Protein AF-0000000085184567 (afdb_homodimer)

Solvent-accessible surface area (backbone atoms only — not comparable to full-atom values): 29542 Å² total; per-residue (Å²): 137,84,77,76,78,78,77,78,76,78,78,77,77,76,77,76,75,76,74,76,74,73,71,73,76,75,74,80,73,47,56,91,87,59,42,71,51,62,40,70,54,45,24,39,51,47,69,68,92,56,38,33,36,36,47,62,34,17,74,76,39,78,64,31,38,35,52,36,31,32,33,38,48,52,52,69,68,59,41,51,51,48,33,53,50,38,72,77,38,71,53,52,34,26,26,35,31,34,36,89,93,48,52,46,36,66,39,28,42,67,47,59,77,41,48,61,45,34,21,34,32,23,59,22,59,39,66,59,97,38,48,35,74,41,54,78,72,46,68,72,41,59,36,38,57,74,42,76,51,39,80,39,67,48,37,66,53,42,66,62,43,66,34,36,40,30,33,38,30,37,58,88,66,42,22,31,37,34,48,62,71,52,50,84,67,51,52,49,39,34,34,38,39,76,48,54,63,69,62,49,34,74,32,42,28,39,28,46,41,49,32,25,32,81,88,38,61,44,65,76,72,69,83,55,85,82,76,65,69,39,75,38,66,28,16,58,30,32,33,77,90,51,71,46,75,45,78,27,61,65,43,40,64,36,44,74,44,35,46,49,57,28,23,86,62,52,86,59,68,130,137,82,80,77,79,78,78,79,78,76,76,76,77,75,76,75,76,76,74,74,74,75,70,73,76,73,74,80,72,49,56,92,85,58,43,74,51,62,41,70,55,45,25,39,50,46,70,68,93,56,39,33,37,37,47,61,34,16,75,77,38,77,64,30,37,37,52,38,31,32,32,38,48,53,53,69,69,59,41,52,51,48,35,52,51,39,71,76,38,71,53,50,34,28,27,35,31,35,35,87,92,49,51,46,36,63,40,28,41,69,46,59,77,44,48,61,45,34,22,34,31,24,58,22,59,40,66,60,96,39,46,38,74,40,54,78,72,45,68,72,40,59,37,40,56,75,42,78,51,39,81,38,66,46,36,65,54,41,66,63,40,66,34,36,39,31,34,38,30,39,56,89,67,42,22,32,36,34,49,62,70,49,50,83,67,50,54,50,39,34,34,38,39,75,48,54,63,69,60,49,33,73,34,42,29,40,28,46,40,48,33,25,31,80,88,40,61,44,66,76,73,68,83,54,84,82,76,67,66,39,76,37,66,29,17,60,30,34,33,76,91,51,71,44,72,45,79,27,60,67,44,42,63,35,42,72,44,35,44,51,56,28,23,87,60,51,87,58,68,129

Radius of gyration: 28.66 Å; Cα contacts (8 Å, |Δi|>4): 1210; chains: 2; bounding box: 84×106×107 Å

Structure (mmCIF, N/CA/C/O backbone):
data_AF-0000000085184567-model_v1
#
loop_
_entity.id
_entity.type
_entity.pdbx_description
1 polymer 'Uncharacterized protein'
#
loop_
_atom_site.group_PDB
_atom_site.id
_atom_site.type_symbol
_atom_site.label_atom_id
_atom_site.label_alt_id
_atom_site.label_comp_id
_atom_site.label_asym_id
_atom_site.label_entity_id
_atom_site.label_seq_id
_atom_site.pdbx_PDB_ins_code
_atom_site.Cartn_x
_atom_site.Cartn_y
_atom_site.Cartn_z
_atom_site.occupancy
_atom_site.B_iso_or_equiv
_atom_site.auth_seq_id
_atom_site.auth_comp_id
_atom_site.auth_asym_id
_atom_site.auth_atom_id
_atom_site.pdbx_PDB_model_num
ATOM 1 N N . MET A 1 1 ? 43.688 75.125 -40.656 1 27.77 1 MET A N 1
ATOM 2 C CA . MET A 1 1 ? 42.75 74.062 -41 1 27.77 1 MET A CA 1
ATOM 3 C C . MET A 1 1 ? 42.75 73 -39.938 1 27.77 1 MET A C 1
ATOM 5 O O . MET A 1 1 ? 43.719 72.25 -39.75 1 27.77 1 MET A O 1
ATOM 9 N N . SER A 1 2 ? 42.062 73.312 -38.719 1 28.86 2 SER A N 1
ATOM 10 C CA . SER A 1 2 ? 41.938 72.875 -37.344 1 28.86 2 SER A CA 1
ATOM 11 C C . SER A 1 2 ? 41.188 71.562 -37.25 1 28.86 2 SER A C 1
ATOM 13 O O . SER A 1 2 ? 39.938 71.5 -37.281 1 28.86 2 SER A O 1
ATOM 15 N N . ARG A 1 3 ? 41.656 70.562 -38.094 1 32.09 3 ARG A N 1
ATOM 16 C CA . ARG A 1 3 ? 40.938 69.25 -38.156 1 32.09 3 ARG A CA 1
ATOM 17 C C . ARG A 1 3 ? 40.875 68.625 -36.75 1 32.09 3 ARG A C 1
ATOM 19 O O . ARG A 1 3 ? 41.875 68.3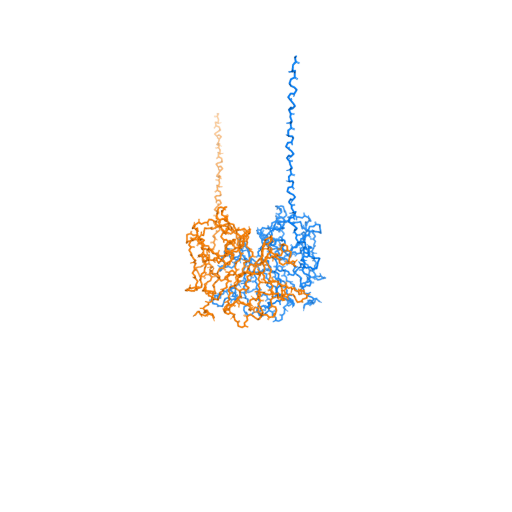75 -36.125 1 32.09 3 ARG A O 1
ATOM 26 N N . SER A 1 4 ? 39.75 68.938 -36.031 1 30.33 4 SER A N 1
ATOM 27 C CA . SER A 1 4 ? 39.219 68.5 -34.719 1 30.33 4 SER A CA 1
ATOM 28 C C . SER A 1 4 ? 39.062 67 -34.688 1 30.33 4 SER A C 1
ATOM 30 O O . SER A 1 4 ? 38.344 66.375 -35.5 1 30.33 4 SER A O 1
ATOM 32 N N . VAL A 1 5 ? 40.125 66.25 -34.375 1 32 5 VAL A N 1
ATOM 33 C CA . VAL A 1 5 ? 40.281 64.812 -34.25 1 32 5 VAL A CA 1
ATOM 34 C C . VAL A 1 5 ? 39.375 64.312 -33.125 1 32 5 VAL A C 1
ATOM 36 O O . VAL A 1 5 ? 39.531 64.625 -31.969 1 32 5 VAL A O 1
ATOM 39 N N . SER A 1 6 ? 38 64.375 -33.312 1 28.39 6 SER A N 1
ATOM 40 C CA . SER A 1 6 ? 37.062 63.906 -32.312 1 28.39 6 SER A CA 1
ATOM 41 C C . SER A 1 6 ? 37.25 62.406 -32 1 28.39 6 SER A C 1
ATOM 43 O O . SER A 1 6 ? 37.281 61.594 -32.938 1 28.39 6 SER A O 1
ATOM 45 N N . TYR A 1 7 ? 38.125 62.062 -31.062 1 25.39 7 TYR A N 1
ATOM 46 C CA . TYR A 1 7 ? 38.406 60.75 -30.562 1 25.39 7 TYR A CA 1
ATOM 47 C C . TYR A 1 7 ? 37.156 60.031 -30.047 1 25.39 7 TYR A C 1
ATOM 49 O O . TYR A 1 7 ? 36.5 60.562 -29.156 1 25.39 7 TYR A O 1
ATOM 57 N N . ALA A 1 8 ? 36.312 59.406 -30.922 1 28.09 8 ALA A N 1
ATOM 58 C CA . ALA A 1 8 ? 35.188 58.562 -30.594 1 28.09 8 ALA A CA 1
ATOM 59 C C . ALA A 1 8 ? 35.562 57.469 -29.594 1 28.09 8 ALA A C 1
ATOM 61 O O . ALA A 1 8 ? 36.406 56.625 -29.891 1 28.09 8 ALA A O 1
ATOM 62 N N . LEU A 1 9 ? 35.656 57.719 -28.281 1 26.89 9 LEU A N 1
ATOM 63 C CA . LEU A 1 9 ? 35.938 56.75 -27.219 1 26.89 9 LEU A CA 1
ATOM 64 C C . LEU A 1 9 ? 34.875 55.656 -27.203 1 26.89 9 LEU A C 1
ATOM 66 O O . LEU A 1 9 ? 33.688 55.938 -27.031 1 26.89 9 LEU A O 1
ATOM 70 N N . ALA A 1 10 ? 34.875 54.719 -28.141 1 27.27 10 ALA A N 1
ATOM 71 C CA . ALA A 1 10 ? 33.969 53.594 -28.141 1 27.27 10 ALA A CA 1
ATOM 72 C C . ALA A 1 10 ? 34.031 52.812 -26.828 1 27.27 10 ALA A C 1
ATOM 74 O O . ALA A 1 10 ? 35.125 52.344 -26.438 1 27.27 10 ALA A O 1
ATOM 75 N N . LEU A 1 11 ? 33.25 53.188 -25.766 1 27.36 11 LEU A N 1
ATOM 76 C CA . LEU A 1 11 ? 33.094 52.469 -24.516 1 27.36 11 LEU A CA 1
ATOM 77 C C . LEU A 1 11 ? 32.625 51.031 -24.766 1 27.36 11 LEU A C 1
ATOM 79 O O . LEU A 1 11 ? 31.578 50.812 -25.391 1 27.36 11 LEU A O 1
ATOM 83 N N . ALA A 1 12 ? 33.531 50.125 -25.078 1 26.62 12 ALA A N 1
ATOM 84 C CA . ALA A 1 12 ? 33.219 48.688 -25.156 1 26.62 12 ALA A CA 1
ATOM 85 C C . ALA A 1 12 ? 32.562 48.219 -23.875 1 26.62 12 ALA A C 1
ATOM 87 O O . ALA A 1 12 ? 33.094 48.344 -22.797 1 26.62 12 ALA A O 1
ATOM 88 N N . LEU A 1 13 ? 31.219 48.281 -23.781 1 29.12 13 LEU A N 1
ATOM 89 C CA . LEU A 1 13 ? 30.422 47.688 -22.703 1 29.12 13 LEU A CA 1
ATOM 90 C C . LEU A 1 13 ? 30.734 46.188 -22.578 1 29.12 13 LEU A C 1
ATOM 92 O O . LEU A 1 13 ? 30.562 45.438 -23.531 1 29.12 13 LEU A O 1
ATOM 96 N N . ALA A 1 14 ? 31.75 45.719 -21.812 1 27.72 14 ALA A N 1
ATOM 97 C CA . ALA A 1 14 ? 32 44.344 -21.438 1 27.72 14 ALA A CA 1
ATOM 98 C C . ALA A 1 14 ? 30.781 43.719 -20.781 1 27.72 14 ALA A C 1
ATOM 100 O O . ALA A 1 14 ? 30.344 44.188 -19.719 1 27.72 14 ALA A O 1
ATOM 101 N N . ILE A 1 15 ? 29.766 43.344 -21.547 1 30.81 15 ILE A N 1
ATOM 102 C CA . ILE A 1 15 ? 28.688 42.531 -21.016 1 30.81 15 ILE A CA 1
ATOM 103 C C . ILE A 1 15 ? 29.266 41.312 -20.297 1 30.81 15 ILE A C 1
ATOM 105 O O . ILE A 1 15 ? 29.938 40.469 -20.922 1 30.81 15 ILE A O 1
ATOM 109 N N . LEU A 1 16 ? 29.734 41.438 -19.016 1 30.56 16 LEU A N 1
ATOM 110 C CA . LEU A 1 16 ? 30.062 40.312 -18.172 1 30.56 16 LEU A CA 1
ATOM 111 C C . LEU A 1 16 ? 28.906 39.281 -18.156 1 30.56 16 LEU A C 1
ATOM 113 O O . LEU A 1 16 ? 27.812 39.625 -17.703 1 30.56 16 LEU A O 1
ATOM 117 N N . LEU A 1 17 ? 28.859 38.438 -19.188 1 31.8 17 LEU A N 1
ATOM 118 C CA . LEU A 1 17 ? 27.984 37.25 -19.125 1 31.8 17 LEU A CA 1
ATOM 119 C C . LEU A 1 17 ? 28.188 36.5 -17.812 1 31.8 17 LEU A C 1
ATOM 121 O O . LEU A 1 17 ? 29.266 35.969 -17.562 1 31.8 17 LEU A O 1
ATOM 125 N N . LEU A 1 18 ? 27.609 37 -16.703 1 32.28 18 LEU A N 1
ATOM 126 C CA . LEU A 1 18 ? 27.5 36.156 -15.516 1 32.28 18 LEU A CA 1
ATOM 127 C C . LEU A 1 18 ? 26.922 34.781 -15.883 1 32.28 18 LEU A C 1
ATOM 129 O O . LEU A 1 18 ? 25.734 34.688 -16.25 1 32.28 18 LEU A O 1
ATOM 133 N N . ILE A 1 19 ? 27.703 33.906 -16.484 1 35.53 19 ILE A N 1
ATOM 134 C CA . ILE A 1 19 ? 27.344 32.5 -16.594 1 35.53 19 ILE A CA 1
ATOM 135 C C . ILE A 1 19 ? 26.891 31.984 -15.234 1 35.53 19 ILE A C 1
ATOM 137 O O . ILE A 1 19 ? 27.688 31.922 -14.289 1 35.53 19 ILE A O 1
ATOM 141 N N . GLY A 1 20 ? 25.625 32.312 -14.859 1 32.03 20 GLY A N 1
ATOM 142 C CA . GLY A 1 20 ? 25.062 31.594 -13.727 1 32.03 20 GLY A CA 1
ATOM 143 C C . GLY A 1 20 ? 25.328 30.109 -13.758 1 32.03 20 GLY A C 1
ATOM 144 O O . GLY A 1 20 ? 24.844 29.406 -14.648 1 32.03 20 GLY A O 1
ATOM 145 N N . LEU A 1 21 ? 26.484 29.641 -13.305 1 35 21 LEU A N 1
ATOM 146 C CA . LEU A 1 21 ? 26.703 28.234 -13.031 1 35 21 LEU A CA 1
ATOM 147 C C . LEU A 1 21 ? 25.562 27.656 -12.188 1 35 21 LEU A C 1
ATOM 149 O O . LEU A 1 21 ? 25.406 28.047 -11.031 1 35 21 LEU A O 1
ATOM 153 N N . ALA A 1 22 ? 24.5 27.219 -12.836 1 35.75 22 ALA A N 1
ATOM 154 C CA . ALA A 1 22 ? 23.562 26.344 -12.125 1 35.75 22 ALA A CA 1
ATOM 155 C C . ALA A 1 22 ? 24.312 25.266 -11.336 1 35.75 22 ALA A C 1
ATOM 157 O O . ALA A 1 22 ? 25.062 24.484 -11.914 1 35.75 22 ALA A O 1
ATOM 158 N N . ILE A 1 23 ? 24.562 25.5 -10.062 1 34.78 23 ILE A N 1
ATOM 159 C CA . ILE A 1 23 ? 25.047 24.422 -9.211 1 34.78 23 ILE A CA 1
ATOM 160 C C . ILE A 1 23 ? 24.172 23.188 -9.398 1 34.78 23 ILE A C 1
ATOM 162 O O . ILE A 1 23 ? 22.938 23.25 -9.242 1 34.78 23 ILE A O 1
ATOM 166 N N . PRO A 1 24 ? 24.672 22.188 -10.234 1 35.12 24 PRO A N 1
ATOM 167 C CA . PRO A 1 24 ? 23.859 20.984 -10.273 1 35.12 24 PRO A CA 1
ATOM 168 C C . PRO A 1 24 ? 23.312 20.594 -8.906 1 35.12 24 PRO A C 1
ATOM 170 O O . PRO A 1 24 ? 23.969 20.812 -7.887 1 35.12 24 PRO A O 1
ATOM 173 N N . SER A 1 25 ? 22.047 20.688 -8.688 1 34.5 25 SER A N 1
ATOM 174 C CA . SER A 1 25 ? 21.438 20.094 -7.508 1 34.5 25 SER A CA 1
ATOM 175 C C . SER A 1 25 ? 22.062 18.75 -7.176 1 34.5 25 SER A C 1
ATOM 177 O O . SER A 1 25 ? 22.109 17.844 -8.016 1 34.5 25 SER A O 1
ATOM 179 N N . ARG A 1 26 ? 23.109 18.734 -6.441 1 32.44 26 ARG A N 1
ATOM 180 C CA . ARG A 1 26 ? 23.703 17.469 -5.996 1 32.44 26 ARG A CA 1
ATOM 181 C C . ARG A 1 26 ? 22.625 16.469 -5.598 1 32.44 26 ARG A C 1
ATOM 183 O O . ARG A 1 26 ? 21.953 16.656 -4.578 1 32.44 26 ARG A O 1
ATOM 190 N N . ALA A 1 27 ? 22.078 15.734 -6.504 1 37.62 27 ALA A N 1
ATOM 191 C CA . ALA A 1 27 ? 21.344 14.539 -6.09 1 37.62 27 ALA A CA 1
ATOM 192 C C . ALA A 1 27 ? 22.141 13.727 -5.074 1 37.62 27 ALA A C 1
ATOM 194 O O . ALA A 1 27 ? 23.266 13.305 -5.352 1 37.62 27 ALA A O 1
ATOM 195 N N . HIS A 1 28 ? 22.016 13.859 -3.797 1 37.62 28 HIS A N 1
ATOM 196 C CA . HIS A 1 28 ? 22.656 13.023 -2.777 1 37.62 28 HIS A CA 1
ATOM 197 C C . HIS A 1 28 ? 22.594 11.547 -3.162 1 37.62 28 HIS A C 1
ATOM 199 O O . HIS A 1 28 ? 21.516 10.969 -3.289 1 37.62 28 HIS A O 1
ATOM 205 N N . ALA A 1 29 ? 23.625 10.945 -3.793 1 43.22 29 ALA A N 1
ATOM 206 C CA . ALA A 1 29 ? 23.734 9.508 -4.02 1 43.22 29 ALA A CA 1
ATOM 207 C C . ALA A 1 29 ? 23.734 8.742 -2.697 1 43.22 29 ALA A C 1
ATOM 209 O O . ALA A 1 29 ? 24.547 9.023 -1.811 1 43.22 29 ALA A O 1
ATOM 210 N N . PRO A 1 30 ? 22.641 7.922 -2.354 1 45.94 30 PRO A N 1
ATOM 211 C CA . PRO A 1 30 ? 22.75 7.172 -1.101 1 45.94 30 PRO A CA 1
ATOM 212 C C . PRO A 1 30 ? 24.047 6.379 -0.998 1 45.94 30 PRO A C 1
ATOM 214 O O . PRO A 1 30 ? 24.625 6 -2.02 1 45.94 30 PRO A O 1
ATOM 217 N N . GLY A 1 31 ? 24.703 6.359 0.085 1 43.19 31 GLY A N 1
ATOM 218 C CA . GLY A 1 31 ? 25.875 5.523 0.339 1 43.19 31 GLY A CA 1
ATOM 219 C C . GLY A 1 31 ? 25.641 4.062 0.001 1 43.19 31 GLY A C 1
ATOM 220 O O . GLY A 1 31 ? 24.5 3.637 -0.189 1 43.19 31 GLY A O 1
ATOM 221 N N . PRO A 1 32 ? 26.734 3.287 -0.368 1 47.44 32 PRO A N 1
ATOM 222 C CA . PRO A 1 32 ? 26.703 1.896 -0.825 1 47.44 32 PRO A CA 1
ATOM 223 C C . PRO A 1 32 ? 25.828 1.006 0.068 1 47.44 32 PRO A C 1
ATOM 225 O O . PRO A 1 32 ? 25.266 0.017 -0.403 1 47.44 32 PRO A O 1
ATOM 228 N N . ASP A 1 33 ? 25.812 1.129 1.401 1 51.38 33 ASP A N 1
ATOM 229 C CA . ASP A 1 33 ? 25.234 0.199 2.365 1 51.38 33 ASP A CA 1
ATOM 230 C C . ASP A 1 33 ? 23.734 0.457 2.545 1 51.38 33 ASP A C 1
ATOM 232 O O . ASP A 1 33 ? 23.031 -0.339 3.174 1 51.38 33 ASP A O 1
ATOM 236 N N . ALA A 1 34 ? 23.25 1.557 2.299 1 52.94 34 ALA A N 1
ATOM 237 C CA . ALA A 1 34 ? 21.969 2.035 2.799 1 52.94 34 ALA A CA 1
ATOM 238 C C . ALA A 1 34 ? 20.812 1.532 1.927 1 52.94 34 ALA A C 1
ATOM 240 O O . ALA A 1 34 ? 19.75 1.163 2.438 1 52.94 34 ALA A O 1
ATOM 241 N N . ALA A 1 35 ? 20.844 1.593 0.466 1 64.44 35 ALA A N 1
ATOM 242 C CA . ALA A 1 35 ? 19.703 1.628 -0.439 1 64.44 35 ALA A CA 1
ATOM 243 C C . ALA A 1 35 ? 19.531 0.292 -1.157 1 64.44 35 ALA A C 1
ATOM 245 O O . ALA A 1 35 ? 20.484 -0.476 -1.291 1 64.44 35 ALA A O 1
ATOM 246 N N . ASP A 1 36 ? 18.281 -0.217 -1.271 1 85.81 36 ASP A N 1
ATOM 247 C CA . ASP A 1 36 ? 17.891 -1.33 -2.135 1 85.81 36 ASP A CA 1
ATOM 248 C C . ASP A 1 36 ? 18.734 -1.342 -3.414 1 85.81 36 ASP A C 1
ATOM 250 O O . ASP A 1 36 ? 18.875 -0.313 -4.078 1 85.81 36 ASP A O 1
ATOM 254 N N . GLN A 1 37 ? 19.5 -2.443 -3.609 1 92.25 37 GLN A N 1
ATOM 255 C CA . GLN A 1 37 ? 20.281 -2.551 -4.836 1 92.25 37 GLN A CA 1
ATOM 256 C C . GLN A 1 37 ? 19.438 -3.107 -5.98 1 92.25 37 GLN A C 1
ATOM 258 O O . GLN A 1 37 ? 18.547 -3.93 -5.758 1 92.25 37 GLN A O 1
ATOM 263 N N . PRO A 1 38 ? 19.734 -2.598 -7.184 1 97 38 PRO A N 1
ATOM 264 C CA . PRO A 1 38 ? 19.016 -3.178 -8.328 1 97 38 PRO A CA 1
ATOM 265 C C . PRO A 1 38 ? 19.281 -4.676 -8.484 1 97 38 PRO A C 1
ATOM 267 O O . PRO A 1 38 ? 20.359 -5.16 -8.141 1 97 38 PRO A O 1
ATOM 270 N N . GLY A 1 39 ? 18.297 -5.402 -8.961 1 98 39 GLY A N 1
ATOM 271 C CA . GLY A 1 39 ? 18.438 -6.832 -9.18 1 98 39 GLY A CA 1
ATOM 272 C C . GLY A 1 39 ? 17.406 -7.398 -10.125 1 98 39 GLY A C 1
ATOM 273 O O . GLY A 1 39 ? 16.625 -6.648 -10.727 1 98 39 GLY A O 1
ATOM 274 N N . GLN A 1 40 ? 17.594 -8.719 -10.359 1 98.31 40 GLN A N 1
ATOM 275 C CA . GLN A 1 40 ? 16.547 -9.469 -11.039 1 98.31 40 GLN A CA 1
ATOM 276 C C . GLN A 1 40 ? 15.445 -9.867 -10.07 1 98.31 40 GLN A C 1
ATOM 278 O O . GLN A 1 40 ? 15.711 -10.211 -8.914 1 98.31 40 GLN A O 1
ATOM 283 N N . HIS A 1 41 ? 14.297 -9.758 -10.508 1 98.69 41 HIS A N 1
ATOM 284 C CA . HIS A 1 41 ? 13.102 -10.07 -9.727 1 98.69 41 HIS A CA 1
ATOM 285 C C . HIS A 1 41 ? 12.219 -11.07 -10.453 1 98.69 41 HIS A C 1
ATOM 287 O O . HIS A 1 41 ? 11.703 -10.789 -11.539 1 98.69 41 HIS A O 1
ATOM 293 N N . GLY A 1 42 ? 12.039 -12.297 -9.836 1 98.56 42 GLY A N 1
ATOM 294 C CA . GLY A 1 42 ? 11.086 -13.266 -10.344 1 98.56 42 GLY A CA 1
ATOM 295 C C . GLY A 1 42 ? 9.656 -12.977 -9.93 1 98.56 42 GLY A C 1
ATOM 296 O O . GLY A 1 42 ? 9.406 -12.547 -8.797 1 98.56 42 GLY A O 1
ATOM 297 N N . MET A 1 43 ? 8.75 -13.188 -10.867 1 98.88 43 MET A N 1
ATOM 298 C CA . MET A 1 43 ? 7.332 -12.953 -10.594 1 98.88 43 MET A CA 1
ATOM 299 C C . MET A 1 43 ? 6.473 -14.047 -11.211 1 98.88 43 MET A C 1
ATOM 301 O O . MET A 1 43 ? 6.711 -14.461 -12.352 1 98.88 43 MET A O 1
ATOM 305 N N . PHE A 1 44 ? 5.496 -14.492 -10.461 1 98.88 44 PHE A N 1
ATOM 306 C CA . PHE A 1 44 ? 4.488 -15.391 -11.016 1 98.88 44 PHE A CA 1
ATOM 307 C C . PHE A 1 44 ? 3.455 -14.617 -11.82 1 98.88 44 PHE A C 1
ATOM 309 O O . PHE A 1 44 ? 3.205 -13.438 -11.547 1 98.88 44 PHE A O 1
ATOM 316 N N . MET A 1 45 ? 2.906 -15.297 -12.82 1 98.88 45 MET A N 1
ATOM 317 C CA . MET A 1 45 ? 1.941 -14.68 -13.727 1 98.88 45 MET A CA 1
ATOM 318 C C . MET A 1 45 ? 0.551 -15.273 -13.523 1 98.88 45 MET A C 1
ATOM 320 O O . MET A 1 45 ? 0.38 -16.484 -13.57 1 98.88 45 MET A O 1
ATOM 324 N N . VAL A 1 46 ? -0.486 -14.453 -13.281 1 98.75 46 VAL A N 1
ATOM 325 C CA . VAL A 1 46 ? -1.872 -14.906 -13.25 1 98.75 46 VAL A CA 1
ATOM 326 C C . VAL A 1 46 ? -2.748 -13.961 -14.07 1 98.75 46 VAL A C 1
ATOM 328 O O . VAL A 1 46 ? -2.336 -12.844 -14.391 1 98.75 46 VAL A O 1
ATOM 331 N N . GLY A 1 47 ? -3.971 -14.422 -14.375 1 98.19 47 GLY A N 1
ATOM 332 C CA . GLY A 1 47 ? -4.906 -13.664 -15.188 1 98.19 47 GLY A CA 1
ATOM 333 C C . GLY A 1 47 ? -4.836 -14.008 -16.656 1 98.19 47 GLY A C 1
ATOM 334 O O . GLY A 1 47 ? -3.799 -14.461 -17.141 1 98.19 47 GLY A O 1
ATOM 335 N N . GLU A 1 48 ? -5.914 -13.836 -17.375 1 95.88 48 GLU A N 1
ATOM 336 C CA . GLU A 1 48 ? -6.016 -14.047 -18.828 1 95.88 48 GLU A CA 1
ATOM 337 C C . GLU A 1 48 ? -6.32 -12.742 -19.547 1 95.88 48 GLU A C 1
ATOM 339 O O . GLU A 1 48 ? -5.617 -12.375 -20.5 1 95.88 48 GLU A O 1
ATOM 344 N N . ASP A 1 49 ? -7.316 -12.109 -19.078 1 95.12 49 ASP A N 1
ATOM 345 C CA . ASP A 1 49 ? -7.688 -10.828 -19.688 1 95.12 49 ASP A CA 1
ATOM 346 C C . ASP A 1 49 ? -6.809 -9.695 -19.156 1 95.12 49 ASP A C 1
ATOM 348 O O . ASP A 1 49 ? -6.422 -8.805 -19.906 1 95.12 49 ASP A O 1
ATOM 352 N N . SE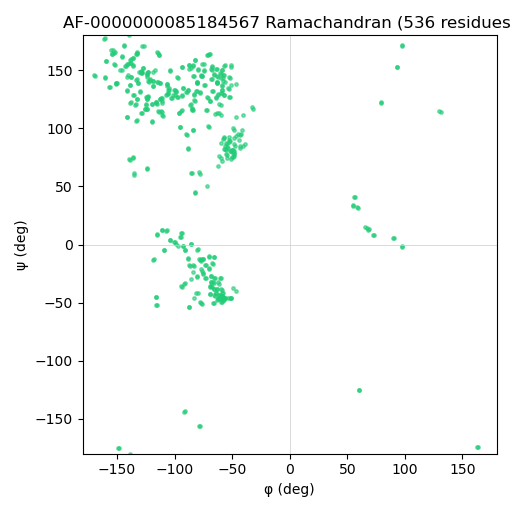R A 1 50 ? -6.598 -9.773 -17.891 1 97.19 50 SER A N 1
ATOM 353 C CA . SER A 1 50 ? -5.68 -8.844 -17.234 1 97.19 50 SER A CA 1
ATOM 354 C C . SER A 1 50 ? -4.52 -9.586 -16.578 1 97.19 50 SER A C 1
ATOM 356 O O . SER A 1 50 ? -4.723 -10.406 -15.68 1 97.19 50 SER A O 1
ATOM 358 N N . LEU A 1 51 ? -3.316 -9.234 -17.016 1 98.81 51 LEU A N 1
ATOM 359 C CA . LEU A 1 51 ? -2.127 -9.891 -16.484 1 98.81 51 LEU A CA 1
ATOM 360 C C . LEU A 1 51 ? -1.686 -9.258 -15.172 1 98.81 51 LEU A C 1
ATOM 362 O O . LEU A 1 51 ? -1.57 -8.031 -15.078 1 98.81 51 LEU A O 1
ATOM 366 N N . PHE A 1 52 ? -1.501 -10.109 -14.195 1 98.94 52 PHE A N 1
ATOM 367 C CA . PHE A 1 52 ? -0.902 -9.688 -12.938 1 98.94 52 PHE A CA 1
ATOM 368 C C . PHE A 1 52 ? 0.401 -10.43 -12.68 1 98.94 52 PHE A C 1
ATOM 370 O O . PHE A 1 52 ? 0.513 -11.625 -12.977 1 98.94 52 PHE A O 1
ATOM 377 N N . LEU A 1 53 ? 1.343 -9.727 -12.164 1 99 53 LEU A N 1
ATOM 378 C CA . LEU A 1 53 ? 2.646 -10.266 -11.781 1 99 53 LEU A CA 1
ATOM 379 C C . LEU A 1 53 ? 2.826 -10.219 -10.266 1 99 53 LEU A C 1
ATOM 381 O O . LEU A 1 53 ? 2.637 -9.172 -9.641 1 99 53 LEU A O 1
ATOM 385 N N . LEU A 1 54 ? 3.133 -11.359 -9.664 1 98.94 54 LEU A N 1
ATOM 386 C CA . LEU A 1 54 ? 3.342 -11.453 -8.219 1 98.94 54 LEU A CA 1
ATOM 387 C C . LEU A 1 54 ? 4.805 -11.75 -7.902 1 98.94 54 LEU A C 1
ATOM 389 O O . LEU A 1 54 ? 5.309 -12.828 -8.219 1 98.94 54 LEU A O 1
ATOM 393 N N . HIS A 1 55 ? 5.477 -10.844 -7.277 1 98.94 55 HIS A N 1
ATOM 394 C CA . HIS A 1 55 ? 6.895 -10.914 -6.93 1 98.94 55 HIS A CA 1
ATOM 395 C C . HIS A 1 55 ? 7.184 -12.125 -6.051 1 98.94 55 HIS A C 1
ATOM 397 O O . HIS A 1 55 ? 6.398 -12.453 -5.16 1 98.94 55 HIS A O 1
ATOM 403 N N . MET A 1 56 ? 8.281 -12.812 -6.348 1 98.5 56 MET A N 1
ATOM 404 C CA . MET A 1 56 ? 8.812 -13.875 -5.492 1 98.5 56 MET A CA 1
ATOM 405 C C . MET A 1 56 ? 9.688 -13.289 -4.387 1 98.5 56 MET A C 1
ATOM 407 O O . MET A 1 56 ? 10.883 -13.055 -4.586 1 98.5 56 MET A O 1
ATOM 411 N N . PRO A 1 57 ? 9.156 -13.117 -3.184 1 97.94 57 PRO A N 1
ATOM 412 C CA . PRO A 1 57 ? 9.906 -12.422 -2.135 1 97.94 57 PRO A CA 1
ATOM 413 C C . PRO A 1 57 ? 10.898 -13.328 -1.408 1 97.94 57 PRO A C 1
ATOM 415 O O . PRO A 1 57 ? 10.789 -14.555 -1.494 1 97.94 57 PRO A O 1
ATOM 418 N N . MET A 1 58 ? 11.883 -12.758 -0.779 1 96.56 58 MET A N 1
ATOM 419 C CA . MET A 1 58 ? 12.867 -13.406 0.076 1 96.56 58 MET A CA 1
ATOM 420 C C . MET A 1 58 ? 13.109 -12.602 1.348 1 96.56 58 MET A C 1
ATOM 422 O O . MET A 1 58 ? 13.406 -11.406 1.284 1 96.56 58 MET A O 1
ATOM 426 N N . PHE A 1 59 ? 13.031 -13.242 2.527 1 95.75 59 PHE A N 1
ATOM 427 C CA . PHE A 1 59 ? 13.25 -12.562 3.799 1 95.75 59 PHE A CA 1
ATOM 428 C C . PHE A 1 59 ? 14.734 -12.289 4.02 1 95.75 59 PHE A C 1
ATOM 430 O O . PHE A 1 59 ? 15.102 -11.484 4.879 1 95.75 59 PHE A O 1
ATOM 437 N N . THR A 1 60 ? 15.594 -12.906 3.199 1 93.75 60 THR A N 1
ATOM 438 C CA . THR A 1 60 ? 17.016 -12.906 3.52 1 93.75 60 THR A CA 1
ATOM 439 C C . THR A 1 60 ? 17.797 -12.008 2.555 1 93.75 60 THR A C 1
ATOM 441 O O . THR A 1 60 ? 19.016 -11.867 2.668 1 93.75 60 THR A O 1
ATOM 444 N N . MET A 1 61 ? 17.141 -11.5 1.616 1 94.69 61 MET A N 1
ATOM 445 C CA . MET A 1 61 ? 17.797 -10.633 0.63 1 94.69 61 MET A CA 1
ATOM 446 C C . MET A 1 61 ? 17.031 -9.312 0.485 1 94.69 61 MET A C 1
ATOM 448 O O . MET A 1 61 ? 15.945 -9.273 -0.087 1 94.69 61 MET A O 1
ATOM 452 N N . GLU A 1 62 ? 17.641 -8.273 0.885 1 92.19 62 GLU A N 1
ATOM 453 C CA . GLU A 1 62 ? 17.016 -6.965 1.051 1 92.19 62 GLU A CA 1
ATOM 454 C C . GLU A 1 62 ? 16.25 -6.555 -0.205 1 92.19 62 GLU A C 1
ATOM 456 O O . GLU A 1 62 ? 15.109 -6.105 -0.122 1 92.19 62 GLU A O 1
ATOM 461 N N . LYS A 1 63 ? 16.828 -6.703 -1.368 1 95.31 63 LYS A N 1
ATOM 462 C CA . LYS A 1 63 ? 16.203 -6.242 -2.611 1 95.31 63 LYS A CA 1
ATOM 463 C C . LYS A 1 63 ? 14.93 -7.02 -2.918 1 95.31 63 LYS A C 1
ATOM 465 O O . LYS A 1 63 ? 14.156 -6.633 -3.793 1 95.31 63 LYS A O 1
ATOM 470 N N . HIS A 1 64 ? 14.656 -8.164 -2.174 1 97.06 64 HIS A N 1
ATOM 471 C CA . HIS A 1 64 ? 13.492 -9.008 -2.416 1 97.06 64 HIS A CA 1
ATOM 472 C C . HIS A 1 64 ? 12.547 -9 -1.223 1 97.06 64 HIS A C 1
ATOM 474 O O . HIS A 1 64 ? 11.562 -9.742 -1.197 1 97.06 64 HIS A O 1
ATOM 480 N N . MET A 1 65 ? 12.758 -8.148 -0.223 1 96.06 65 MET A N 1
ATOM 481 C CA . MET A 1 65 ? 11.984 -8.141 1.019 1 96.06 65 MET A CA 1
ATOM 482 C C . MET A 1 65 ? 10.68 -7.375 0.845 1 96.06 65 MET A C 1
ATOM 484 O O . MET A 1 65 ? 10.344 -6.523 1.668 1 96.06 65 MET A O 1
ATOM 488 N N . TYR A 1 66 ? 9.992 -7.656 -0.303 1 97.81 66 TYR A N 1
ATOM 489 C CA . TYR A 1 66 ? 8.75 -6.965 -0.631 1 97.81 66 TYR A CA 1
ATOM 490 C C . TYR A 1 66 ? 7.68 -7.949 -1.076 1 97.81 66 TYR A C 1
ATOM 492 O O . TYR A 1 66 ? 7.973 -8.93 -1.763 1 97.81 66 TYR A O 1
ATOM 500 N N . GLN A 1 67 ? 6.504 -7.695 -0.676 1 98.5 67 GLN A N 1
ATOM 501 C CA . GLN A 1 67 ? 5.355 -8.266 -1.371 1 98.5 67 GLN A CA 1
ATOM 502 C C . GLN A 1 67 ? 4.789 -7.281 -2.393 1 98.5 67 GLN A C 1
ATOM 504 O O . GLN A 1 67 ? 4.277 -6.223 -2.027 1 98.5 67 GLN A O 1
ATOM 509 N N . VAL A 1 68 ? 4.914 -7.629 -3.668 1 98.88 68 VAL A N 1
ATOM 510 C CA . VAL A 1 68 ? 4.535 -6.734 -4.754 1 98.88 68 VAL A CA 1
ATOM 511 C C . VAL A 1 68 ? 3.637 -7.473 -5.742 1 98.88 68 VAL A C 1
ATOM 513 O O . VAL A 1 68 ? 3.9 -8.625 -6.09 1 98.88 68 VAL A O 1
ATOM 516 N N . VAL A 1 69 ? 2.535 -6.863 -6.102 1 98.94 69 VAL A N 1
ATOM 517 C CA . VAL A 1 69 ? 1.672 -7.297 -7.195 1 98.94 69 VAL A CA 1
ATOM 518 C C . VAL A 1 69 ? 1.521 -6.168 -8.211 1 98.94 69 VAL A C 1
ATOM 520 O O . VAL A 1 69 ? 1.193 -5.035 -7.844 1 98.94 69 VAL A O 1
ATOM 523 N N . LEU A 1 70 ? 1.787 -6.48 -9.453 1 98.94 70 LEU A N 1
ATOM 524 C CA . LEU A 1 70 ? 1.661 -5.531 -10.555 1 98.94 70 LEU A CA 1
ATOM 525 C C . LEU A 1 70 ? 0.572 -5.969 -11.523 1 98.94 70 LEU A C 1
ATOM 527 O O . LEU A 1 70 ? 0.408 -7.164 -11.781 1 98.94 70 LEU A O 1
ATOM 531 N N . ARG A 1 71 ? -0.167 -5.039 -11.992 1 98.88 71 ARG A N 1
ATOM 532 C CA . ARG A 1 71 ? -0.867 -5.27 -13.25 1 98.88 71 ARG A CA 1
ATOM 533 C C . ARG A 1 71 ? 0 -4.871 -14.445 1 98.88 71 ARG A C 1
ATOM 535 O O . ARG A 1 71 ? 0.624 -3.807 -14.438 1 98.88 71 ARG A O 1
ATOM 542 N N . ALA A 1 72 ? 0.066 -5.711 -15.422 1 98.88 72 ALA A N 1
ATOM 543 C CA . ALA A 1 72 ? 1.03 -5.508 -16.5 1 98.88 72 ALA A CA 1
ATOM 544 C C . ALA A 1 72 ? 0.451 -5.941 -17.844 1 98.88 72 ALA A C 1
ATOM 546 O O . ALA A 1 72 ? -0.646 -6.5 -17.906 1 98.88 72 ALA A O 1
ATOM 547 N N . SER A 1 73 ? 1.191 -5.617 -18.875 1 98.75 73 SER A N 1
ATOM 548 C CA . SER A 1 73 ? 0.864 -6.082 -20.219 1 98.75 73 SER A CA 1
ATOM 549 C C . SER A 1 73 ? 2.115 -6.512 -20.984 1 98.75 73 SER A C 1
ATOM 551 O O . SER A 1 73 ? 3.229 -6.109 -20.625 1 98.75 73 SER A O 1
ATOM 553 N N . LEU A 1 74 ? 1.902 -7.328 -21.906 1 98.88 74 LEU A N 1
ATOM 554 C CA . LEU A 1 74 ? 2.904 -7.785 -22.875 1 98.88 74 LEU A CA 1
ATOM 555 C C . LEU A 1 74 ? 2.561 -7.324 -24.281 1 98.88 74 LEU A C 1
ATOM 557 O O . LEU A 1 74 ? 1.435 -6.895 -24.547 1 98.88 74 LEU A O 1
ATOM 561 N N . PRO A 1 75 ? 3.58 -7.422 -25.188 1 98.81 75 PRO A N 1
ATOM 562 C CA . PRO A 1 75 ? 3.205 -7.234 -26.594 1 98.81 75 PRO A CA 1
ATOM 563 C C . PRO A 1 75 ? 2.109 -8.195 -27.031 1 98.81 75 PRO A C 1
ATOM 565 O O . PRO A 1 75 ? 2.012 -9.312 -26.516 1 98.81 75 PRO A O 1
ATOM 568 N N . ASP A 1 76 ? 1.359 -7.793 -28.031 1 98.38 76 ASP A N 1
ATOM 569 C CA . ASP A 1 76 ? 0.141 -8.484 -28.438 1 98.38 76 ASP A CA 1
ATOM 570 C C . ASP A 1 76 ? 0.411 -9.961 -28.688 1 98.38 76 ASP A C 1
ATOM 572 O O . ASP A 1 76 ? -0.361 -10.828 -28.266 1 98.38 76 ASP A O 1
ATOM 576 N N . GLU A 1 77 ? 1.415 -10.266 -29.359 1 98.44 77 GLU A N 1
ATOM 577 C CA . GLU A 1 77 ? 1.723 -11.641 -29.719 1 98.44 77 GLU A CA 1
ATOM 578 C C . GLU A 1 77 ? 1.985 -12.492 -28.484 1 98.44 77 GLU A C 1
ATOM 580 O O . GLU A 1 77 ? 1.432 -13.586 -28.344 1 98.44 77 GLU A O 1
ATOM 585 N N . GLN A 1 78 ? 2.816 -11.945 -27.594 1 98.75 78 GLN A N 1
ATOM 586 C CA . GLN A 1 78 ? 3.162 -12.688 -26.375 1 98.75 78 GLN A CA 1
ATOM 587 C C . GLN A 1 78 ? 1.963 -12.797 -25.438 1 98.75 78 GLN A C 1
ATOM 589 O O . GLN A 1 78 ? 1.771 -13.82 -24.797 1 98.75 78 GLN A O 1
ATOM 594 N N . MET A 1 79 ? 1.184 -11.742 -25.422 1 98.69 79 MET A N 1
ATOM 595 C CA . MET A 1 79 ? -0.003 -11.805 -24.578 1 98.69 79 MET A CA 1
ATOM 596 C C . MET A 1 79 ? -0.983 -12.852 -25.078 1 98.69 79 MET A C 1
ATOM 598 O O . MET A 1 79 ? -1.569 -13.594 -24.297 1 98.69 79 MET A O 1
ATOM 602 N N . ALA A 1 80 ? -1.201 -12.914 -26.344 1 98.44 80 ALA A N 1
ATOM 603 C CA . ALA A 1 80 ? -2.074 -13.922 -26.938 1 98.44 80 ALA A CA 1
ATOM 604 C C . ALA A 1 80 ? -1.546 -15.328 -26.672 1 98.44 80 ALA A C 1
ATOM 606 O O . ALA A 1 80 ? -2.316 -16.234 -26.359 1 98.44 80 ALA A O 1
ATOM 607 N N . GLY A 1 81 ? -0.242 -15.477 -26.875 1 98.62 81 GLY A N 1
ATOM 608 C CA . GLY A 1 81 ? 0.37 -16.766 -26.578 1 98.62 81 GLY A CA 1
ATOM 609 C C . GLY A 1 81 ? 0.184 -17.188 -25.125 1 98.62 81 GLY A C 1
ATOM 610 O O . GLY A 1 81 ? -0.177 -18.328 -24.844 1 98.62 81 GLY A O 1
ATOM 611 N N . TYR A 1 82 ? 0.388 -16.281 -24.234 1 98.62 82 TYR A N 1
ATOM 612 C CA . TYR A 1 82 ? 0.208 -16.547 -22.812 1 98.62 82 TYR A CA 1
ATOM 613 C C . TYR A 1 82 ? -1.235 -16.922 -22.5 1 98.62 82 TYR A C 1
ATOM 615 O O . TYR A 1 82 ? -1.486 -17.891 -21.766 1 98.62 82 TYR A O 1
ATOM 623 N N . ARG A 1 83 ? -2.127 -16.172 -23.031 1 98.06 83 ARG A N 1
ATOM 624 C CA . ARG A 1 83 ? -3.541 -16.453 -22.797 1 98.06 83 ARG A CA 1
ATOM 625 C C . ARG A 1 83 ? -3.91 -17.859 -23.25 1 98.06 83 ARG A C 1
ATOM 627 O O . ARG A 1 83 ? -4.648 -18.562 -22.562 1 98.06 83 ARG A O 1
ATOM 634 N N . LYS A 1 84 ? -3.461 -18.234 -24.406 1 98 84 LYS A N 1
ATOM 635 C CA . LYS A 1 84 ? -3.721 -19.578 -24.922 1 98 84 LYS A CA 1
ATOM 636 C C . LYS A 1 84 ? -3.164 -20.641 -23.984 1 98 84 LYS A C 1
ATOM 638 O O . LYS A 1 84 ? -3.861 -21.594 -23.641 1 98 84 LYS A O 1
ATOM 643 N N . LEU A 1 85 ? -1.912 -20.453 -23.609 1 98.06 85 LEU A N 1
ATOM 644 C CA . LEU A 1 85 ? -1.274 -21.406 -22.703 1 98.06 85 LEU A CA 1
ATOM 645 C C . LEU A 1 85 ? -2.045 -21.516 -21.391 1 98.06 85 LEU A C 1
ATOM 647 O O . LEU A 1 85 ? -2.289 -22.609 -20.891 1 98.06 85 LEU A O 1
ATOM 651 N N . ARG A 1 86 ? -2.436 -20.359 -20.844 1 97.31 86 ARG A N 1
ATOM 652 C CA . ARG A 1 86 ? -3.152 -20.297 -19.562 1 97.31 86 ARG A CA 1
ATOM 653 C C . ARG A 1 86 ? -4.516 -20.984 -19.672 1 97.31 86 ARG A C 1
ATOM 655 O O . ARG A 1 86 ? -4.922 -21.703 -18.766 1 97.31 86 ARG A O 1
ATOM 662 N N . THR A 1 87 ? -5.172 -20.75 -20.734 1 94.81 87 THR A N 1
ATOM 663 C CA . THR A 1 87 ? -6.473 -21.375 -20.953 1 94.81 87 THR A CA 1
ATOM 664 C C . THR A 1 87 ? -6.352 -22.891 -21.031 1 94.81 87 THR A C 1
ATOM 666 O O . THR A 1 87 ? -7.191 -23.609 -20.5 1 94.81 87 THR A O 1
ATOM 669 N N . GLU A 1 88 ? -5.328 -23.359 -21.625 1 96.31 88 GLU A N 1
ATOM 670 C CA . GLU A 1 88 ? -5.121 -24.781 -21.828 1 96.31 88 GLU A CA 1
ATOM 671 C C . GLU A 1 88 ? -4.559 -25.438 -20.562 1 96.31 88 GLU A C 1
ATOM 673 O O . GLU A 1 88 ? -4.77 -26.625 -20.328 1 96.31 88 GLU A O 1
ATOM 678 N N . ASN A 1 89 ? -3.842 -24.641 -19.75 1 95.25 89 ASN A N 1
ATOM 679 C CA . ASN A 1 89 ? -3.162 -25.109 -18.547 1 95.25 89 ASN A CA 1
ATOM 680 C C . ASN A 1 89 ? -3.361 -24.156 -17.375 1 95.25 89 ASN A C 1
ATOM 682 O O . ASN A 1 89 ? -2.406 -23.531 -16.906 1 95.25 89 ASN A O 1
ATOM 686 N N . SER A 1 90 ? -4.48 -24.094 -16.75 1 90.75 90 SER A N 1
ATOM 687 C CA . SER A 1 90 ? -4.891 -23.047 -15.812 1 90.75 90 SER A CA 1
ATOM 688 C C . SER A 1 90 ? -4.102 -23.125 -14.508 1 90.75 90 SER A C 1
ATOM 690 O O . SER A 1 90 ? -3.947 -22.125 -13.812 1 90.75 90 SER A O 1
ATOM 692 N N . GLY A 1 91 ? -3.529 -24.234 -14.219 1 92.38 91 GLY A N 1
ATOM 693 C CA . GLY A 1 91 ? -2.852 -24.406 -12.938 1 92.38 91 GLY A CA 1
ATOM 694 C C . GLY A 1 91 ? -1.348 -24.25 -13.039 1 92.38 91 GLY A C 1
ATOM 695 O O . GLY A 1 91 ? -0.641 -24.344 -12.031 1 92.38 91 GLY A O 1
ATOM 696 N N . THR A 1 92 ? -0.859 -23.938 -14.273 1 96.81 92 THR A N 1
ATOM 697 C CA . THR A 1 92 ? 0.581 -23.828 -14.477 1 96.81 92 THR A CA 1
ATOM 698 C C . THR A 1 92 ? 1.112 -22.531 -13.852 1 96.81 92 THR A C 1
ATOM 700 O O . THR A 1 92 ? 0.504 -21.469 -14 1 96.81 92 THR A O 1
ATOM 703 N N . ALA A 1 93 ? 2.271 -22.641 -13.164 1 97.94 93 ALA A N 1
ATOM 704 C CA . ALA A 1 93 ? 2.904 -21.484 -12.531 1 97.94 93 ALA A CA 1
ATOM 705 C C . ALA A 1 93 ? 3.787 -20.734 -13.523 1 97.94 93 ALA A C 1
ATOM 707 O O . ALA A 1 93 ? 5 -20.609 -13.32 1 97.94 93 ALA A O 1
ATOM 708 N N . TYR A 1 94 ? 3.188 -20.234 -14.57 1 98.75 94 TYR A N 1
ATOM 709 C CA . TYR A 1 94 ? 3.949 -19.359 -15.453 1 98.75 94 TYR A CA 1
ATOM 710 C C . TYR A 1 94 ? 4.617 -18.234 -14.672 1 98.75 94 TYR A C 1
ATOM 712 O O . TYR A 1 94 ? 4.062 -17.75 -13.688 1 98.75 94 TYR A O 1
ATOM 720 N N . ASN A 1 95 ? 5.809 -17.875 -15.102 1 98.81 95 ASN A N 1
ATOM 721 C CA . ASN A 1 95 ? 6.566 -16.844 -14.391 1 98.81 95 ASN A CA 1
ATOM 722 C C . ASN A 1 95 ? 7.516 -16.094 -15.32 1 98.81 95 ASN A C 1
ATOM 724 O O . ASN A 1 95 ? 7.738 -16.516 -16.453 1 98.81 95 ASN A O 1
ATOM 728 N N . LEU A 1 96 ? 8.016 -14.969 -14.844 1 98.94 96 LEU A N 1
ATOM 729 C CA . LEU A 1 96 ? 9.016 -14.219 -15.594 1 98.94 96 LEU A CA 1
ATOM 730 C C . LEU A 1 96 ? 10.078 -13.641 -14.664 1 98.94 96 LEU A C 1
ATOM 732 O O . LEU A 1 96 ? 9.852 -13.523 -13.461 1 98.94 96 LEU A O 1
ATOM 736 N N . ILE A 1 97 ? 11.258 -13.383 -15.188 1 98.81 97 ILE A N 1
ATOM 737 C CA . ILE A 1 97 ? 12.375 -12.719 -14.523 1 98.81 97 ILE A CA 1
ATOM 738 C C . ILE A 1 97 ? 12.953 -11.641 -15.43 1 98.81 97 ILE A C 1
ATOM 740 O O . ILE A 1 97 ? 13.234 -11.891 -16.609 1 98.81 97 ILE A O 1
ATOM 744 N N . ASN A 1 98 ? 13.031 -10.375 -14.898 1 98.94 98 ASN A N 1
ATOM 745 C CA . ASN A 1 98 ? 13.695 -9.383 -15.734 1 98.94 98 ASN A CA 1
ATOM 746 C C . ASN A 1 98 ? 15.117 -9.805 -16.078 1 98.94 98 ASN A C 1
ATOM 748 O O . ASN A 1 98 ? 15.812 -10.398 -15.266 1 98.94 98 ASN A O 1
ATOM 752 N N . VAL A 1 99 ? 15.531 -9.43 -17.281 1 98.88 99 VAL A N 1
ATOM 753 C CA . VAL A 1 99 ? 16.797 -9.906 -17.812 1 98.88 99 VAL A CA 1
ATOM 754 C C . VAL A 1 99 ? 17.953 -9.234 -17.062 1 98.88 99 VAL A C 1
ATOM 756 O O . VAL A 1 99 ? 17.766 -8.195 -16.422 1 98.88 99 VAL A O 1
ATOM 759 N N . ALA A 1 100 ? 19.172 -9.789 -17.156 1 98.31 100 ALA A N 1
ATOM 760 C CA . ALA A 1 100 ? 20.328 -9.375 -16.375 1 98.31 100 ALA A CA 1
ATOM 761 C C . ALA A 1 100 ? 20.75 -7.953 -16.719 1 98.31 100 ALA A C 1
ATOM 763 O O . ALA A 1 100 ? 21.281 -7.23 -15.859 1 98.31 100 ALA A O 1
ATOM 764 N N . ASP A 1 101 ? 20.531 -7.473 -17.891 1 98 101 ASP A N 1
ATOM 765 C CA . ASP A 1 101 ? 20.984 -6.152 -18.297 1 98 101 ASP A CA 1
ATOM 766 C C . ASP A 1 101 ? 19.891 -5.105 -18.094 1 98 101 ASP A C 1
ATOM 768 O O . ASP A 1 101 ? 20.016 -3.973 -18.562 1 98 101 ASP A O 1
ATOM 772 N N . ASP A 1 102 ? 18.828 -5.469 -17.422 1 98.56 102 ASP A N 1
ATOM 773 C CA . ASP A 1 102 ? 17.734 -4.547 -17.109 1 98.56 102 ASP A CA 1
ATOM 774 C C . ASP A 1 102 ? 17.297 -4.691 -15.656 1 98.56 102 ASP A C 1
ATOM 776 O O . ASP A 1 102 ? 16.141 -5.027 -15.383 1 98.56 102 ASP A O 1
ATOM 780 N N . GLN A 1 103 ? 18.172 -4.438 -14.789 1 98.56 103 GLN A N 1
ATOM 781 C CA . GLN A 1 103 ? 17.938 -4.566 -13.352 1 98.56 103 GLN A CA 1
ATOM 782 C C . GLN A 1 103 ? 17.344 -3.287 -12.773 1 98.56 103 GLN A C 1
ATOM 784 O O . GLN A 1 103 ? 17.562 -2.197 -13.312 1 98.56 103 GLN A O 1
ATOM 789 N N . PHE A 1 104 ? 16.594 -3.398 -11.766 1 98.5 104 PHE A N 1
ATOM 790 C CA . PHE A 1 104 ? 16 -2.262 -11.078 1 98.5 104 PHE A CA 1
ATOM 791 C C . PHE A 1 104 ? 15.719 -2.596 -9.617 1 98.5 104 PHE A C 1
ATOM 793 O O . PHE A 1 104 ? 15.82 -3.756 -9.211 1 98.5 104 PHE A O 1
ATOM 800 N N . THR A 1 105 ? 15.43 -1.58 -8.82 1 98 105 THR A N 1
ATOM 801 C CA . THR A 1 105 ? 14.922 -1.777 -7.469 1 98 105 THR A CA 1
ATOM 802 C C . THR A 1 105 ? 13.398 -1.758 -7.457 1 98 105 THR A C 1
ATOM 804 O O . THR A 1 105 ? 12.773 -1.105 -8.297 1 98 105 THR A O 1
ATOM 807 N N . LEU A 1 106 ? 12.758 -2.424 -6.531 1 98.5 106 LEU A N 1
ATOM 808 C CA . LEU A 1 106 ? 11.305 -2.457 -6.453 1 98.5 106 LEU A CA 1
ATOM 809 C C . LEU A 1 106 ? 10.742 -1.085 -6.09 1 98.5 106 LEU A C 1
ATOM 811 O O . LEU A 1 106 ? 9.711 -0.669 -6.621 1 98.5 106 LEU A O 1
ATOM 815 N N . PRO A 1 107 ? 11.453 -0.303 -5.207 1 97.81 107 PRO A N 1
ATOM 816 C CA . PRO A 1 107 ? 10.969 1.057 -4.957 1 97.81 107 PRO A CA 1
ATOM 817 C C . PRO A 1 107 ? 10.93 1.909 -6.223 1 97.81 107 PRO A C 1
ATOM 819 O O . PRO A 1 107 ? 10.062 2.779 -6.359 1 97.81 107 PRO A O 1
ATOM 822 N N . GLU A 1 108 ? 11.781 1.681 -7.215 1 98 108 GLU A N 1
ATOM 823 C CA . GLU A 1 108 ? 11.758 2.436 -8.461 1 98 108 GLU A CA 1
ATOM 824 C C . GLU A 1 108 ? 10.484 2.158 -9.25 1 98 108 GLU A C 1
ATOM 826 O O . GLU A 1 108 ? 9.969 3.039 -9.953 1 98 108 GLU A O 1
ATOM 831 N N . ILE A 1 109 ? 10.016 0.935 -9.109 1 98.5 109 ILE A N 1
ATOM 832 C CA . ILE A 1 109 ? 8.734 0.595 -9.727 1 98.5 109 ILE A CA 1
ATOM 833 C C . ILE A 1 109 ? 7.613 1.381 -9.047 1 98.5 109 ILE A C 1
ATOM 835 O O . ILE A 1 109 ? 6.805 2.023 -9.719 1 98.5 109 ILE A O 1
ATOM 839 N N . LYS A 1 110 ? 7.57 1.334 -7.773 1 98.38 110 LYS A N 1
ATOM 840 C CA . LYS A 1 110 ? 6.531 2.016 -7.012 1 98.38 110 LYS A CA 1
ATOM 841 C C . LYS A 1 110 ? 6.543 3.518 -7.281 1 98.38 110 LYS A C 1
ATOM 843 O O . LYS A 1 110 ? 5.488 4.141 -7.406 1 98.38 110 LYS A O 1
ATOM 848 N N . ALA A 1 111 ? 7.75 4.102 -7.398 1 96.69 111 ALA A N 1
ATOM 849 C CA . ALA A 1 111 ? 7.934 5.539 -7.566 1 96.69 111 ALA A CA 1
ATOM 850 C C . ALA A 1 111 ? 7.633 5.973 -9 1 96.69 111 ALA A C 1
ATOM 852 O O . ALA A 1 111 ? 7.57 7.168 -9.289 1 96.69 111 ALA A O 1
ATOM 853 N N . GLY A 1 112 ? 7.516 5.012 -9.898 1 96.62 112 GLY A N 1
ATOM 854 C CA . GLY A 1 112 ? 7.199 5.324 -11.281 1 96.62 112 GLY A CA 1
ATOM 855 C C . GLY A 1 112 ? 8.43 5.559 -12.141 1 96.62 112 GLY A C 1
ATOM 856 O O . GLY A 1 112 ? 8.32 5.945 -13.305 1 96.62 112 GLY A O 1
ATOM 857 N N . GLY A 1 113 ? 9.602 5.352 -11.578 1 96.81 113 GLY A N 1
ATOM 858 C CA . GLY A 1 113 ? 10.836 5.477 -12.344 1 96.81 113 GLY A CA 1
ATOM 859 C C . GLY A 1 113 ? 11.047 4.336 -13.32 1 96.81 113 GLY A C 1
ATOM 860 O O . GLY A 1 113 ? 11.742 4.496 -14.328 1 96.81 113 GLY A O 1
ATOM 861 N N . VAL A 1 114 ? 10.531 3.193 -13.008 1 98.38 114 VAL A N 1
ATOM 862 C CA . VAL A 1 114 ? 10.523 2.025 -13.883 1 98.38 114 VAL A CA 1
ATOM 863 C C . VAL A 1 114 ? 9.078 1.686 -14.266 1 98.38 114 VAL A C 1
ATOM 865 O O . VAL A 1 114 ? 8.281 1.3 -13.414 1 98.38 114 VAL A O 1
ATOM 868 N N . ARG A 1 115 ? 8.758 1.811 -15.508 1 98.38 115 ARG A N 1
ATOM 869 C CA . ARG A 1 115 ? 7.402 1.546 -15.984 1 98.38 115 ARG A CA 1
ATOM 870 C C . ARG A 1 115 ? 7.395 0.405 -17 1 98.38 115 ARG A C 1
ATOM 872 O O . ARG A 1 115 ? 6.328 -0.072 -17.391 1 98.38 115 ARG A O 1
ATOM 879 N N . GLN A 1 116 ? 8.586 0.094 -17.438 1 98.81 116 GLN A N 1
ATOM 880 C CA . GLN A 1 116 ? 8.789 -1.01 -18.375 1 98.81 116 GLN A CA 1
ATOM 881 C C . GLN A 1 116 ? 10.117 -1.716 -18.109 1 98.81 116 GLN A C 1
ATOM 883 O O . GLN A 1 116 ? 11.086 -1.088 -17.672 1 98.81 116 GLN A O 1
ATOM 888 N N . PHE A 1 117 ? 10.156 -2.965 -18.406 1 98.94 117 PHE A N 1
ATOM 889 C CA . PHE A 1 117 ? 11.391 -3.746 -18.344 1 98.94 117 PHE A CA 1
ATOM 890 C C . PHE A 1 117 ? 11.312 -4.941 -19.297 1 98.94 117 PHE A C 1
ATOM 892 O O . PHE A 1 117 ? 10.242 -5.277 -19.797 1 98.94 117 PHE A O 1
ATOM 899 N N . LYS A 1 118 ? 12.398 -5.527 -19.594 1 98.94 118 LYS A N 1
ATOM 900 C CA . LYS A 1 118 ? 12.453 -6.754 -20.391 1 98.94 118 LYS A CA 1
ATOM 901 C C . LYS A 1 118 ? 12.57 -7.984 -19.5 1 98.94 118 LYS A C 1
ATOM 903 O O . LYS A 1 118 ? 13.266 -7.957 -18.484 1 98.94 118 LYS A O 1
ATOM 908 N N . ALA A 1 119 ? 11.938 -9.023 -19.922 1 98.94 119 ALA A N 1
ATOM 909 C CA . ALA A 1 119 ? 11.961 -10.227 -19.078 1 98.94 119 ALA A CA 1
ATOM 910 C C . ALA A 1 119 ? 12.031 -11.484 -19.938 1 98.94 119 ALA A C 1
ATOM 912 O O . ALA A 1 119 ? 11.641 -11.477 -21.109 1 98.94 119 ALA A O 1
ATOM 913 N N . THR A 1 120 ? 12.578 -12.531 -19.359 1 98.94 120 THR A N 1
ATOM 914 C CA . THR A 1 120 ? 12.391 -13.898 -19.844 1 98.94 120 THR A CA 1
ATOM 915 C C . THR A 1 120 ? 11.172 -14.539 -19.188 1 98.94 120 THR A C 1
ATOM 917 O O . THR A 1 120 ? 10.984 -14.43 -17.984 1 98.94 120 THR A O 1
ATOM 920 N N . ILE A 1 121 ? 10.289 -15.156 -20.016 1 98.94 121 ILE A N 1
ATOM 921 C CA . ILE A 1 121 ? 9.062 -15.797 -19.547 1 98.94 121 ILE A CA 1
ATOM 922 C C . ILE A 1 121 ? 9.219 -17.312 -19.609 1 98.94 121 ILE A C 1
ATOM 924 O O . ILE A 1 121 ? 9.711 -17.859 -20.594 1 98.94 121 ILE A O 1
ATOM 928 N N . TYR A 1 122 ? 8.742 -18 -18.578 1 98.88 122 TYR A N 1
ATOM 929 C CA . TYR A 1 122 ? 9.008 -19.422 -18.406 1 98.88 122 TYR A CA 1
ATOM 930 C C . TYR A 1 122 ? 7.711 -20.219 -18.297 1 98.88 122 TYR A C 1
ATOM 932 O O . TYR A 1 122 ? 6.73 -19.734 -17.734 1 98.88 122 TYR A O 1
ATOM 940 N N . ASP A 1 123 ? 7.789 -21.453 -18.828 1 98.44 123 ASP A N 1
ATOM 941 C CA . ASP A 1 123 ? 6.684 -22.406 -18.797 1 98.44 123 ASP A CA 1
ATOM 942 C C . ASP A 1 123 ? 6.723 -23.234 -17.516 1 98.44 123 ASP A C 1
ATOM 944 O O . ASP A 1 123 ? 7.145 -24.391 -17.531 1 98.44 123 ASP A O 1
ATOM 948 N N . GLY A 1 124 ? 6.176 -22.625 -16.453 1 97.56 124 GLY A N 1
ATOM 949 C CA . GLY A 1 124 ? 6.086 -23.359 -15.203 1 97.56 124 GLY A CA 1
ATOM 950 C C . GLY A 1 124 ? 7.207 -23.047 -14.234 1 97.56 124 GLY A C 1
ATOM 951 O O . GLY A 1 124 ? 8.125 -22.281 -14.57 1 97.56 124 GLY A O 1
ATOM 952 N N . TYR A 1 125 ? 7.059 -23.547 -13.047 1 96.69 125 TYR A N 1
ATOM 953 C CA . TYR A 1 125 ? 7.988 -23.375 -11.938 1 96.69 125 TYR A CA 1
ATOM 954 C C . TYR A 1 125 ? 7.953 -24.578 -10.992 1 96.69 125 TYR A C 1
ATOM 956 O O . TYR A 1 125 ? 6.895 -25.172 -10.773 1 96.69 125 TYR A O 1
ATOM 964 N N . SER A 1 126 ? 9.055 -25.016 -10.531 1 92.19 126 SER A N 1
ATOM 965 C CA . SER A 1 126 ? 9.109 -26.156 -9.633 1 92.19 126 SER A CA 1
ATOM 966 C C . SER A 1 126 ? 9.812 -25.812 -8.32 1 92.19 126 SER A C 1
ATOM 968 O O . SER A 1 126 ? 10.648 -24.906 -8.289 1 92.19 126 SER A O 1
ATOM 970 N N . ASN A 1 127 ? 9.383 -26.391 -7.234 1 85 127 ASN A N 1
ATOM 971 C CA . ASN A 1 127 ? 10.039 -26.219 -5.938 1 85 127 ASN A CA 1
ATOM 972 C C . ASN A 1 127 ? 11.391 -26.922 -5.898 1 85 127 ASN A C 1
ATOM 974 O O . ASN A 1 127 ? 12.148 -26.766 -4.941 1 85 127 ASN A O 1
ATOM 978 N N . ALA A 1 128 ? 11.617 -27.656 -6.867 1 79.88 128 ALA A N 1
ATOM 979 C CA . ALA A 1 128 ? 12.883 -28.375 -6.91 1 79.88 128 ALA A CA 1
ATOM 980 C C . ALA A 1 128 ? 14.07 -27.422 -6.742 1 79.88 128 ALA A C 1
ATOM 982 O O . ALA A 1 128 ? 14.109 -26.359 -7.359 1 79.88 128 ALA A O 1
ATOM 983 N N . GLY A 1 129 ? 15.094 -27.828 -5.855 1 75.44 129 GLY A N 1
ATOM 984 C CA . GLY A 1 129 ? 16.297 -27.047 -5.641 1 75.44 129 GLY A CA 1
ATOM 985 C C . GLY A 1 129 ? 16.016 -25.703 -4.984 1 75.44 129 GLY A C 1
ATOM 986 O O . GLY A 1 129 ? 16.828 -24.766 -5.094 1 75.44 129 GLY A O 1
ATOM 987 N N . GLY A 1 130 ? 14.836 -25.516 -4.414 1 76.69 130 GLY A N 1
ATOM 988 C CA . GLY A 1 130 ? 14.492 -24.266 -3.752 1 76.69 130 GLY A CA 1
ATOM 989 C C . GLY A 1 130 ? 13.688 -23.328 -4.633 1 76.69 130 GLY A C 1
ATOM 990 O O . GLY A 1 130 ? 13.273 -22.25 -4.188 1 76.69 130 GLY A O 1
ATOM 991 N N . GLY A 1 131 ? 13.445 -23.719 -5.844 1 86.06 131 GLY A N 1
ATOM 992 C CA . GLY A 1 131 ? 12.719 -22.906 -6.812 1 86.06 131 GLY A CA 1
ATOM 993 C C . GLY A 1 131 ? 13.422 -22.812 -8.156 1 86.06 131 GLY A C 1
ATOM 994 O O . GLY A 1 131 ? 14.523 -22.266 -8.25 1 86.06 131 GLY A O 1
ATOM 995 N N . THR A 1 132 ? 12.828 -23.359 -9.18 1 92.56 132 THR A N 1
ATOM 996 C CA . THR A 1 132 ? 13.445 -23.406 -10.5 1 92.56 132 THR A CA 1
ATOM 997 C C . THR A 1 132 ? 12.422 -23.094 -11.594 1 92.56 132 THR A C 1
ATOM 999 O O . THR A 1 132 ? 11.406 -23.781 -11.703 1 92.56 132 THR A O 1
ATOM 1002 N N . PRO A 1 133 ? 12.719 -22.062 -12.398 1 96.75 133 PRO A N 1
ATOM 1003 C CA . PRO A 1 133 ? 11.836 -21.828 -13.539 1 96.75 133 PRO A CA 1
ATOM 1004 C C . PRO A 1 133 ? 11.844 -22.969 -14.547 1 96.75 133 PRO A C 1
ATOM 1006 O O . PRO A 1 133 ? 12.852 -23.672 -14.672 1 96.75 133 PRO A O 1
ATOM 1009 N N . GLY A 1 134 ? 10.734 -23.141 -15.242 1 97.38 134 GLY A N 1
ATOM 1010 C CA . GLY A 1 134 ? 10.625 -24.156 -16.281 1 97.38 134 GLY A CA 1
ATOM 1011 C C . GLY A 1 134 ? 11.289 -23.719 -17.578 1 97.38 134 GLY A C 1
ATOM 1012 O O . GLY A 1 134 ? 12.258 -22.969 -17.578 1 97.38 134 GLY A O 1
ATOM 1013 N N . ALA A 1 135 ? 10.812 -24.328 -18.672 1 97.94 135 ALA A N 1
ATOM 1014 C CA . ALA A 1 135 ? 11.375 -24.031 -19.984 1 97.94 135 ALA A CA 1
ATOM 1015 C C . ALA A 1 135 ? 11.094 -22.594 -20.406 1 97.94 135 ALA A C 1
ATOM 1017 O O . ALA A 1 135 ? 10.023 -22.062 -20.125 1 97.94 135 ALA A O 1
ATOM 1018 N N . VAL A 1 136 ? 12.047 -21.984 -21.156 1 98.75 136 VAL A N 1
ATOM 1019 C CA . VAL A 1 136 ? 11.867 -20.641 -21.672 1 98.75 136 VAL A CA 1
ATOM 1020 C C . VAL A 1 136 ? 10.789 -20.641 -22.75 1 98.75 136 VAL A C 1
ATOM 1022 O O . VAL A 1 136 ? 10.859 -21.422 -23.703 1 98.75 136 VAL A O 1
ATOM 1025 N N . LEU A 1 137 ? 9.773 -19.828 -22.547 1 98.81 137 LEU A N 1
ATOM 1026 C CA . LEU A 1 137 ? 8.766 -19.609 -23.578 1 98.81 137 LEU A CA 1
ATOM 1027 C C . LEU A 1 137 ? 9.195 -18.469 -24.516 1 98.81 137 LEU A C 1
ATOM 1029 O O . LEU A 1 137 ? 9.156 -18.625 -25.734 1 98.81 137 LEU A O 1
ATOM 1033 N N . TRP A 1 138 ? 9.523 -17.312 -24.016 1 98.81 138 TRP A N 1
ATOM 1034 C CA . TRP A 1 138 ? 10 -16.125 -24.719 1 98.81 138 TRP A CA 1
ATOM 1035 C C . TRP A 1 138 ? 11.086 -15.414 -23.938 1 98.81 138 TRP A C 1
ATOM 1037 O O . TRP A 1 138 ? 11.055 -15.391 -22.703 1 98.81 138 TRP A O 1
ATOM 1047 N N . ASP A 1 139 ? 11.992 -14.891 -24.641 1 98.75 139 ASP A N 1
ATOM 1048 C CA . ASP A 1 139 ? 13.086 -14.148 -24.016 1 98.75 139 ASP A CA 1
ATOM 1049 C C . ASP A 1 139 ? 13.078 -12.688 -24.453 1 98.75 139 ASP A C 1
ATOM 1051 O O . ASP A 1 139 ? 12.625 -12.367 -25.562 1 98.75 139 ASP A O 1
ATOM 1055 N N . ASN A 1 140 ? 13.578 -11.758 -23.516 1 98.81 140 ASN A N 1
ATOM 1056 C CA . ASN A 1 140 ? 13.719 -10.328 -23.766 1 98.81 140 ASN A CA 1
ATOM 1057 C C . ASN A 1 140 ? 12.391 -9.703 -24.188 1 98.81 140 ASN A C 1
ATOM 1059 O O . ASN A 1 140 ? 12.344 -8.875 -25.094 1 98.81 140 ASN A O 1
ATOM 1063 N N . VAL A 1 141 ? 11.328 -10.086 -23.562 1 98.94 141 VAL A N 1
ATOM 1064 C CA . VAL A 1 141 ? 9.984 -9.57 -23.828 1 98.94 141 VAL A CA 1
ATOM 1065 C C . VAL A 1 141 ? 9.773 -8.258 -23.094 1 98.94 141 VAL A C 1
ATOM 1067 O O . VAL A 1 141 ? 9.969 -8.188 -21.875 1 98.94 141 VAL A O 1
ATOM 1070 N N . PRO A 1 142 ? 9.422 -7.184 -23.781 1 98.94 142 PRO A N 1
ATOM 1071 C CA . PRO A 1 142 ? 9.055 -5.969 -23.047 1 98.94 142 PRO A CA 1
ATOM 1072 C C . PRO A 1 142 ? 7.809 -6.152 -22.188 1 98.94 142 PRO A C 1
ATOM 1074 O O . PRO A 1 142 ? 6.785 -6.648 -22.672 1 98.94 142 PRO A O 1
ATOM 1077 N N . VAL A 1 143 ? 7.902 -5.852 -20.953 1 98.94 143 VAL A N 1
ATOM 1078 C CA . VAL A 1 143 ? 6.809 -5.879 -20 1 98.94 143 VAL A CA 1
ATOM 1079 C C . VAL A 1 143 ? 6.457 -4.453 -19.578 1 98.94 143 VAL A C 1
ATOM 1081 O O . VAL A 1 143 ? 7.328 -3.701 -19.125 1 98.94 143 VAL A O 1
ATOM 1084 N N . THR A 1 144 ? 5.246 -4.043 -19.75 1 98.94 144 THR A N 1
ATOM 1085 C CA . THR A 1 144 ? 4.789 -2.717 -19.344 1 98.94 144 THR A CA 1
ATOM 1086 C C . THR A 1 144 ? 4.023 -2.793 -18.031 1 98.94 144 THR A C 1
ATOM 1088 O O . THR A 1 144 ? 3.094 -3.59 -17.891 1 98.94 144 THR A O 1
ATOM 1091 N N . ILE A 1 145 ? 4.383 -1.989 -17.062 1 98.88 145 ILE A N 1
ATOM 1092 C CA . ILE A 1 145 ? 3.674 -1.917 -15.789 1 98.88 145 ILE A CA 1
ATOM 1093 C C . ILE A 1 145 ? 2.49 -0.961 -15.906 1 98.88 145 ILE A C 1
ATOM 1095 O O . ILE A 1 145 ? 2.67 0.233 -16.156 1 98.88 145 ILE A O 1
ATOM 1099 N N . GLU A 1 146 ? 1.323 -1.496 -15.727 1 98.19 146 GLU A N 1
ATOM 1100 C CA . GLU A 1 146 ? 0.106 -0.697 -15.828 1 98.19 146 GLU A CA 1
ATOM 1101 C C . GLU A 1 146 ? -0.299 -0.135 -14.469 1 98.19 146 GLU A C 1
ATOM 1103 O O . GLU A 1 146 ? -0.922 0.925 -14.391 1 98.19 146 GLU A O 1
ATOM 1108 N N . ASP A 1 147 ? -0.054 -0.849 -13.469 1 97.81 147 ASP A N 1
ATOM 1109 C CA . ASP A 1 147 ? -0.438 -0.46 -12.117 1 97.81 147 ASP A CA 1
ATOM 1110 C C . ASP A 1 147 ? 0.374 -1.224 -11.07 1 97.81 147 ASP A C 1
ATOM 1112 O O . ASP A 1 147 ? 0.75 -2.377 -11.297 1 97.81 147 ASP A O 1
ATOM 1116 N N . VAL A 1 148 ? 0.716 -0.553 -9.961 1 98.62 148 VAL A N 1
ATOM 1117 C CA . VAL A 1 148 ? 1.235 -1.213 -8.773 1 98.62 148 VAL A CA 1
ATOM 1118 C C . VAL A 1 148 ? 0.097 -1.477 -7.789 1 98.62 148 VAL A C 1
ATOM 1120 O O . VAL A 1 148 ? -0.307 -0.582 -7.043 1 98.62 148 VAL A O 1
ATOM 1123 N N . VAL A 1 149 ? -0.382 -2.701 -7.758 1 98.62 149 VAL A N 1
ATOM 1124 C CA . VAL A 1 149 ? -1.562 -3.051 -6.977 1 98.62 149 VAL A CA 1
ATOM 1125 C C . VAL A 1 149 ? -1.187 -3.184 -5.5 1 98.62 149 VAL A C 1
ATOM 1127 O O . VAL A 1 149 ? -1.865 -2.635 -4.629 1 98.62 149 VAL A O 1
ATOM 1130 N N . ILE A 1 150 ? -0.167 -3.91 -5.258 1 98.5 150 ILE A N 1
ATOM 1131 C CA . ILE A 1 150 ? 0.384 -4.09 -3.918 1 98.5 150 ILE A CA 1
ATOM 1132 C C . ILE A 1 150 ? 1.86 -3.701 -3.91 1 98.5 150 ILE A C 1
ATOM 1134 O O . ILE A 1 150 ? 2.625 -4.121 -4.781 1 98.5 150 ILE A O 1
ATOM 1138 N N . PHE A 1 151 ? 2.248 -2.896 -3.129 1 98.44 151 PHE A N 1
ATOM 1139 C CA . PHE A 1 151 ? 3.631 -2.59 -2.783 1 98.44 151 PHE A CA 1
ATOM 1140 C C . PHE A 1 151 ? 3.803 -2.502 -1.271 1 98.44 151 PHE A C 1
ATOM 1142 O O . PHE A 1 151 ? 3.389 -1.521 -0.65 1 98.44 151 PHE A O 1
ATOM 1149 N N . ARG A 1 152 ? 4.43 -3.508 -0.725 1 96.94 152 ARG A N 1
ATOM 1150 C CA . ARG A 1 152 ? 4.648 -3.576 0.717 1 96.94 152 ARG A CA 1
ATOM 1151 C C . ARG A 1 152 ? 6.031 -4.137 1.035 1 96.94 152 ARG A C 1
ATOM 1153 O O . ARG A 1 152 ? 6.316 -5.301 0.753 1 96.94 152 ARG A O 1
ATOM 1160 N N . HIS A 1 153 ? 6.91 -3.303 1.52 1 96.12 153 HIS A N 1
ATOM 1161 C CA . HIS A 1 153 ? 8.078 -3.871 2.188 1 96.12 153 HIS A CA 1
ATOM 1162 C C . HIS A 1 153 ? 7.668 -4.664 3.424 1 96.12 153 HIS A C 1
ATOM 1164 O O . HIS A 1 153 ? 6.781 -4.25 4.168 1 96.12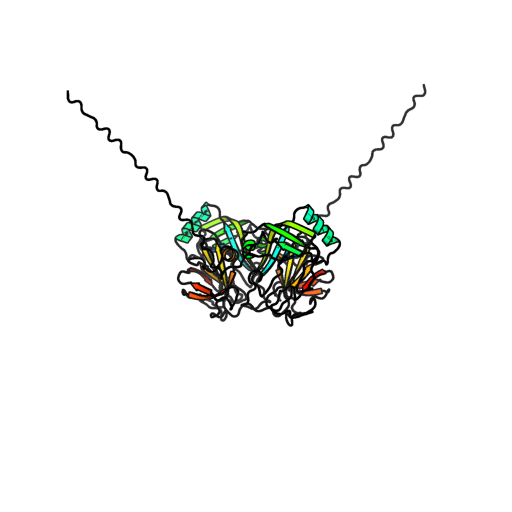 153 HIS A O 1
ATOM 1170 N N . PHE A 1 154 ? 8.289 -5.809 3.664 1 96.06 154 PHE A N 1
ATOM 1171 C CA . PHE A 1 154 ? 8.047 -6.461 4.945 1 96.06 154 PHE A CA 1
ATOM 1172 C C . PHE A 1 154 ? 8.445 -5.543 6.102 1 96.06 154 PHE A C 1
ATOM 1174 O O . PHE A 1 154 ? 9.477 -4.871 6.043 1 96.06 154 PHE A O 1
ATOM 1181 N N . ASN A 1 155 ? 7.566 -5.414 7.02 1 94 155 ASN A N 1
ATOM 1182 C CA . ASN A 1 155 ? 7.82 -4.613 8.211 1 94 155 ASN A CA 1
ATOM 1183 C C . ASN A 1 155 ? 7.945 -5.488 9.461 1 94 155 ASN A C 1
ATOM 1185 O O . ASN A 1 155 ? 6.941 -5.98 9.977 1 94 155 ASN A O 1
ATOM 1189 N N . PHE A 1 156 ? 9.094 -5.57 9.992 1 94.31 156 PHE A N 1
ATOM 1190 C CA . PHE A 1 156 ? 9.383 -6.531 11.055 1 94.31 156 PHE A CA 1
ATOM 1191 C C . PHE A 1 156 ? 9.016 -5.957 12.414 1 94.31 156 PHE A C 1
ATOM 1193 O O . PHE A 1 156 ? 9.109 -6.648 13.43 1 94.31 156 PHE A O 1
ATOM 1200 N N . SER A 1 157 ? 8.508 -4.754 12.43 1 94.69 157 SER A N 1
ATOM 1201 C CA . SER A 1 157 ? 7.984 -4.164 13.656 1 94.69 157 SER A CA 1
ATOM 1202 C C . SER A 1 157 ? 6.512 -4.516 13.852 1 94.69 157 SER A C 1
ATOM 1204 O O . SER A 1 157 ? 5.945 -4.262 14.922 1 94.69 157 SER A O 1
ATOM 1206 N N . ILE A 1 158 ? 5.902 -5.031 12.891 1 95.25 158 ILE A N 1
ATOM 1207 C CA . ILE A 1 158 ? 4.5 -5.426 12.945 1 95.25 158 ILE A CA 1
ATOM 1208 C C . ILE A 1 158 ? 4.391 -6.945 12.992 1 95.25 158 ILE A C 1
ATOM 1210 O O . ILE A 1 158 ? 4.91 -7.637 12.109 1 95.25 158 ILE A O 1
ATOM 1214 N N . GLU A 1 159 ? 3.66 -7.43 13.93 1 95.62 159 GLU A N 1
ATOM 1215 C CA . GLU A 1 159 ? 3.545 -8.875 14.117 1 95.62 159 GLU A CA 1
ATOM 1216 C C . GLU A 1 159 ? 2.666 -9.5 13.039 1 95.62 159 GLU A C 1
ATOM 1218 O O . GLU A 1 159 ? 1.757 -8.844 12.516 1 95.62 159 GLU A O 1
ATOM 1223 N N . ARG A 1 160 ? 2.977 -10.703 12.734 1 96.94 160 ARG A N 1
ATOM 1224 C CA . ARG A 1 160 ? 2.107 -11.477 11.852 1 96.94 160 ARG A CA 1
ATOM 1225 C C . ARG A 1 160 ? 0.69 -11.547 12.406 1 96.94 160 ARG A C 1
ATOM 1227 O O . ARG A 1 160 ? 0.5 -11.719 13.617 1 96.94 160 ARG A O 1
ATOM 1234 N N . PRO A 1 161 ? -0.283 -11.438 11.523 1 97.19 161 PRO A N 1
ATOM 1235 C CA . PRO A 1 161 ? -1.646 -11.648 12.016 1 97.19 161 PRO A CA 1
ATOM 1236 C C . PRO A 1 161 ? -1.845 -13.031 12.641 1 97.19 161 PRO A C 1
ATOM 1238 O O . PRO A 1 161 ? -1.242 -14.008 12.18 1 97.19 161 PRO A O 1
ATOM 1241 N N . ALA A 1 162 ? -2.744 -13.109 13.609 1 97.31 162 ALA A N 1
ATOM 1242 C CA . ALA A 1 162 ? -3.002 -14.359 14.312 1 97.31 162 ALA A CA 1
ATOM 1243 C C . ALA A 1 162 ? -3.607 -15.406 13.375 1 97.31 162 ALA A C 1
ATOM 1245 O O . ALA A 1 162 ? -3.309 -16.594 13.484 1 97.31 162 ALA A O 1
ATOM 1246 N N . ASN A 1 163 ? -4.457 -14.953 12.516 1 97.94 163 ASN A N 1
ATOM 1247 C CA . ASN A 1 163 ? -5.125 -15.812 11.547 1 97.94 163 ASN A CA 1
ATOM 1248 C C . ASN A 1 163 ? -4.695 -15.492 10.117 1 97.94 163 ASN A C 1
ATOM 1250 O O . ASN A 1 163 ? -4.129 -14.43 9.859 1 97.94 163 ASN A O 1
ATOM 1254 N N . LEU A 1 164 ? -4.965 -16.422 9.203 1 98.38 164 LEU A N 1
ATOM 1255 C CA . LEU A 1 164 ? -4.555 -16.25 7.816 1 98.38 164 LEU A CA 1
ATOM 1256 C C . LEU A 1 164 ? -5.23 -15.031 7.191 1 98.38 164 LEU A C 1
ATOM 1258 O O . LEU A 1 164 ? -6.441 -14.852 7.344 1 98.38 164 LEU A O 1
ATOM 1262 N N . ASN A 1 165 ? -4.477 -14.188 6.59 1 98.5 165 ASN A N 1
ATOM 1263 C CA . ASN A 1 165 ? -4.926 -13.078 5.75 1 98.5 165 ASN A CA 1
ATOM 1264 C C . ASN A 1 165 ? -4.535 -13.289 4.289 1 98.5 165 ASN A C 1
ATOM 1266 O O . ASN A 1 165 ? -3.455 -13.797 3.998 1 98.5 165 ASN A O 1
ATOM 1270 N N . TYR A 1 166 ? -5.379 -12.984 3.4 1 98.75 166 TYR A N 1
ATOM 1271 C CA . TYR A 1 166 ? -5.129 -12.945 1.963 1 98.75 166 TYR A CA 1
ATOM 1272 C C . TYR A 1 166 ? -5.551 -11.609 1.372 1 98.75 166 TYR A C 1
ATOM 1274 O O . TYR A 1 166 ? -6.414 -10.922 1.926 1 98.75 166 TYR A O 1
ATOM 1282 N N . VAL A 1 167 ? -4.891 -11.242 0.315 1 98.75 167 VAL A N 1
ATOM 1283 C CA . VAL A 1 167 ? -5.355 -10.117 -0.492 1 98.75 167 VAL A CA 1
ATOM 1284 C C . VAL A 1 167 ? -6.156 -10.633 -1.686 1 98.75 167 VAL A C 1
ATOM 1286 O O . VAL A 1 167 ? -5.703 -11.523 -2.406 1 98.75 167 VAL A O 1
ATOM 1289 N N . ILE A 1 168 ? -7.359 -10.117 -1.84 1 98.69 168 ILE A N 1
ATOM 1290 C CA . ILE A 1 168 ? -8.133 -10.336 -3.061 1 98.69 168 ILE A CA 1
ATOM 1291 C C . ILE A 1 168 ? -7.898 -9.18 -4.027 1 98.69 168 ILE A C 1
ATOM 1293 O O . ILE A 1 168 ? -8.008 -8.008 -3.646 1 98.69 168 ILE A O 1
ATOM 1297 N N . PHE A 1 169 ? -7.555 -9.508 -5.191 1 98.88 169 PHE A N 1
ATOM 1298 C CA . PHE A 1 169 ? -7.316 -8.5 -6.215 1 98.88 169 PHE A CA 1
ATOM 1299 C C . PHE A 1 169 ? -7.746 -9.008 -7.586 1 98.88 169 PHE A C 1
ATOM 1301 O O . PHE A 1 169 ? -7.938 -10.211 -7.773 1 98.88 169 PHE A O 1
ATOM 1308 N N . GLY A 1 170 ? -7.941 -8.094 -8.547 1 98.75 170 GLY A N 1
ATOM 1309 C CA . GLY A 1 170 ? -8.359 -8.484 -9.891 1 98.75 170 GLY A CA 1
ATOM 1310 C C . GLY A 1 170 ? -8.914 -7.328 -10.703 1 98.75 170 GLY A C 1
ATOM 1311 O O . GLY A 1 170 ? -8.812 -6.172 -10.297 1 98.75 170 GLY A O 1
ATOM 1312 N N . GLN A 1 171 ? -9.375 -7.652 -11.805 1 98.12 171 GLN A N 1
ATOM 1313 C CA . GLN A 1 171 ? -9.977 -6.715 -12.75 1 98.12 171 GLN A CA 1
ATOM 1314 C C . GLN A 1 171 ? -11.039 -7.395 -13.602 1 98.12 171 GLN A C 1
ATOM 1316 O O . GLN A 1 171 ? -10.836 -8.508 -14.086 1 98.12 171 GLN A O 1
ATOM 1321 N N . GLY A 1 172 ? -12.133 -6.668 -13.797 1 96.44 172 GLY A N 1
ATOM 1322 C CA . GLY A 1 172 ? -13.227 -7.27 -14.547 1 96.44 172 GLY A CA 1
ATOM 1323 C C . GLY A 1 172 ? -13.781 -8.523 -13.898 1 96.44 172 GLY A C 1
ATOM 1324 O O . GLY A 1 172 ? -14.117 -8.516 -12.711 1 96.44 172 GLY A O 1
ATOM 1325 N N . ASP A 1 173 ? -13.805 -9.586 -14.656 1 96.94 173 ASP A N 1
ATOM 1326 C CA . ASP A 1 173 ? -14.391 -10.836 -14.164 1 96.94 173 ASP A CA 1
ATOM 1327 C C . ASP A 1 173 ? -13.328 -11.75 -13.57 1 96.94 173 ASP A C 1
ATOM 1329 O O . ASP A 1 173 ? -13.617 -12.883 -13.195 1 96.94 173 ASP A O 1
ATOM 1333 N N . GLU A 1 174 ? -12.117 -11.242 -13.477 1 98 174 GLU A N 1
ATOM 1334 C CA . GLU A 1 174 ? -11.023 -12.047 -12.938 1 98 174 GLU A CA 1
ATOM 1335 C C . GLU A 1 174 ? -10.672 -11.617 -11.516 1 98 174 GLU A C 1
ATOM 1337 O O . GLU A 1 174 ? -10.555 -10.422 -11.234 1 98 174 GLU A O 1
ATOM 1342 N N . ALA A 1 175 ? -10.531 -12.555 -10.648 1 98.62 175 ALA A N 1
ATOM 1343 C CA . ALA A 1 175 ? -10.133 -12.32 -9.258 1 98.62 175 ALA A CA 1
ATOM 1344 C C . ALA A 1 175 ? -9.117 -13.359 -8.789 1 98.62 175 ALA A C 1
ATOM 1346 O O . ALA A 1 175 ? -9.188 -14.523 -9.195 1 98.62 175 ALA A O 1
ATOM 1347 N N . HIS A 1 176 ? -8.219 -12.961 -7.996 1 98.88 176 HIS A N 1
ATOM 1348 C CA . HIS A 1 176 ? -7.129 -13.773 -7.473 1 98.88 176 HIS A CA 1
ATOM 1349 C C . HIS A 1 176 ? -6.926 -13.531 -5.98 1 98.88 176 HIS A C 1
ATOM 1351 O O . HIS A 1 176 ? -7.414 -12.539 -5.438 1 98.88 176 HIS A O 1
ATOM 1357 N N . LEU A 1 177 ? -6.262 -14.477 -5.32 1 98.81 177 LEU A N 1
ATOM 1358 C CA . LEU A 1 177 ? -5.832 -14.359 -3.93 1 98.81 177 LEU A CA 1
ATOM 1359 C C . LEU A 1 177 ? -4.32 -14.555 -3.814 1 98.81 177 LEU A C 1
ATOM 1361 O O . LEU A 1 177 ? -3.744 -15.398 -4.5 1 98.81 177 LEU A O 1
ATOM 1365 N N . THR A 1 178 ? -3.752 -13.805 -3.006 1 98.88 178 THR A N 1
ATOM 1366 C CA . THR A 1 178 ? -2.389 -14.086 -2.572 1 98.88 178 THR A CA 1
ATOM 1367 C C . THR A 1 178 ? -2.273 -14 -1.053 1 98.88 178 THR A C 1
ATOM 1369 O O . THR A 1 178 ? -2.883 -13.125 -0.43 1 98.88 178 THR A O 1
ATOM 1372 N N . HIS A 1 179 ? -1.556 -14.898 -0.494 1 98.75 179 HIS A N 1
ATOM 1373 C CA . HIS A 1 179 ? -1.295 -14.906 0.941 1 98.75 179 HIS A CA 1
ATOM 1374 C C . HIS A 1 179 ? -0.606 -13.617 1.382 1 98.75 179 HIS A C 1
ATOM 1376 O O . HIS A 1 179 ? 0.307 -13.141 0.708 1 98.75 179 HIS A O 1
ATOM 1382 N N . TYR A 1 180 ? -1.099 -13.008 2.471 1 98.44 180 TYR A N 1
ATOM 1383 C CA . TYR A 1 180 ? -0.425 -11.883 3.105 1 98.44 180 TYR A CA 1
ATOM 1384 C C . TYR A 1 180 ? 0.848 -12.336 3.811 1 98.44 180 TYR A C 1
ATOM 1386 O O . TYR A 1 180 ? 0.793 -12.891 4.906 1 98.44 180 TYR A O 1
ATOM 1394 N N . ILE A 1 181 ? 1.992 -12.102 3.207 1 98.19 181 ILE A N 1
ATOM 1395 C CA . ILE A 1 181 ? 3.271 -12.555 3.744 1 98.19 181 ILE A CA 1
ATOM 1396 C C . ILE A 1 181 ? 3.811 -11.516 4.73 1 98.19 181 ILE A C 1
ATOM 1398 O O . ILE A 1 181 ? 4.059 -10.367 4.359 1 98.19 181 ILE A O 1
ATOM 1402 N N . ALA A 1 182 ? 4.008 -11.93 5.969 1 95.81 182 ALA A N 1
ATOM 1403 C CA . ALA A 1 182 ? 4.312 -10.938 6.996 1 95.81 182 ALA A CA 1
ATOM 1404 C C . ALA A 1 182 ? 5.711 -11.148 7.57 1 95.81 182 ALA A C 1
ATOM 1406 O O . ALA A 1 182 ? 6.492 -10.203 7.695 1 95.81 182 ALA A O 1
ATOM 1407 N N . ARG A 1 183 ? 6.008 -12.453 7.871 1 94.75 183 ARG A N 1
ATOM 1408 C CA . ARG A 1 183 ? 7.227 -12.727 8.633 1 94.75 183 ARG A CA 1
ATOM 1409 C C . ARG A 1 183 ? 7.781 -14.109 8.305 1 94.75 183 ARG A C 1
ATOM 1411 O O . ARG A 1 183 ? 7.027 -15.008 7.93 1 94.75 183 ARG A O 1
ATOM 1418 N N . ASP A 1 184 ? 9.031 -14.156 8.523 1 96.19 184 ASP A N 1
ATOM 1419 C CA . ASP A 1 184 ? 9.742 -15.43 8.398 1 96.19 184 ASP A CA 1
ATOM 1420 C C . ASP A 1 184 ? 9.5 -16.312 9.625 1 96.19 184 ASP A C 1
ATOM 1422 O O . ASP A 1 184 ? 9.625 -15.852 10.758 1 96.19 184 ASP A O 1
ATOM 1426 N N . PRO A 1 185 ? 9.133 -17.578 9.438 1 97.12 185 PRO A N 1
ATOM 1427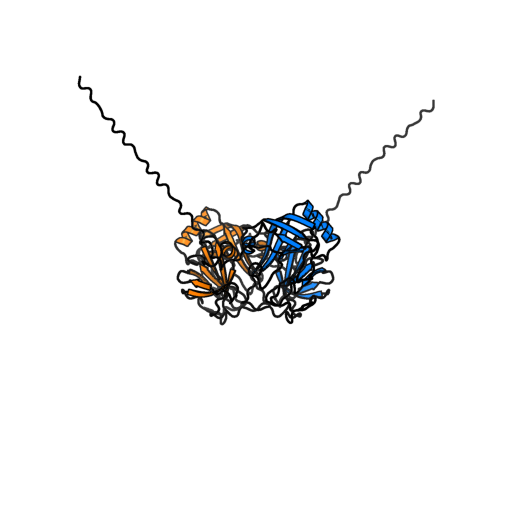 C CA . PRO A 1 185 ? 8.883 -18.281 8.172 1 97.12 185 PRO A CA 1
ATOM 1428 C C . PRO A 1 185 ? 7.469 -18.062 7.648 1 97.12 185 PRO A C 1
ATOM 1430 O O . PRO A 1 185 ? 6.566 -17.719 8.414 1 97.12 185 PRO A O 1
ATOM 1433 N N . SER A 1 186 ? 7.316 -18.156 6.41 1 97.38 186 SER A N 1
ATOM 1434 C CA . SER A 1 186 ? 6.027 -17.984 5.746 1 97.38 186 SER A CA 1
ATOM 1435 C C . SER A 1 186 ? 5.93 -18.844 4.488 1 97.38 186 SER A C 1
ATOM 1437 O O . SER A 1 186 ? 6.734 -19.766 4.293 1 97.38 186 SER A O 1
ATOM 1439 N N . PHE A 1 187 ? 4.844 -18.719 3.713 1 97.25 187 PHE A N 1
ATOM 1440 C CA . PHE A 1 187 ? 4.637 -19.359 2.418 1 97.25 187 PHE A CA 1
ATOM 1441 C C . PHE A 1 187 ? 4.039 -18.375 1.419 1 97.25 187 PHE A C 1
ATOM 1443 O O . PHE A 1 187 ? 3.471 -17.359 1.81 1 97.25 187 PHE A O 1
ATOM 1450 N N . GLN A 1 188 ? 4.277 -18.641 0.234 1 97.69 188 GLN A N 1
ATOM 1451 C CA . GLN A 1 188 ? 3.57 -17.938 -0.828 1 97.69 188 GLN A CA 1
ATOM 1452 C C . GLN A 1 188 ? 2.469 -18.797 -1.431 1 97.69 188 GLN A C 1
ATOM 1454 O O . GLN A 1 188 ? 2.697 -19.969 -1.754 1 97.69 188 GLN A O 1
ATOM 1459 N N . HIS A 1 189 ? 1.309 -18.312 -1.465 1 98.5 189 HIS A N 1
ATOM 1460 C CA . HIS A 1 189 ? 0.127 -19 -1.977 1 98.5 189 HIS A CA 1
ATOM 1461 C C . HIS A 1 189 ? -0.68 -18.094 -2.898 1 98.5 189 HIS A C 1
ATOM 1463 O O . HIS A 1 189 ? -1.064 -17 -2.51 1 98.5 189 HIS A O 1
ATOM 1469 N N . ILE A 1 190 ? -0.864 -18.5 -4.113 1 98.62 190 ILE A N 1
ATOM 1470 C CA . ILE A 1 190 ? -1.556 -17.734 -5.148 1 98.62 190 ILE A CA 1
ATOM 1471 C C . ILE A 1 190 ? -2.703 -18.562 -5.723 1 98.62 190 ILE A C 1
ATOM 1473 O O . ILE A 1 190 ? -2.5 -19.688 -6.152 1 98.62 190 ILE A O 1
ATOM 1477 N N . LEU A 1 191 ? -3.895 -17.984 -5.727 1 98.56 191 LEU A N 1
ATOM 1478 C CA . LEU A 1 191 ? -5.082 -18.656 -6.254 1 98.56 191 LEU A CA 1
ATOM 1479 C C . LEU A 1 191 ? -5.797 -17.766 -7.27 1 98.56 191 LEU A C 1
ATOM 1481 O O . LEU A 1 191 ? -5.766 -16.547 -7.156 1 98.56 191 LEU A O 1
ATOM 1485 N N . THR A 1 192 ? -6.391 -18.391 -8.219 1 98.38 192 THR A N 1
ATOM 1486 C CA . THR A 1 192 ? -7.359 -17.75 -9.102 1 98.38 192 THR A CA 1
ATOM 1487 C C . THR A 1 192 ? -8.781 -18.203 -8.758 1 98.38 192 THR A C 1
ATOM 1489 O O . THR A 1 192 ? -9.031 -19.391 -8.602 1 98.38 192 THR A O 1
ATOM 1492 N N . LEU A 1 193 ? -9.648 -17.234 -8.586 1 98.06 193 LEU A N 1
ATOM 1493 C CA . LEU A 1 193 ? -11.047 -17.516 -8.305 1 98.06 193 LEU A CA 1
ATOM 1494 C C . LEU A 1 193 ? -11.836 -17.688 -9.602 1 98.06 193 LEU A C 1
ATOM 1496 O O . LEU A 1 193 ? -11.461 -17.141 -10.641 1 98.06 193 LEU A O 1
ATOM 1500 N N . PRO A 1 194 ? -12.953 -18.453 -9.5 1 96.12 194 PRO A N 1
ATOM 1501 C CA . PRO A 1 194 ? -13.773 -18.578 -10.711 1 96.12 194 PRO A CA 1
ATOM 1502 C C . PRO A 1 194 ? -14.461 -17.281 -11.094 1 96.12 194 PRO A C 1
ATOM 1504 O O . PRO A 1 194 ? -14.805 -17.078 -12.266 1 96.12 194 PRO A O 1
ATOM 1507 N N . ALA A 1 195 ? -14.711 -16.438 -10.078 1 96.88 195 ALA A N 1
ATOM 1508 C CA . ALA A 1 195 ? -15.32 -15.125 -10.266 1 96.88 195 ALA A CA 1
ATOM 1509 C C . ALA A 1 195 ? -15.023 -14.219 -9.07 1 96.88 195 ALA A C 1
ATOM 1511 O O . ALA A 1 195 ? -14.695 -14.695 -7.984 1 96.88 195 ALA A O 1
ATOM 1512 N N . PRO A 1 196 ? -15.109 -12.93 -9.305 1 97.44 196 PRO A N 1
ATOM 1513 C CA . PRO A 1 196 ? -14.984 -12.031 -8.156 1 97.44 196 PRO A CA 1
ATOM 1514 C C . PRO A 1 196 ? -16.094 -12.234 -7.121 1 97.44 196 PRO A C 1
ATOM 1516 O O . PRO A 1 196 ? -17.234 -12.508 -7.488 1 97.44 196 PRO A O 1
ATOM 1519 N N . PRO A 1 197 ? -15.734 -12.086 -5.84 1 96.38 197 PRO A N 1
ATOM 1520 C CA . PRO A 1 197 ? -16.812 -12.086 -4.852 1 96.38 197 PRO A CA 1
ATOM 1521 C C . PRO A 1 197 ? -17.844 -10.992 -5.102 1 96.38 197 PRO A C 1
ATOM 1523 O O . PRO A 1 197 ? -17.484 -9.867 -5.469 1 96.38 197 PRO A O 1
ATOM 1526 N N . ASP A 1 198 ? -19.062 -11.258 -4.859 1 94.06 198 ASP A N 1
ATOM 1527 C CA . ASP A 1 198 ? -20.141 -10.336 -5.207 1 94.06 198 ASP A CA 1
ATOM 1528 C C . ASP A 1 198 ? -20.234 -9.188 -4.207 1 94.06 198 ASP A C 1
ATOM 1530 O O . ASP A 1 198 ? -20.906 -8.188 -4.465 1 94.06 198 ASP A O 1
ATOM 1534 N N . TRP A 1 199 ? -19.562 -9.328 -3.07 1 93.25 199 TRP A N 1
ATOM 1535 C CA . TRP A 1 199 ? -19.641 -8.281 -2.055 1 93.25 199 TRP A CA 1
ATOM 1536 C C . TRP A 1 199 ? -18.516 -7.273 -2.225 1 93.25 199 TRP A C 1
ATOM 1538 O O . TRP A 1 199 ? -18.406 -6.316 -1.457 1 93.25 199 TRP A O 1
ATOM 1548 N N . LEU A 1 200 ? -17.641 -7.457 -3.188 1 94.62 200 LEU A N 1
ATOM 1549 C CA . LEU A 1 200 ? -16.578 -6.492 -3.5 1 94.62 200 LEU A CA 1
ATOM 1550 C C . LEU A 1 200 ? -16.984 -5.621 -4.688 1 94.62 200 LEU A C 1
ATOM 1552 O O . LEU A 1 200 ? -17.453 -6.129 -5.703 1 94.62 200 LEU A O 1
ATOM 1556 N N . SER A 1 201 ? -16.828 -4.336 -4.539 1 94.88 201 SER A N 1
ATOM 1557 C CA . SER A 1 201 ? -17 -3.455 -5.691 1 94.88 201 SER A CA 1
ATOM 1558 C C . SER A 1 201 ? -15.883 -3.637 -6.703 1 94.88 201 SER A C 1
ATOM 1560 O O . SER A 1 201 ? -14.82 -4.18 -6.379 1 94.88 201 SER A O 1
ATOM 1562 N N . VAL A 1 202 ? -16.125 -3.137 -7.918 1 96.62 202 VAL A N 1
ATOM 1563 C CA . VAL A 1 202 ? -15.117 -3.164 -8.977 1 96.62 202 VAL A CA 1
ATOM 1564 C C . VAL A 1 202 ? -13.859 -2.43 -8.516 1 96.62 202 VAL A C 1
ATOM 1566 O O . VAL A 1 202 ? -12.742 -2.902 -8.734 1 96.62 202 VAL A O 1
ATOM 1569 N N . ALA A 1 203 ? -14.047 -1.315 -7.852 1 96.81 203 ALA A N 1
ATOM 1570 C CA . ALA A 1 203 ? -12.922 -0.502 -7.402 1 96.81 203 ALA A CA 1
ATOM 1571 C C . ALA A 1 203 ? -12.148 -1.206 -6.289 1 96.81 203 ALA A C 1
ATOM 1573 O O . ALA A 1 203 ? -10.914 -1.165 -6.262 1 96.81 203 ALA A O 1
ATOM 1574 N N . GLU A 1 204 ? -12.891 -1.804 -5.359 1 96.5 204 GLU A N 1
ATOM 1575 C CA . GLU A 1 204 ? -12.242 -2.537 -4.281 1 96.5 204 GLU A CA 1
ATOM 1576 C C . GLU A 1 204 ? -11.406 -3.693 -4.824 1 96.5 204 GLU A C 1
ATOM 1578 O O . GLU A 1 204 ? -10.281 -3.918 -4.379 1 96.5 204 GLU A O 1
ATOM 1583 N N . LEU A 1 205 ? -11.984 -4.414 -5.781 1 97.88 205 LEU A N 1
ATOM 1584 C CA . LEU A 1 205 ? -11.266 -5.523 -6.398 1 97.88 205 LEU A CA 1
ATOM 1585 C C . LEU A 1 205 ? -9.984 -5.035 -7.062 1 97.88 205 LEU A C 1
ATOM 1587 O O . LEU A 1 205 ? -8.922 -5.637 -6.883 1 97.88 205 LEU A O 1
ATOM 1591 N N . ALA A 1 206 ? -10.078 -3.941 -7.797 1 98.12 206 ALA A N 1
ATOM 1592 C CA . ALA A 1 206 ? -8.93 -3.395 -8.523 1 98.12 206 ALA A CA 1
ATOM 1593 C C . ALA A 1 206 ? -7.883 -2.846 -7.555 1 98.12 206 ALA A C 1
ATOM 1595 O O . ALA A 1 206 ? -6.684 -2.916 -7.828 1 98.12 206 ALA A O 1
ATOM 1596 N N . ALA A 1 207 ? -8.305 -2.32 -6.414 1 97.25 207 ALA A N 1
ATOM 1597 C CA . ALA A 1 207 ? -7.406 -1.738 -5.414 1 97.25 207 ALA A CA 1
ATOM 1598 C C . ALA A 1 207 ? -6.668 -2.826 -4.641 1 97.25 207 ALA A C 1
ATOM 1600 O O . ALA A 1 207 ? -5.562 -2.598 -4.141 1 97.25 207 ALA A O 1
ATOM 1601 N N . GLY A 1 208 ? -7.238 -4.062 -4.551 1 97.62 208 GLY A N 1
ATOM 1602 C CA . GLY A 1 208 ? -6.734 -5.102 -3.666 1 97.62 208 GLY A CA 1
ATOM 1603 C C . GLY A 1 208 ? -7.156 -4.914 -2.221 1 97.62 208 GLY A C 1
ATOM 1604 O O . GLY A 1 208 ? -6.902 -3.865 -1.626 1 97.62 208 GLY A O 1
ATOM 1605 N N . VAL A 1 209 ? -7.824 -5.883 -1.676 1 96.44 209 VAL A N 1
ATOM 1606 C CA . VAL A 1 209 ? -8.32 -5.766 -0.308 1 96.44 209 VAL A CA 1
ATOM 1607 C C . VAL A 1 209 ? -7.902 -6.996 0.499 1 96.44 209 VAL A C 1
ATOM 1609 O O . VAL A 1 209 ? -7.766 -8.086 -0.052 1 96.44 209 VAL A O 1
ATOM 1612 N N . VAL A 1 210 ? -7.695 -6.801 1.783 1 97.25 210 VAL A N 1
ATOM 1613 C CA . VAL A 1 210 ? -7.273 -7.895 2.652 1 97.25 210 VAL A CA 1
ATOM 1614 C C . VAL A 1 210 ? -8.492 -8.555 3.291 1 97.25 210 VAL A C 1
ATOM 1616 O O . VAL A 1 210 ? -9.414 -7.859 3.734 1 97.25 210 VAL A O 1
ATOM 1619 N N . VAL A 1 211 ? -8.523 -9.828 3.299 1 97.31 211 VAL A N 1
ATOM 1620 C CA . VAL A 1 211 ? -9.531 -10.594 4.027 1 97.31 211 VAL A CA 1
ATOM 1621 C C . VAL A 1 211 ? -8.852 -11.508 5.039 1 97.31 211 VAL A C 1
ATOM 1623 O O . VAL A 1 211 ? -7.793 -12.078 4.762 1 97.31 211 VAL A O 1
ATOM 1626 N N . GLU A 1 212 ? -9.461 -11.625 6.16 1 97.75 212 GLU A N 1
ATOM 1627 C CA . GLU A 1 212 ? -9.023 -12.555 7.199 1 97.75 212 GLU A CA 1
ATOM 1628 C C . GLU A 1 212 ? -9.859 -13.836 7.184 1 97.75 212 GLU A C 1
ATOM 1630 O O . GLU A 1 212 ? -11.086 -13.781 7.039 1 97.75 212 GLU A O 1
ATOM 1635 N N . PHE A 1 213 ? -9.242 -14.977 7.238 1 97.88 213 PHE A N 1
ATOM 1636 C CA . PHE A 1 213 ? -9.883 -16.25 7.57 1 97.88 213 PHE A CA 1
ATOM 1637 C C . PHE A 1 213 ? -9.852 -16.5 9.078 1 97.88 213 PHE A C 1
ATOM 1639 O O . PHE A 1 213 ? -8.891 -17.062 9.594 1 97.88 213 PHE A O 1
ATOM 1646 N N . PRO A 1 214 ? -10.969 -16.109 9.773 1 96.12 214 PRO A N 1
ATOM 1647 C CA . PRO A 1 214 ? -10.898 -16.031 11.234 1 96.12 214 PRO A CA 1
ATOM 1648 C C . PRO A 1 214 ? -10.727 -17.406 11.891 1 96.12 214 PRO A C 1
ATOM 1650 O O . PRO A 1 214 ? -10.297 -17.484 13.047 1 96.12 214 PRO A O 1
ATOM 1653 N N . ASP A 1 215 ? -10.969 -18.5 11.188 1 95.25 215 ASP A N 1
ATOM 1654 C CA . ASP A 1 215 ? -10.922 -19.828 11.789 1 95.25 215 ASP A CA 1
ATOM 1655 C C . ASP A 1 215 ? -9.641 -20.562 11.398 1 95.25 215 ASP A C 1
ATOM 1657 O O . ASP A 1 215 ? -9.453 -21.734 11.734 1 95.25 215 ASP A O 1
ATOM 1661 N N . LEU A 1 216 ? -8.766 -19.953 10.703 1 97.94 216 LEU A N 1
ATOM 1662 C CA . LEU A 1 216 ? -7.535 -20.578 10.234 1 97.94 216 LEU A CA 1
ATOM 1663 C C . LEU A 1 216 ? -6.316 -19.844 10.781 1 97.94 216 LEU A C 1
ATOM 1665 O O . LEU A 1 216 ? -5.977 -18.75 10.305 1 97.94 216 LEU A O 1
ATOM 1669 N N . PRO A 1 217 ? -5.652 -20.453 11.734 1 97.94 217 PRO A N 1
ATOM 1670 C CA . PRO A 1 217 ? -4.496 -19.781 12.344 1 97.94 217 PRO A CA 1
ATOM 1671 C C . PRO A 1 217 ? -3.32 -19.656 11.383 1 97.94 217 PRO A C 1
ATOM 1673 O O . PRO A 1 217 ? -3.111 -20.531 10.531 1 97.94 217 PRO A O 1
ATOM 1676 N N . SER A 1 218 ? -2.496 -18.609 11.555 1 97.81 218 SER A N 1
ATOM 1677 C CA . SER A 1 218 ? -1.325 -18.359 10.719 1 97.81 218 SER A CA 1
ATOM 1678 C C . SER A 1 218 ? -0.175 -19.297 11.094 1 97.81 218 SER A C 1
ATOM 1680 O O . SER A 1 218 ? 0.749 -19.5 10.305 1 97.81 218 SER A O 1
ATOM 1682 N N . GLU A 1 219 ? -0.22 -19.797 12.328 1 96.25 219 GLU A N 1
ATOM 1683 C CA . GLU A 1 219 ? 0.847 -20.672 12.805 1 96.25 219 GLU A CA 1
ATOM 1684 C C . GLU A 1 219 ? 0.281 -21.953 13.406 1 96.25 219 GLU A C 1
ATOM 1686 O O . GLU A 1 219 ? -0.792 -21.938 14.008 1 96.25 219 GLU A O 1
ATOM 1691 N N . PRO A 1 220 ? 0.966 -23.094 13.312 1 95.81 220 PRO A N 1
ATOM 1692 C CA . PRO A 1 220 ? 2.227 -23.234 12.578 1 95.81 220 PRO A CA 1
ATOM 1693 C C . PRO A 1 220 ? 2.051 -23.078 11.07 1 95.81 220 PRO A C 1
ATOM 1695 O O . PRO A 1 220 ? 0.949 -23.266 10.555 1 95.81 220 PRO A O 1
ATOM 1698 N N . VAL A 1 221 ? 3.145 -22.625 10.398 1 96.44 221 VAL A N 1
ATOM 1699 C CA . VAL A 1 221 ? 3.127 -22.5 8.945 1 96.44 221 VAL A CA 1
ATOM 1700 C C . VAL A 1 221 ? 2.799 -23.859 8.312 1 96.44 221 VAL A C 1
ATOM 1702 O O . VAL A 1 221 ? 3.414 -24.875 8.648 1 96.44 221 VAL A O 1
ATOM 1705 N N . SER A 1 222 ? 1.84 -23.844 7.441 1 92.88 222 SER A N 1
ATOM 1706 C CA . SER A 1 222 ? 1.395 -25.078 6.801 1 92.88 222 SER A CA 1
ATOM 1707 C C . SER A 1 222 ? 2.361 -25.516 5.703 1 92.88 222 SER A C 1
ATOM 1709 O O . SER A 1 222 ? 2.887 -24.672 4.965 1 92.88 222 SER A O 1
ATOM 1711 N N . CYS A 1 223 ? 2.5 -26.875 5.559 1 93.69 223 CYS A N 1
ATOM 1712 C CA . CYS A 1 223 ? 3.354 -27.422 4.516 1 93.69 223 CYS A CA 1
ATOM 1713 C C . CYS A 1 223 ? 2.529 -27.844 3.299 1 93.69 223 CYS A C 1
ATOM 1715 O O . CYS A 1 223 ? 3.062 -28.406 2.35 1 93.69 223 CYS A O 1
ATOM 1717 N N . THR A 1 224 ? 1.324 -27.656 3.365 1 94.19 224 THR A N 1
ATOM 1718 C CA . THR A 1 224 ? 0.402 -27.812 2.246 1 94.19 224 THR A CA 1
ATOM 1719 C C . THR A 1 224 ? -0.546 -26.625 2.154 1 94.19 224 THR A C 1
ATOM 1721 O O . THR A 1 224 ? -0.655 -25.828 3.096 1 94.19 224 THR A O 1
ATOM 1724 N N . GLU A 1 225 ? -1.175 -26.484 1.063 1 94.81 225 GLU A N 1
ATOM 1725 C CA . GLU A 1 225 ? -2.127 -25.391 0.897 1 94.81 225 GLU A CA 1
ATOM 1726 C C . GLU A 1 225 ? -3.148 -25.375 2.031 1 94.81 225 GLU A C 1
ATOM 1728 O O . GLU A 1 225 ? -3.852 -26.359 2.258 1 94.81 225 GLU A O 1
ATOM 1733 N N . PRO A 1 226 ? -3.299 -24.266 2.664 1 96.94 226 PRO A N 1
ATOM 1734 C CA . PRO A 1 226 ? -4.137 -24.25 3.867 1 96.94 226 PRO A CA 1
ATOM 1735 C C . PRO A 1 226 ? -5.613 -24.016 3.557 1 96.94 226 PRO A C 1
ATOM 1737 O O . PRO A 1 226 ? -6.469 -24.203 4.426 1 96.94 226 PRO A O 1
ATOM 1740 N N . LEU A 1 227 ? -5.93 -23.516 2.371 1 97.69 227 LEU A N 1
ATOM 1741 C CA . LEU A 1 227 ? -7.316 -23.203 2.027 1 97.69 227 LEU A CA 1
ATOM 1742 C C . LEU A 1 227 ? -7.965 -24.375 1.293 1 97.69 227 LEU A C 1
ATOM 1744 O O . LEU A 1 227 ? -7.582 -24.688 0.166 1 97.69 227 LEU A O 1
ATOM 1748 N N . SER A 1 228 ? -9.008 -25 1.954 1 96.31 228 SER A N 1
ATOM 1749 C CA . SER A 1 228 ? -9.75 -26.062 1.299 1 96.31 228 SER A CA 1
ATOM 1750 C C . SER A 1 228 ? -10.695 -25.516 0.236 1 96.31 228 SER A C 1
ATOM 1752 O O . SER A 1 228 ? -11.102 -24.344 0.304 1 96.31 228 SER A O 1
ATOM 1754 N N . ALA A 1 229 ? -11.016 -26.359 -0.721 1 96 229 ALA A N 1
ATOM 1755 C CA . ALA A 1 229 ? -11.898 -25.984 -1.818 1 96 229 ALA A CA 1
ATOM 1756 C C . ALA A 1 229 ? -13.359 -26.016 -1.376 1 96 229 ALA A C 1
ATOM 1758 O O . ALA A 1 229 ? -14.172 -26.766 -1.923 1 96 229 ALA A O 1
ATOM 1759 N N . THR A 1 230 ? -13.711 -25.188 -0.411 1 97.12 230 THR A N 1
ATOM 1760 C CA . THR A 1 230 ? -15.055 -25.016 0.129 1 97.12 230 THR A CA 1
ATOM 1761 C C . THR A 1 230 ? -15.344 -23.547 0.394 1 97.12 230 THR A C 1
ATOM 1763 O O . THR A 1 230 ? -14.531 -22.688 0.071 1 97.12 230 THR A O 1
ATOM 1766 N N . THR A 1 231 ? -16.531 -23.375 0.873 1 97.56 231 THR A N 1
ATOM 1767 C CA . THR A 1 231 ? -16.875 -22.016 1.29 1 97.56 231 THR A CA 1
ATOM 1768 C C . THR A 1 231 ? -16.328 -21.719 2.684 1 97.56 231 THR A C 1
ATOM 1770 O O . THR A 1 231 ? -16.469 -22.547 3.598 1 97.56 231 THR A O 1
ATOM 1773 N N . HIS A 1 232 ? -15.672 -20.562 2.844 1 98 232 HIS A N 1
ATOM 1774 C CA . HIS A 1 232 ? -15.078 -20.156 4.113 1 98 232 HIS A CA 1
ATOM 1775 C C . HIS A 1 232 ? -15.703 -18.859 4.621 1 98 232 HIS A C 1
ATOM 1777 O O . HIS A 1 232 ? -15.953 -17.953 3.84 1 98 232 HIS A O 1
ATOM 1783 N N . PRO A 1 233 ? -16 -18.812 5.918 1 97.25 233 PRO A N 1
ATOM 1784 C CA . PRO A 1 233 ? -16.219 -17.469 6.469 1 97.25 233 PRO A CA 1
ATOM 1785 C C . PRO A 1 233 ? -14.969 -16.594 6.391 1 97.25 233 PRO A C 1
ATOM 1787 O O . PRO A 1 233 ? -13.852 -17.078 6.586 1 97.25 233 PRO A O 1
ATOM 1790 N N . VAL A 1 234 ? -15.156 -15.312 6.047 1 97.31 234 VAL A N 1
ATOM 1791 C CA . VAL A 1 234 ? -14.047 -14.367 6.035 1 97.31 234 VAL A CA 1
ATOM 1792 C C . VAL A 1 234 ? -14.5 -13.031 6.613 1 97.31 234 VAL A C 1
ATOM 1794 O O . VAL A 1 234 ? -15.703 -12.781 6.734 1 97.31 234 VAL A O 1
ATOM 1797 N N . SER A 1 235 ? -13.523 -12.242 7.066 1 95.19 235 SER A N 1
ATOM 1798 C CA . SER A 1 235 ? -13.781 -10.867 7.488 1 95.19 235 SER A CA 1
ATOM 1799 C C . SER A 1 235 ? -13.07 -9.867 6.574 1 95.19 235 SER A C 1
ATOM 1801 O O . SER A 1 235 ? -11.852 -9.938 6.395 1 95.19 235 SER A O 1
ATOM 1803 N N . PHE A 1 236 ? -13.867 -8.977 5.945 1 92.88 236 PHE A N 1
ATOM 1804 C CA . PHE A 1 236 ? -13.32 -7.891 5.137 1 92.88 236 PHE A CA 1
ATOM 1805 C C . PHE A 1 236 ? -12.5 -6.941 5.996 1 92.88 236 PHE A C 1
ATOM 1807 O O . PHE A 1 236 ? -13.039 -6.262 6.871 1 92.88 236 PHE A O 1
ATOM 1814 N N . GLU A 1 237 ? -11.227 -6.895 5.785 1 91.38 237 GLU A N 1
ATOM 1815 C CA . GLU A 1 237 ? -10.305 -6.027 6.508 1 91.38 237 GLU A CA 1
ATOM 1816 C C . GLU A 1 237 ? -10.414 -6.242 8.016 1 91.38 237 GLU A C 1
ATOM 1818 O O . GLU A 1 237 ? -10.336 -5.285 8.789 1 91.38 237 GLU A O 1
ATOM 1823 N N . GLY A 1 238 ? -10.688 -7.441 8.422 1 88.94 238 GLY A N 1
ATOM 1824 C CA . GLY A 1 238 ? -10.766 -7.812 9.82 1 88.94 238 GLY A CA 1
ATOM 1825 C C . GLY A 1 238 ? -12.008 -7.277 10.508 1 88.94 238 GLY A C 1
ATOM 1826 O O . GLY A 1 238 ? -12.109 -7.316 11.734 1 88.94 238 GLY A O 1
ATOM 1827 N N . ARG A 1 239 ? -12.898 -6.715 9.766 1 88.38 239 ARG A N 1
ATOM 1828 C CA . ARG A 1 239 ? -14.133 -6.18 10.336 1 88.38 239 ARG A CA 1
ATOM 1829 C C . ARG A 1 239 ? -15.062 -7.301 10.773 1 88.38 239 ARG A C 1
ATOM 1831 O O . ARG A 1 239 ? -15.594 -8.031 9.93 1 88.38 239 ARG A O 1
ATOM 1838 N N . ARG A 1 240 ? -15.273 -7.348 12 1 85.19 240 ARG A N 1
ATOM 1839 C CA . ARG A 1 240 ? -16.125 -8.406 12.547 1 85.19 240 ARG A CA 1
ATOM 1840 C C . ARG A 1 240 ? -17.594 -8.039 12.43 1 85.19 240 ARG A C 1
ATOM 1842 O O . ARG A 1 240 ? -18.469 -8.914 12.516 1 85.19 240 ARG A O 1
ATOM 1849 N N . ASP A 1 241 ? -17.812 -6.773 12.25 1 83.88 241 ASP A N 1
ATOM 1850 C CA . ASP A 1 241 ? -19.188 -6.301 12.18 1 83.88 241 ASP A CA 1
ATOM 1851 C C . ASP A 1 241 ? -19.797 -6.547 10.797 1 83.88 241 ASP A C 1
ATOM 1853 O O . ASP A 1 241 ? -20.984 -6.367 10.586 1 83.88 241 ASP A O 1
ATOM 1857 N N . LYS A 1 242 ? -19.047 -7.031 9.891 1 82.56 242 LYS A N 1
ATOM 1858 C CA . LYS A 1 242 ? -19.516 -7.305 8.531 1 82.56 242 LYS A CA 1
ATOM 1859 C C . LYS A 1 242 ? -18.953 -8.625 8.016 1 82.56 242 LYS A C 1
ATOM 1861 O O . LYS A 1 242 ? -18.125 -8.633 7.098 1 82.56 242 LYS A O 1
ATOM 1866 N N . PRO A 1 243 ? -19.5 -9.656 8.555 1 88.31 243 PRO A N 1
ATOM 1867 C CA . PRO A 1 243 ? -18.984 -10.953 8.086 1 88.31 243 PRO A CA 1
ATOM 1868 C C . PRO A 1 243 ? -19.359 -11.234 6.633 1 88.31 243 PRO A C 1
ATOM 1870 O O . PRO A 1 243 ? -20.438 -10.859 6.18 1 88.31 243 PRO A O 1
ATOM 1873 N N . GLN A 1 244 ? -18.438 -11.844 5.934 1 94.62 244 GLN A N 1
ATOM 1874 C CA . GLN A 1 244 ? -18.625 -12.289 4.559 1 94.62 244 GLN A CA 1
ATOM 1875 C C . GLN A 1 244 ? -18.281 -13.766 4.398 1 94.62 244 GLN A C 1
ATOM 1877 O O . GLN A 1 244 ? -17.859 -14.414 5.363 1 94.62 244 GLN A O 1
ATOM 1882 N N . THR A 1 245 ? -18.594 -14.281 3.266 1 96.69 245 THR A N 1
ATOM 1883 C CA . THR A 1 245 ? -18.141 -15.617 2.881 1 96.69 245 THR A CA 1
ATOM 1884 C C . THR A 1 245 ? -17.359 -15.57 1.572 1 96.69 245 THR A C 1
ATOM 1886 O O . THR A 1 245 ? -17.562 -14.664 0.754 1 96.69 245 THR A O 1
ATOM 1889 N N . LEU A 1 246 ? -16.422 -16.469 1.462 1 97.88 246 LEU A N 1
ATOM 1890 C CA . LEU A 1 246 ? -15.656 -16.641 0.234 1 97.88 246 LEU A CA 1
ATOM 1891 C C . LEU A 1 246 ? -15.75 -18.078 -0.275 1 97.88 246 LEU A C 1
ATOM 1893 O O . LEU A 1 246 ? -15.32 -19.016 0.408 1 97.88 246 LEU A O 1
ATOM 1897 N N . ASP A 1 247 ? -16.328 -18.234 -1.452 1 97.56 247 ASP A N 1
ATOM 1898 C CA . ASP A 1 247 ? -16.469 -19.547 -2.076 1 97.56 247 ASP A CA 1
ATOM 1899 C C . ASP A 1 247 ? -15.195 -19.922 -2.838 1 97.56 247 ASP A C 1
ATOM 1901 O O . ASP A 1 247 ? -14.852 -19.281 -3.836 1 97.56 247 ASP A O 1
ATOM 1905 N N . LEU A 1 248 ? -14.555 -21 -2.348 1 98.06 248 LEU A N 1
ATOM 1906 C CA . LEU A 1 248 ? -13.305 -21.438 -2.963 1 98.06 248 LEU A CA 1
ATOM 1907 C C . LEU A 1 248 ? -13.484 -22.766 -3.682 1 98.06 248 LEU A C 1
ATOM 1909 O O . LEU A 1 248 ? -12.508 -23.406 -4.07 1 98.06 248 LEU A O 1
ATOM 1913 N N . SER A 1 249 ? -14.672 -23.234 -3.9 1 96.94 249 SER A N 1
ATOM 1914 C CA . SER A 1 249 ? -14.93 -24.531 -4.52 1 96.94 249 SER A CA 1
ATOM 1915 C C . SER A 1 249 ? -14.383 -24.594 -5.941 1 96.94 249 SER A C 1
ATOM 1917 O O . SER A 1 249 ? -13.922 -25.641 -6.395 1 96.94 249 SER A O 1
ATOM 1919 N N . GLY A 1 250 ? -14.367 -23.562 -6.637 1 95.44 250 GLY A N 1
ATOM 1920 C CA . GLY A 1 250 ? -13.867 -23.516 -8 1 95.44 250 GLY A CA 1
ATOM 1921 C C . GLY A 1 250 ? -12.539 -22.797 -8.125 1 95.44 250 GLY A C 1
ATOM 1922 O O . GLY A 1 250 ? -12.07 -22.531 -9.234 1 95.44 250 GLY A O 1
ATOM 1923 N N . ALA A 1 251 ? -11.922 -22.531 -7.008 1 96.69 251 ALA A N 1
ATOM 1924 C CA . ALA A 1 251 ? -10.648 -21.812 -7.031 1 96.69 251 ALA A CA 1
ATOM 1925 C C . ALA A 1 251 ? -9.508 -22.734 -7.473 1 96.69 251 ALA A C 1
ATOM 1927 O O . ALA A 1 251 ? -9.539 -23.938 -7.223 1 96.69 251 ALA A O 1
ATOM 1928 N N . GLN A 1 252 ? -8.602 -22.203 -8.172 1 96.12 252 GLN A N 1
ATOM 1929 C CA . GLN A 1 252 ? -7.434 -22.953 -8.633 1 96.12 252 GLN A CA 1
ATOM 1930 C C . GLN A 1 252 ? -6.148 -22.391 -8.023 1 96.12 252 GLN A C 1
ATOM 1932 O O . GLN A 1 252 ? -5.844 -21.203 -8.18 1 96.12 252 GLN A O 1
ATOM 1937 N N . THR A 1 253 ? -5.426 -23.266 -7.336 1 96.38 253 THR A N 1
ATOM 1938 C CA . THR A 1 253 ? -4.098 -22.875 -6.871 1 96.38 253 THR A CA 1
ATOM 1939 C C . THR A 1 253 ? -3.117 -22.797 -8.039 1 96.38 253 THR A C 1
ATOM 1941 O O . THR A 1 253 ? -2.973 -23.75 -8.797 1 96.38 253 THR A O 1
ATOM 1944 N N . VAL A 1 254 ? -2.482 -21.688 -8.148 1 96.94 254 VAL A N 1
ATOM 1945 C CA . VAL A 1 254 ? -1.459 -21.5 -9.172 1 96.94 254 VAL A CA 1
ATOM 1946 C C . VAL A 1 254 ? -0.083 -21.828 -8.594 1 96.94 254 VAL A C 1
ATOM 1948 O O . VAL A 1 254 ? 0.78 -22.375 -9.281 1 96.94 254 VAL A O 1
ATOM 1951 N N . TRP A 1 255 ? 0.079 -21.484 -7.352 1 96.19 255 TRP A N 1
ATOM 1952 C CA . TRP A 1 255 ? 1.362 -21.703 -6.695 1 96.19 255 TRP A CA 1
ATOM 1953 C C . TRP A 1 255 ? 1.19 -21.797 -5.184 1 96.19 255 TRP A C 1
ATOM 1955 O O . TRP A 1 255 ? 0.443 -21.016 -4.59 1 96.19 255 TRP A O 1
ATOM 1965 N N . TYR A 1 256 ? 1.841 -22.734 -4.648 1 95.94 256 TYR A N 1
ATOM 1966 C CA . TYR A 1 256 ? 2.057 -22.797 -3.209 1 95.94 256 TYR A CA 1
ATOM 1967 C C . TYR A 1 256 ? 3.461 -23.297 -2.891 1 95.94 256 TYR A C 1
ATOM 1969 O O . TYR A 1 256 ? 3.896 -24.328 -3.424 1 95.94 256 TYR A O 1
ATOM 1977 N N . SER A 1 257 ? 4.133 -22.547 -1.952 1 95.94 257 SER A N 1
ATOM 1978 C CA . SER A 1 257 ? 5.414 -23.062 -1.499 1 95.94 257 SER A CA 1
ATOM 1979 C C . SER A 1 257 ? 5.93 -22.297 -0.286 1 95.94 257 SER A C 1
ATOM 1981 O O . SER A 1 257 ? 5.711 -21.094 -0.171 1 95.94 257 SER A O 1
ATOM 1983 N N . THR A 1 258 ? 6.609 -23 0.618 1 94.25 258 THR A N 1
ATOM 1984 C CA . THR A 1 258 ? 7.426 -22.375 1.65 1 94.25 258 THR A CA 1
ATOM 1985 C C . THR A 1 258 ? 8.867 -22.188 1.17 1 94.25 258 THR A C 1
ATOM 1987 O O . THR A 1 258 ? 9.695 -21.625 1.878 1 94.25 258 THR A O 1
ATOM 1990 N N . GLY A 1 259 ? 9.094 -22.703 0.016 1 91.31 259 GLY A N 1
ATOM 1991 C CA . GLY A 1 259 ? 10.438 -22.688 -0.549 1 91.31 259 GLY A CA 1
ATOM 1992 C C . GLY A 1 259 ? 10.719 -21.469 -1.398 1 91.31 259 GLY A C 1
ATOM 1993 O O . GLY A 1 259 ? 10.391 -20.344 -1.004 1 91.31 259 GLY A O 1
ATOM 1994 N N . ASN A 1 260 ? 11.516 -21.703 -2.512 1 90.62 260 ASN A N 1
ATOM 1995 C CA . ASN A 1 260 ? 11.875 -20.641 -3.443 1 90.62 260 ASN A CA 1
ATOM 1996 C C . ASN A 1 260 ? 12.617 -19.5 -2.742 1 90.62 260 ASN A C 1
ATOM 1998 O O . ASN A 1 260 ? 12.336 -18.328 -2.988 1 90.62 260 ASN A O 1
ATOM 2002 N N . LEU A 1 261 ? 13.359 -19.844 -1.747 1 90.25 261 LEU A N 1
ATOM 2003 C CA . LEU A 1 261 ? 14.273 -18.969 -1.009 1 90.25 261 LEU A CA 1
ATOM 2004 C C . LEU A 1 261 ? 13.492 -17.938 -0.207 1 90.25 261 LEU A C 1
ATOM 2006 O O . LEU A 1 261 ? 14.062 -16.922 0.227 1 90.25 261 LEU A O 1
ATOM 2010 N N . LEU A 1 262 ? 12.195 -18.125 -0.053 1 95.88 262 LEU A N 1
ATOM 2011 C CA . LEU A 1 262 ? 11.383 -17.188 0.717 1 95.88 262 LEU A CA 1
ATOM 2012 C C . LEU A 1 262 ? 11.922 -17.031 2.137 1 95.88 262 LEU A C 1
ATOM 2014 O O . LEU A 1 262 ? 12.109 -15.922 2.625 1 95.88 262 LEU A O 1
ATOM 2018 N N . ASN A 1 263 ? 12.234 -18.156 2.754 1 96.06 263 ASN A N 1
ATOM 2019 C CA . ASN A 1 263 ? 12.562 -18.234 4.176 1 96.06 263 ASN A CA 1
ATOM 2020 C C . ASN A 1 263 ? 14.062 -18.406 4.395 1 96.06 263 ASN A C 1
ATOM 2022 O O . ASN A 1 263 ? 14.75 -19 3.557 1 96.06 263 ASN A O 1
ATOM 2026 N N . ALA A 1 264 ? 14.57 -17.891 5.527 1 95.25 264 ALA A N 1
ATOM 2027 C CA . ALA A 1 264 ? 15.953 -18.172 5.91 1 95.25 264 ALA A CA 1
ATOM 2028 C C . ALA A 1 264 ? 16.188 -19.688 6.031 1 95.25 264 ALA A C 1
ATOM 2030 O O . ALA A 1 264 ? 17.203 -20.188 5.566 1 95.25 264 ALA A O 1
ATOM 2031 N N . LYS A 1 265 ? 15.273 -20.328 6.723 1 94.25 265 LYS A N 1
ATOM 2032 C CA . LYS A 1 265 ? 15.188 -21.781 6.789 1 94.25 265 LYS A CA 1
ATOM 2033 C C . LYS A 1 265 ? 13.805 -22.266 6.375 1 94.25 265 LYS A C 1
ATOM 2035 O O . LYS A 1 265 ? 12.797 -21.875 6.969 1 94.25 265 LYS A O 1
ATOM 2040 N N . ASP A 1 266 ? 13.773 -23.078 5.328 1 93.62 266 ASP A N 1
ATOM 2041 C CA . ASP A 1 266 ? 12.5 -23.609 4.859 1 93.62 266 ASP A CA 1
ATOM 2042 C C . ASP A 1 266 ? 11.805 -24.422 5.953 1 93.62 266 ASP A C 1
ATOM 2044 O O . ASP A 1 266 ? 12.352 -25.422 6.422 1 93.62 266 ASP A O 1
ATOM 2048 N N . PRO A 1 267 ? 10.633 -24.047 6.359 1 94 267 PRO A N 1
ATOM 2049 C CA . PRO A 1 267 ? 9.938 -24.797 7.406 1 94 267 PRO A CA 1
ATOM 2050 C C . PRO A 1 267 ? 9.398 -26.141 6.918 1 94 267 PRO A C 1
ATOM 2052 O O . PRO A 1 267 ? 9 -26.984 7.723 1 94 267 PRO A O 1
ATOM 2055 N N . CYS A 1 268 ? 9.297 -26.266 5.57 1 91.06 268 CYS A N 1
ATOM 2056 C CA . CYS A 1 268 ? 8.812 -27.5 4.973 1 91.06 268 CYS A CA 1
ATOM 2057 C C . CYS A 1 268 ? 9.828 -28.062 3.988 1 91.06 268 CYS A C 1
ATOM 2059 O O . CYS A 1 268 ? 9.547 -28.172 2.793 1 91.06 268 CYS A O 1
ATOM 2061 N N . PRO A 1 269 ? 11 -28.469 4.555 1 78.75 269 PRO A N 1
ATOM 2062 C CA . PRO A 1 269 ? 12.016 -28.953 3.621 1 78.75 269 PRO A CA 1
ATOM 2063 C C . PRO A 1 269 ? 11.617 -30.266 2.949 1 78.75 269 PRO A C 1
ATOM 2065 O O . PRO A 1 269 ? 10.891 -31.062 3.541 1 78.75 269 PRO A O 1
ATOM 2068 N N . GLU A 1 270 ? 11.734 -30.391 1.666 1 67.81 270 GLU A N 1
ATOM 2069 C CA . GLU A 1 270 ? 11.484 -31.672 1.013 1 67.81 270 GLU A CA 1
ATOM 2070 C C . GLU A 1 270 ? 12.312 -32.781 1.653 1 67.81 270 GLU A C 1
ATOM 2072 O O . GLU A 1 270 ? 13.383 -32.531 2.201 1 67.81 270 GLU A O 1
ATOM 2077 N N . MET B 1 1 ? -42.531 -24.734 -81.875 1 28.45 1 MET B N 1
ATOM 2078 C CA . MET B 1 1 ? -41.469 -23.828 -81.375 1 28.45 1 MET B CA 1
ATOM 2079 C C . MET B 1 1 ? -41.656 -23.453 -79.938 1 28.45 1 MET B C 1
ATOM 2081 O O . MET B 1 1 ? -42.625 -22.75 -79.625 1 28.45 1 MET B O 1
ATOM 2085 N N . SER B 1 2 ? -41.375 -24.484 -79 1 25.31 2 SER B N 1
ATOM 2086 C CA . SER B 1 2 ? -41.5 -24.766 -77.562 1 25.31 2 SER B CA 1
ATOM 2087 C C . SER B 1 2 ? -40.688 -23.781 -76.75 1 25.31 2 SER B C 1
ATOM 2089 O O . SER B 1 2 ? -39.469 -23.734 -76.812 1 25.31 2 SER B O 1
ATOM 2091 N N . ARG B 1 3 ? -41.25 -22.531 -76.625 1 31.92 3 ARG B N 1
ATOM 2092 C CA . ARG B 1 3 ? -40.75 -21.375 -75.875 1 31.92 3 ARG B CA 1
ATOM 2093 C C . ARG B 1 3 ? -40.406 -21.75 -74.438 1 31.92 3 ARG B C 1
ATOM 2095 O O . ARG B 1 3 ? -41.312 -22.125 -73.625 1 31.92 3 ARG B O 1
ATOM 2102 N N . SER B 1 4 ? -39.281 -22.484 -74.188 1 27.92 4 SER B N 1
ATOM 2103 C CA . SER B 1 4 ? -38.719 -22.984 -72.938 1 27.92 4 SER B CA 1
ATOM 2104 C C . SER B 1 4 ? -38.562 -21.844 -71.938 1 27.92 4 SER B C 1
ATOM 2106 O O . SER B 1 4 ? -37.906 -20.844 -72.188 1 27.92 4 SER B O 1
ATOM 2108 N N . VAL B 1 5 ? -39.562 -21.578 -71.062 1 33.78 5 VAL B N 1
ATOM 2109 C CA . VAL B 1 5 ? -39.75 -20.672 -69.938 1 33.78 5 VAL B CA 1
ATOM 2110 C C . VAL B 1 5 ? -38.656 -20.859 -68.938 1 33.78 5 VAL B C 1
ATOM 2112 O O . VAL B 1 5 ? -38.531 -21.938 -68.312 1 33.78 5 VAL B O 1
ATOM 2115 N N . SER B 1 6 ? -37.406 -20.391 -69.188 1 29.16 6 SER B N 1
ATOM 2116 C CA . SER B 1 6 ? -36.281 -20.469 -68.25 1 29.16 6 SER B CA 1
ATOM 2117 C C . SER B 1 6 ? -36.594 -19.781 -66.938 1 29.16 6 SER B C 1
ATOM 2119 O O . SER B 1 6 ? -37 -18.625 -66.875 1 29.16 6 SER B O 1
ATOM 2121 N N . TYR B 1 7 ? -37.156 -20.531 -65.938 1 26.62 7 TYR B N 1
ATOM 2122 C CA . TYR B 1 7 ? -37.5 -20.156 -64.562 1 26.62 7 TYR B CA 1
ATOM 2123 C C . TYR B 1 7 ? -36.281 -19.641 -63.844 1 26.62 7 TYR B C 1
ATOM 2125 O O . TYR B 1 7 ? -35.281 -20.344 -63.688 1 26.62 7 TYR B O 1
ATOM 2133 N N . ALA B 1 8 ? -35.875 -18.359 -64 1 27.62 8 ALA B N 1
ATOM 2134 C CA . ALA B 1 8 ? -34.812 -17.672 -63.25 1 27.62 8 ALA B CA 1
ATOM 2135 C C . ALA B 1 8 ? -35.062 -17.75 -61.75 1 27.62 8 ALA B C 1
ATOM 2137 O O . ALA B 1 8 ? -36.062 -17.25 -61.25 1 27.62 8 ALA B O 1
ATOM 2138 N N . LEU B 1 9 ? -34.781 -18.906 -61.094 1 28.05 9 LEU B N 1
ATOM 2139 C CA . LEU B 1 9 ? -34.875 -19.109 -59.656 1 28.05 9 LEU B CA 1
ATOM 2140 C C . LEU B 1 9 ? -33.969 -18.141 -58.906 1 28.05 9 LEU B C 1
ATOM 2142 O O . LEU B 1 9 ? -32.75 -18.156 -59.062 1 28.05 9 LEU B O 1
ATOM 2146 N N . ALA B 1 10 ? -34.281 -16.844 -58.844 1 28.16 10 ALA B N 1
ATOM 2147 C CA . ALA B 1 10 ? -33.5 -15.898 -58.062 1 28.16 10 ALA B CA 1
ATOM 2148 C C . ALA B 1 10 ? -33.438 -16.328 -56.594 1 28.16 10 ALA B C 1
ATOM 2150 O O . ALA B 1 10 ? -34.469 -16.547 -55.969 1 28.16 10 ALA B O 1
ATOM 2151 N N . LEU B 1 11 ? -32.406 -17.094 -56.188 1 25.77 11 LEU B N 1
ATOM 2152 C CA . LEU B 1 11 ? -32.062 -17.484 -54.812 1 25.77 11 LEU B CA 1
ATOM 2153 C C . LEU B 1 11 ? -31.938 -16.25 -53.906 1 25.77 11 LEU B C 1
ATOM 2155 O O . LEU B 1 11 ? -31.141 -15.352 -54.219 1 25.77 11 LEU B O 1
ATOM 2159 N N . ALA B 1 12 ? -33.031 -15.719 -53.375 1 29.09 12 ALA B N 1
ATOM 2160 C CA . ALA B 1 12 ? -33 -14.672 -52.375 1 29.09 12 ALA B CA 1
ATOM 2161 C C . ALA B 1 12 ? -32.094 -15.07 -51.188 1 29.09 12 ALA B C 1
ATOM 2163 O O . ALA B 1 12 ? -32.312 -16.109 -50.594 1 29.09 12 ALA B O 1
ATOM 2164 N N . LEU B 1 13 ? -30.797 -14.758 -51.312 1 29.61 13 LEU B N 1
ATOM 2165 C CA . LEU B 1 13 ? -29.875 -14.945 -50.219 1 29.61 13 LEU B CA 1
ATOM 2166 C C . LEU B 1 13 ? -30.375 -14.227 -48.969 1 29.61 13 LEU B C 1
ATOM 2168 O O . LEU B 1 13 ? -30.578 -13.008 -49 1 29.61 13 LEU B O 1
ATOM 2172 N N . ALA B 1 14 ? -31.281 -14.812 -48.125 1 29.03 14 ALA B N 1
ATOM 2173 C CA . ALA B 1 14 ? -31.656 -14.352 -46.781 1 29.03 14 ALA B CA 1
ATOM 2174 C C . ALA B 1 14 ? -30.422 -14.062 -45.938 1 29.03 14 ALA B C 1
ATOM 2176 O O . ALA B 1 14 ? -29.641 -14.969 -45.656 1 29.03 14 ALA B O 1
ATOM 2177 N N . ILE B 1 15 ? -29.734 -12.953 -46.188 1 32.16 15 ILE B N 1
ATOM 2178 C CA . ILE B 1 15 ? -28.703 -12.531 -45.25 1 32.16 15 ILE B CA 1
ATOM 2179 C C . ILE B 1 15 ? -29.281 -12.492 -43.844 1 32.16 15 ILE B C 1
ATOM 2181 O O . ILE B 1 15 ? -30.203 -11.727 -43.562 1 32.16 15 ILE B O 1
ATOM 2185 N N . LEU B 1 16 ? -29.391 -13.664 -43.156 1 30.41 16 LEU B N 1
ATOM 2186 C CA . LEU B 1 16 ? -29.672 -13.695 -41.719 1 30.41 16 LEU B CA 1
ATOM 2187 C C . LEU B 1 16 ? -28.719 -12.773 -40.969 1 30.41 16 LEU B C 1
ATOM 2189 O O . LEU B 1 16 ? -27.5 -12.984 -40.969 1 30.41 16 LEU B O 1
ATOM 2193 N N . LEU B 1 17 ? -29.047 -11.492 -40.969 1 32.22 17 LEU B N 1
ATOM 2194 C CA . LEU B 1 17 ? -28.375 -10.594 -40.031 1 32.22 17 LEU B CA 1
ATOM 2195 C C . LEU B 1 17 ? -28.375 -11.164 -38.625 1 32.22 17 LEU B C 1
ATOM 2197 O O . LEU B 1 17 ? -29.438 -11.312 -38 1 32.22 17 LEU B O 1
ATOM 2201 N N . LEU B 1 18 ? -27.484 -12.094 -38.281 1 32.97 18 LEU B N 1
ATOM 2202 C CA . LEU B 1 18 ? -27.234 -12.438 -36.906 1 32.97 18 LEU B CA 1
ATOM 2203 C C . LEU B 1 18 ? -26.969 -11.18 -36.062 1 32.97 18 LEU B C 1
ATOM 2205 O O . LEU B 1 18 ? -25.938 -10.523 -36.25 1 32.97 18 LEU B O 1
ATOM 2209 N N . ILE B 1 19 ? -28.016 -10.469 -35.781 1 35.75 19 ILE B N 1
ATOM 2210 C CA . ILE B 1 19 ? -27.906 -9.438 -34.75 1 35.75 19 ILE B CA 1
ATOM 2211 C C . ILE B 1 19 ? -27.25 -10.023 -33.5 1 35.75 19 ILE B C 1
ATOM 2213 O O . ILE B 1 19 ? -27.812 -10.914 -32.844 1 35.75 19 ILE B O 1
ATOM 2217 N N . GLY B 1 20 ? -25.922 -10.094 -33.531 1 32.25 20 GLY B N 1
ATOM 2218 C CA . GLY B 1 20 ? -25.219 -10.383 -32.281 1 32.25 20 GLY B CA 1
ATOM 2219 C C . GLY B 1 20 ? -25.688 -9.539 -31.125 1 32.25 20 GLY B C 1
ATOM 2220 O O . GLY B 1 20 ? -25.531 -8.312 -31.141 1 32.25 20 GLY B O 1
ATOM 2221 N N . LEU B 1 21 ? -26.734 -9.914 -30.438 1 36.66 21 LEU B N 1
ATOM 2222 C CA . LEU B 1 21 ? -27.094 -9.352 -29.141 1 36.66 21 LEU B CA 1
ATOM 2223 C C . LEU B 1 21 ? -25.891 -9.32 -28.203 1 36.66 21 LEU B C 1
ATOM 2225 O O . LEU B 1 21 ? -25.391 -10.367 -27.797 1 36.66 21 LEU B O 1
ATOM 2229 N N . ALA B 1 22 ? -25.156 -8.164 -28.234 1 34.97 22 ALA B N 1
ATOM 2230 C CA . ALA B 1 22 ? -24.219 -7.918 -27.141 1 34.97 22 ALA B CA 1
ATOM 2231 C C . ALA B 1 22 ? -24.922 -8.055 -25.781 1 34.97 22 ALA B C 1
ATOM 2233 O O . ALA B 1 22 ? -25.875 -7.316 -25.5 1 34.97 22 ALA B O 1
ATOM 2234 N N . ILE B 1 23 ? -24.906 -9.242 -25.297 1 36.28 23 ILE B N 1
ATOM 2235 C CA . ILE B 1 23 ? -25.312 -9.375 -23.891 1 36.28 23 ILE B CA 1
ATOM 2236 C C . ILE B 1 23 ? -24.578 -8.328 -23.047 1 36.28 23 ILE B C 1
ATOM 2238 O O . ILE B 1 23 ? -23.344 -8.289 -23.016 1 36.28 23 ILE B O 1
ATOM 2242 N N . PRO B 1 24 ? -25.266 -7.195 -22.75 1 31.5 24 PRO B N 1
ATOM 2243 C CA . PRO B 1 24 ? -24.547 -6.301 -21.828 1 31.5 24 PRO B CA 1
ATOM 2244 C C . PRO B 1 24 ? -23.953 -7.039 -20.641 1 31.5 24 PRO B C 1
ATOM 2246 O O . PRO B 1 24 ? -24.562 -7.965 -20.109 1 31.5 24 PRO B O 1
ATOM 2249 N N . SER B 1 25 ? -22.719 -7.168 -20.578 1 30.33 25 SER B N 1
ATOM 2250 C CA . SER B 1 25 ? -22.078 -7.574 -19.344 1 30.33 25 SER B CA 1
ATOM 2251 C C . SER B 1 25 ? -22.672 -6.844 -18.141 1 30.33 25 SER B C 1
ATOM 2253 O O . SER B 1 25 ? -22.672 -5.609 -18.094 1 30.33 25 SER B O 1
ATOM 2255 N N . ARG B 1 26 ? -23.766 -7.348 -17.594 1 32.03 26 ARG B N 1
ATOM 2256 C CA . ARG B 1 26 ? -24.281 -6.75 -16.375 1 32.03 26 ARG B CA 1
ATOM 2257 C C . ARG B 1 26 ? -23.172 -6.449 -15.383 1 32.03 26 ARG B C 1
ATOM 2259 O O . ARG B 1 26 ? -22.5 -7.363 -14.898 1 32.03 26 ARG B O 1
ATOM 2266 N N . ALA B 1 27 ? -22.688 -5.273 -15.406 1 35.06 27 ALA B N 1
ATOM 2267 C CA . ALA B 1 27 ? -21.953 -4.824 -14.234 1 35.06 27 ALA B CA 1
ATOM 2268 C C . ALA B 1 27 ? -22.672 -5.203 -12.945 1 35.06 27 ALA B C 1
ATOM 2270 O O . ALA B 1 27 ? -23.828 -4.816 -12.734 1 35.06 27 ALA B O 1
ATOM 2271 N N . HIS B 1 28 ? -22.484 -6.309 -12.32 1 32.41 28 HIS B N 1
ATOM 2272 C CA . HIS B 1 28 ? -23.062 -6.594 -11.008 1 32.41 28 HIS B CA 1
ATOM 2273 C C . HIS B 1 28 ? -22.969 -5.375 -10.094 1 32.41 28 HIS B C 1
ATOM 2275 O O . HIS B 1 28 ? -21.875 -4.914 -9.773 1 32.41 28 HIS B O 1
ATOM 2281 N N . ALA B 1 29 ? -23.953 -4.559 -9.906 1 42.53 29 ALA B N 1
ATOM 2282 C CA . ALA B 1 29 ? -24 -3.488 -8.914 1 42.53 29 ALA B CA 1
ATOM 2283 C C . ALA B 1 29 ? -23.891 -4.043 -7.5 1 42.53 29 ALA B C 1
ATOM 2285 O O . ALA B 1 29 ? -24.641 -4.949 -7.125 1 42.53 29 ALA B O 1
ATOM 2286 N N . PRO B 1 30 ? -22.734 -3.768 -6.688 1 45.25 30 PRO B N 1
ATOM 2287 C CA . PRO B 1 30 ? -22.719 -4.27 -5.309 1 45.25 30 PRO B CA 1
ATOM 2288 C C . PRO B 1 30 ? -24.016 -3.98 -4.559 1 45.25 30 PRO B C 1
ATOM 2290 O O . PRO B 1 30 ? -24.719 -3.018 -4.879 1 45.25 30 PRO B O 1
ATOM 2293 N N . GLY B 1 31 ? -24.547 -4.852 -3.801 1 43 31 GLY B N 1
ATOM 2294 C CA . GLY B 1 31 ? -25.672 -4.586 -2.916 1 43 31 GLY B CA 1
ATOM 2295 C C . GLY B 1 31 ? -25.453 -3.375 -2.027 1 43 31 GLY B C 1
ATOM 2296 O O . GLY B 1 31 ? -24.328 -2.9 -1.879 1 43 31 GLY B O 1
ATOM 2297 N N . PRO B 1 32 ? -26.547 -2.672 -1.533 1 46.53 32 PRO B N 1
ATOM 2298 C CA . PRO B 1 32 ? -26.516 -1.439 -0.741 1 46.53 32 PRO B CA 1
ATOM 2299 C C . PRO B 1 32 ? -25.547 -1.527 0.442 1 46.53 32 PRO B C 1
ATOM 2301 O O . PRO B 1 32 ? -24.984 -0.511 0.865 1 46.53 32 PRO B O 1
ATOM 2304 N N . ASP B 1 33 ? -25.391 -2.672 1.148 1 50.56 33 ASP B N 1
ATOM 2305 C CA . ASP B 1 33 ? -24.688 -2.826 2.422 1 50.56 33 ASP B CA 1
ATOM 2306 C C . ASP B 1 33 ? -23.188 -3.045 2.203 1 50.56 33 ASP B C 1
ATOM 2308 O O . ASP B 1 33 ? -22.406 -3.014 3.156 1 50.56 33 ASP B O 1
ATOM 2312 N N . ALA B 1 34 ? -22.812 -3.598 1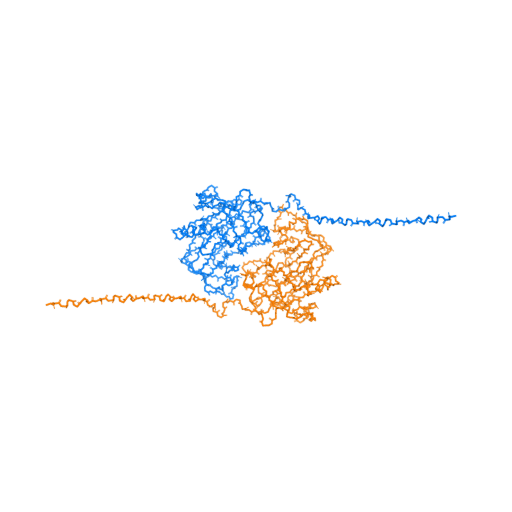.196 1 52.47 34 ALA B N 1
ATOM 2313 C CA . ALA B 1 34 ? -21.5 -4.219 1.054 1 52.47 34 ALA B CA 1
ATOM 2314 C C . ALA B 1 34 ? -20.422 -3.166 0.861 1 52.47 34 ALA B C 1
ATOM 2316 O O . ALA B 1 34 ? -19.312 -3.291 1.406 1 52.47 34 ALA B O 1
ATOM 2317 N N . ALA B 1 35 ? -20.531 -2.102 -0.149 1 64.25 35 ALA B N 1
ATOM 2318 C CA . ALA B 1 35 ? -19.438 -1.411 -0.817 1 64.25 35 ALA B CA 1
ATOM 2319 C C . ALA B 1 35 ? -19.25 0.001 -0.266 1 64.25 35 ALA B C 1
ATOM 2321 O O . ALA B 1 35 ? -20.188 0.581 0.287 1 64.25 35 ALA B O 1
ATOM 2322 N N . ASP B 1 36 ? -17.953 0.44 0.02 1 85.31 36 ASP B N 1
ATOM 2323 C CA . ASP B 1 36 ? -17.578 1.823 0.3 1 85.31 36 ASP B CA 1
ATOM 2324 C C . ASP B 1 36 ? -18.469 2.799 -0.462 1 85.31 36 ASP B C 1
ATOM 2326 O O . ASP B 1 36 ? -18.672 2.65 -1.669 1 85.31 36 ASP B O 1
ATOM 2330 N N . GLN B 1 37 ? -19.25 3.625 0.311 1 91.88 37 GLN B N 1
ATOM 2331 C CA . GLN B 1 37 ? -20.078 4.625 -0.341 1 91.88 37 GLN B CA 1
ATOM 2332 C C . GLN B 1 37 ? -19.281 5.883 -0.674 1 91.88 37 GLN B C 1
ATOM 2334 O O . GLN B 1 37 ? -18.359 6.25 0.058 1 91.88 37 GLN B O 1
ATOM 2339 N N . PRO B 1 38 ? -19.641 6.477 -1.82 1 96.88 38 PRO B N 1
ATOM 2340 C CA . PRO B 1 38 ? -18.969 7.746 -2.125 1 96.88 38 PRO B CA 1
ATOM 2341 C C . PRO B 1 38 ? -19.203 8.805 -1.052 1 96.88 38 PRO B C 1
ATOM 2343 O O . PRO B 1 38 ? -20.266 8.828 -0.416 1 96.88 38 PRO B O 1
ATOM 2346 N N . GLY B 1 39 ? -18.234 9.664 -0.815 1 97.94 39 GLY B N 1
ATOM 2347 C CA . GLY B 1 39 ? -18.359 10.734 0.158 1 97.94 39 GLY B CA 1
ATOM 2348 C C . GLY B 1 39 ? -17.359 11.844 -0.046 1 97.94 39 GLY B C 1
ATOM 2349 O O . GLY B 1 39 ? -16.625 11.852 -1.036 1 97.94 39 GLY B O 1
ATOM 2350 N N . GLN B 1 40 ? -17.531 12.852 0.831 1 98.25 40 GLN B N 1
ATOM 2351 C CA . GLN B 1 40 ? -16.5 13.875 0.938 1 98.25 40 GLN B CA 1
ATOM 2352 C C . GLN B 1 40 ? -15.336 13.406 1.812 1 98.25 40 GLN B C 1
ATOM 2354 O O . GLN B 1 40 ? -15.547 12.719 2.814 1 98.25 40 GLN B O 1
ATOM 2359 N N . HIS B 1 41 ? -14.219 13.695 1.411 1 98.62 41 HIS B N 1
ATOM 2360 C CA . HIS B 1 41 ? -12.984 13.312 2.09 1 98.62 41 HIS B CA 1
ATOM 2361 C C . HIS B 1 41 ? -12.109 14.531 2.373 1 98.62 41 HIS B C 1
ATOM 2363 O O . HIS B 1 41 ? -11.656 15.203 1.444 1 98.62 41 HIS B O 1
ATOM 2369 N N . GLY B 1 42 ? -11.875 14.82 3.705 1 98.5 42 GLY B N 1
ATOM 2370 C CA . GLY B 1 42 ? -10.93 15.852 4.098 1 98.5 42 GLY B CA 1
ATOM 2371 C C . GLY B 1 42 ? -9.492 15.375 4.07 1 98.5 42 GLY B C 1
ATOM 2372 O O . GLY B 1 42 ? -9.195 14.234 4.441 1 98.5 42 GLY B O 1
ATOM 2373 N N . MET B 1 43 ? -8.625 16.25 3.602 1 98.88 43 MET B N 1
ATOM 2374 C CA . MET B 1 43 ? -7.207 15.93 3.531 1 98.88 43 MET B CA 1
ATOM 2375 C C . MET B 1 43 ? -6.352 17.109 3.951 1 98.88 43 MET B C 1
ATOM 2377 O O . MET B 1 43 ? -6.629 18.25 3.562 1 98.88 43 MET B O 1
ATOM 2381 N N . PHE B 1 44 ? -5.332 16.844 4.723 1 98.88 44 PHE B N 1
ATOM 2382 C CA . PHE B 1 44 ? -4.332 17.859 5.023 1 98.88 44 PHE B CA 1
ATOM 2383 C C . PHE B 1 44 ? -3.35 18 3.867 1 98.88 44 PHE B C 1
ATOM 2385 O O . PHE B 1 44 ? -3.123 17.062 3.109 1 98.88 44 PHE B O 1
ATOM 2392 N N . MET B 1 45 ? -2.826 19.219 3.75 1 98.88 45 MET B N 1
ATOM 2393 C CA . MET B 1 45 ? -1.914 19.547 2.658 1 98.88 45 MET B CA 1
ATOM 2394 C C . MET B 1 45 ? -0.504 19.797 3.184 1 98.88 45 MET B C 1
ATOM 2396 O O . MET B 1 45 ? -0.309 20.609 4.09 1 98.88 45 MET B O 1
ATOM 2400 N N . VAL B 1 46 ? 0.522 19.109 2.65 1 98.75 46 VAL B N 1
ATOM 2401 C CA . VAL B 1 46 ? 1.917 19.391 2.969 1 98.75 46 VAL B CA 1
ATOM 2402 C C . VAL B 1 46 ? 2.74 19.453 1.684 1 98.75 46 VAL B C 1
ATOM 2404 O O . VAL B 1 46 ? 2.291 19 0.631 1 98.75 46 VAL B O 1
ATOM 2407 N N . GLY B 1 47 ? 3.947 20 1.798 1 98.06 47 GLY B N 1
ATOM 2408 C CA . GLY B 1 47 ? 4.836 20.172 0.659 1 98.06 47 GLY B CA 1
ATOM 2409 C C . GLY B 1 47 ? 4.707 21.531 -0 1 98.06 47 GLY B C 1
ATOM 2410 O O . GLY B 1 47 ? 3.66 22.188 0.096 1 98.06 47 GLY B O 1
ATOM 2411 N N . GLU B 1 48 ? 5.758 22 -0.634 1 95.69 48 GLU B N 1
ATOM 2412 C CA . GLU B 1 48 ? 5.797 23.25 -1.38 1 95.69 48 GLU B CA 1
ATOM 2413 C C . GLU B 1 48 ? 6.047 23 -2.865 1 95.69 48 GLU B C 1
ATOM 2415 O O . GLU B 1 48 ? 5.297 23.484 -3.715 1 95.69 48 GLU B O 1
ATOM 2420 N N . ASP B 1 49 ? 7.055 22.266 -3.109 1 95.06 49 ASP B N 1
ATOM 2421 C CA . ASP B 1 49 ? 7.375 21.922 -4.492 1 95.06 49 ASP B CA 1
ATOM 2422 C C . ASP B 1 49 ? 6.496 20.781 -5 1 95.06 49 ASP B C 1
ATOM 2424 O O . ASP B 1 49 ? 6.059 20.797 -6.152 1 95.06 49 ASP B O 1
ATOM 2428 N N . SER B 1 50 ? 6.332 19.844 -4.137 1 97.19 50 SER B N 1
ATOM 2429 C CA . SER B 1 50 ? 5.43 18.734 -4.402 1 97.19 50 SER B CA 1
ATOM 2430 C C . SER B 1 50 ? 4.309 18.672 -3.367 1 97.19 50 SER B C 1
ATOM 2432 O O . SER B 1 50 ? 4.57 18.516 -2.174 1 97.19 50 SER B O 1
ATOM 2434 N N . LEU B 1 51 ? 3.088 18.766 -3.867 1 98.81 51 LEU B N 1
ATOM 2435 C CA . LEU B 1 51 ? 1.936 18.75 -2.973 1 98.81 51 LEU B CA 1
ATOM 2436 C C . LEU B 1 51 ? 1.541 17.328 -2.617 1 98.81 51 LEU B C 1
ATOM 2438 O O . LEU B 1 51 ? 1.405 16.469 -3.5 1 98.81 51 LEU B O 1
ATOM 2442 N N . PHE B 1 52 ? 1.401 17.094 -1.333 1 98.94 52 PHE B N 1
ATOM 2443 C CA . PHE B 1 52 ? 0.85 15.836 -0.843 1 98.94 52 PHE B CA 1
ATOM 2444 C C . PHE B 1 52 ? -0.427 16.078 -0.046 1 98.94 52 PHE B C 1
ATOM 2446 O O . PHE B 1 52 ? -0.525 17.062 0.694 1 98.94 52 PHE B O 1
ATOM 2453 N N . LEU B 1 53 ? -1.352 15.219 -0.231 1 99 53 LEU B N 1
ATOM 2454 C CA . LEU B 1 53 ? -2.625 15.234 0.481 1 99 53 LEU B CA 1
ATOM 2455 C C . LEU B 1 53 ? -2.74 14.031 1.412 1 99 53 LEU B C 1
ATOM 2457 O O . LEU B 1 53 ? -2.539 12.891 0.989 1 99 53 LEU B O 1
ATOM 2461 N N . LEU B 1 54 ? -2.998 14.281 2.689 1 98.94 54 LEU B N 1
ATOM 2462 C CA . LEU B 1 54 ? -3.141 13.227 3.686 1 98.94 54 LEU B CA 1
ATOM 2463 C C . LEU B 1 54 ? -4.582 13.125 4.176 1 98.94 54 LEU B C 1
ATOM 2465 O O . LEU B 1 54 ? -5.078 14.047 4.836 1 98.94 54 LEU B O 1
ATOM 2469 N N . HIS B 1 55 ? -5.242 12.055 3.908 1 98.94 55 HIS B N 1
ATOM 2470 C CA . HIS B 1 55 ? -6.637 11.797 4.242 1 98.94 55 HIS B CA 1
ATOM 2471 C C . HIS B 1 55 ? -6.867 11.875 5.75 1 98.94 55 HIS B C 1
ATOM 2473 O O . HIS B 1 55 ? -6.035 11.406 6.531 1 98.94 55 HIS B O 1
ATOM 2479 N N . MET B 1 56 ? -7.969 12.531 6.141 1 98.44 56 MET B N 1
ATOM 2480 C CA . MET B 1 56 ? -8.438 12.531 7.523 1 98.44 56 MET B CA 1
ATOM 2481 C C . MET B 1 56 ? -9.273 11.289 7.812 1 98.44 56 MET B C 1
ATOM 2483 O O . MET B 1 56 ? -10.477 11.273 7.566 1 98.44 56 MET B O 1
ATOM 2487 N N . PRO B 1 57 ? -8.695 10.258 8.414 1 97.88 57 PRO B N 1
ATOM 2488 C CA . PRO B 1 57 ? -9.414 8.984 8.57 1 97.88 57 PRO B CA 1
ATOM 2489 C C . PRO B 1 57 ? -10.352 8.984 9.773 1 97.88 57 PRO B C 1
ATOM 2491 O O . PRO B 1 57 ? -10.227 9.828 10.656 1 97.88 57 PRO B O 1
ATOM 2494 N N . MET B 1 58 ? -11.328 8.117 9.766 1 96.5 58 MET B N 1
ATOM 2495 C CA . MET B 1 58 ? -12.266 7.848 10.852 1 96.5 58 MET B CA 1
ATOM 2496 C C . MET B 1 58 ? -12.461 6.348 11.039 1 96.5 58 MET B C 1
ATOM 2498 O O . MET B 1 58 ? -12.789 5.637 10.086 1 96.5 58 MET B O 1
ATOM 2502 N N . PHE B 1 59 ? -12.32 5.832 12.273 1 95.75 59 PHE B N 1
ATOM 2503 C CA . PHE B 1 59 ? -12.492 4.414 12.562 1 95.75 59 PHE B CA 1
ATOM 2504 C C . PHE B 1 59 ? -13.969 4.043 12.555 1 95.75 59 PHE B C 1
ATOM 2506 O O . PHE B 1 59 ? -14.32 2.859 12.492 1 95.75 59 PHE B O 1
ATOM 2513 N N . THR B 1 60 ? -14.859 5.051 12.547 1 93.62 60 THR B N 1
ATOM 2514 C CA . THR B 1 60 ? -16.266 4.773 12.812 1 93.62 60 THR B CA 1
ATOM 2515 C C . THR B 1 60 ? -17.094 4.93 11.539 1 93.62 60 THR B C 1
ATOM 2517 O O . THR B 1 60 ? -18.312 4.719 11.555 1 93.62 60 THR B O 1
ATOM 2520 N N . MET B 1 61 ? -16.5 5.34 10.523 1 94.56 61 MET B N 1
ATOM 2521 C CA . MET B 1 61 ? -17.219 5.543 9.258 1 94.56 61 MET B CA 1
ATOM 2522 C C . MET B 1 61 ? -16.5 4.84 8.117 1 94.56 61 MET B C 1
ATOM 2524 O O . MET B 1 61 ? -15.438 5.285 7.672 1 94.56 61 MET B O 1
ATOM 2528 N N . GLU B 1 62 ? -17.109 3.861 7.59 1 92.19 62 GLU B N 1
ATOM 2529 C CA . GLU B 1 62 ? -16.5 2.916 6.656 1 92.19 62 GLU B CA 1
ATOM 2530 C C . GLU B 1 62 ? -15.797 3.643 5.512 1 92.19 62 GLU B C 1
ATOM 2532 O O . GLU B 1 62 ? -14.656 3.32 5.168 1 92.19 62 GLU B O 1
ATOM 2537 N N . LYS B 1 63 ? -16.406 4.629 4.914 1 95.38 63 LYS B N 1
ATOM 2538 C CA . LYS B 1 63 ? -15.852 5.309 3.744 1 95.38 63 LYS B CA 1
ATOM 2539 C C . LYS B 1 63 ? -14.57 6.066 4.098 1 95.38 63 LYS B C 1
ATOM 2541 O O . LYS B 1 63 ? -13.844 6.516 3.207 1 95.38 63 LYS B O 1
ATOM 2546 N N . HIS B 1 64 ? -14.242 6.215 5.441 1 97 64 HIS B N 1
ATOM 2547 C CA . HIS B 1 64 ? -13.078 6.965 5.895 1 97 64 HIS B CA 1
ATOM 2548 C C . HIS B 1 64 ? -12.078 6.051 6.598 1 97 64 HIS B C 1
ATOM 2550 O O . HIS B 1 64 ? -11.086 6.527 7.152 1 97 64 HIS B O 1
ATOM 2556 N N . MET B 1 65 ? -12.266 4.734 6.586 1 96.06 65 MET B N 1
ATOM 2557 C CA . MET B 1 65 ? -11.438 3.785 7.332 1 96.06 65 MET B CA 1
ATOM 2558 C C . MET B 1 65 ? -10.156 3.467 6.57 1 96.06 65 MET B C 1
ATOM 2560 O O . MET B 1 65 ? -9.797 2.299 6.418 1 96.06 65 MET B O 1
ATOM 2564 N N . TYR B 1 66 ? -9.516 4.539 6.031 1 97.81 66 TYR B N 1
ATOM 2565 C CA . TYR B 1 66 ? -8.305 4.383 5.234 1 97.81 66 TYR B CA 1
ATOM 2566 C C . TYR B 1 66 ? -7.23 5.375 5.672 1 97.81 66 TYR B C 1
ATOM 2568 O O . TYR B 1 66 ? -7.535 6.52 6.012 1 97.81 66 TYR B O 1
ATOM 2576 N N . GLN B 1 67 ? -6.043 4.93 5.664 1 98.5 67 GLN B N 1
ATOM 2577 C CA . GLN B 1 67 ? -4.914 5.852 5.617 1 98.5 67 GLN B CA 1
ATOM 2578 C C . GLN B 1 67 ? -4.414 6.035 4.188 1 98.5 67 GLN B C 1
ATOM 2580 O O . GLN B 1 67 ? -3.91 5.09 3.576 1 98.5 67 GLN B O 1
ATOM 2585 N N . VAL B 1 68 ? -4.586 7.238 3.664 1 98.88 68 VAL B N 1
ATOM 2586 C CA . VAL B 1 68 ? -4.273 7.52 2.268 1 98.88 68 VAL B CA 1
ATOM 2587 C C . VAL B 1 68 ? -3.402 8.773 2.176 1 98.88 68 VAL B C 1
ATOM 2589 O O . VAL B 1 68 ? -3.656 9.766 2.863 1 98.88 68 VAL B O 1
ATOM 2592 N N . VAL B 1 69 ? -2.328 8.695 1.426 1 98.94 69 VAL B N 1
ATOM 2593 C CA . VAL B 1 69 ? -1.506 9.836 1.033 1 98.94 69 VAL B CA 1
ATOM 2594 C C . VAL B 1 69 ? -1.422 9.906 -0.49 1 98.94 69 VAL B C 1
ATOM 2596 O O . VAL B 1 69 ? -1.101 8.922 -1.15 1 98.94 69 VAL B O 1
ATOM 2599 N N . LEU B 1 70 ? -1.744 11.055 -1.015 1 98.94 70 LEU B N 1
ATOM 2600 C CA . LEU B 1 70 ? -1.686 11.312 -2.451 1 98.94 70 LEU B CA 1
ATOM 2601 C C . LEU B 1 70 ? -0.632 12.359 -2.773 1 98.94 70 LEU B C 1
ATOM 2603 O O . LEU B 1 70 ? -0.457 13.32 -2.021 1 98.94 70 LEU B O 1
ATOM 2607 N N . ARG B 1 71 ? 0.07 12.156 -3.826 1 98.88 71 ARG B N 1
ATOM 2608 C CA . ARG B 1 71 ? 0.719 13.297 -4.477 1 98.88 71 ARG B CA 1
ATOM 2609 C C . ARG B 1 71 ? -0.207 13.945 -5.496 1 98.88 71 ARG B C 1
ATOM 2611 O O . ARG B 1 71 ? -0.852 13.258 -6.289 1 98.88 71 ARG B O 1
ATOM 2618 N N . ALA B 1 72 ? -0.308 15.234 -5.453 1 98.88 72 ALA B N 1
ATOM 2619 C CA . ALA B 1 72 ? -1.322 15.914 -6.25 1 98.88 72 ALA B CA 1
ATOM 2620 C C . ALA B 1 72 ? -0.794 17.25 -6.785 1 98.88 72 ALA B C 1
ATOM 2622 O O . ALA B 1 72 ? 0.311 17.672 -6.434 1 98.88 72 ALA B O 1
ATOM 2623 N N . SER B 1 73 ? -1.584 17.828 -7.652 1 98.75 73 SER B N 1
ATOM 2624 C CA . SER B 1 73 ? -1.305 19.172 -8.156 1 98.75 73 SER B CA 1
ATOM 2625 C C . SER B 1 73 ? -2.578 20.016 -8.242 1 98.75 73 SER B C 1
ATOM 2627 O O . SER B 1 73 ? -3.684 19.469 -8.281 1 98.75 73 SER B O 1
ATOM 2629 N N . LEU B 1 74 ? -2.398 21.266 -8.203 1 98.88 74 LEU B N 1
ATOM 2630 C CA . LEU B 1 74 ? -3.43 22.266 -8.406 1 98.88 74 LEU B CA 1
ATOM 2631 C C . LEU B 1 74 ? -3.154 23.078 -9.664 1 98.88 74 LEU B C 1
ATOM 2633 O O . LEU B 1 74 ? -2.051 23.031 -10.211 1 98.88 74 LEU B O 1
ATOM 2637 N N . PRO B 1 75 ? -4.203 23.828 -10.117 1 98.81 75 PRO B N 1
ATOM 2638 C CA . PRO B 1 75 ? -3.891 24.797 -11.164 1 98.81 75 PRO B CA 1
ATOM 2639 C C . PRO B 1 75 ? -2.793 25.781 -10.742 1 98.81 75 PRO B C 1
ATOM 2641 O O . PRO B 1 75 ? -2.652 26.094 -9.562 1 98.81 75 PRO B O 1
ATOM 2644 N N . ASP B 1 76 ? -2.088 26.297 -11.711 1 98.31 76 ASP B N 1
ATOM 2645 C CA . ASP B 1 76 ? -0.874 27.078 -11.484 1 98.31 76 ASP B CA 1
ATOM 2646 C C . ASP B 1 76 ? -1.125 28.203 -10.484 1 98.31 76 ASP B C 1
ATOM 2648 O O . ASP B 1 76 ? -0.319 28.438 -9.586 1 98.31 76 ASP B O 1
ATOM 2652 N N . GLU B 1 77 ? -2.15 28.891 -10.648 1 98.38 77 GLU B N 1
ATOM 2653 C CA . GLU B 1 77 ? -2.445 30.031 -9.789 1 98.38 77 GLU B CA 1
ATOM 2654 C C . GLU B 1 77 ? -2.641 29.609 -8.344 1 98.38 77 GLU B C 1
ATOM 2656 O O . GLU B 1 77 ? -2.064 30.203 -7.43 1 98.38 77 GLU B O 1
ATOM 2661 N N . GLN B 1 78 ? -3.445 28.547 -8.164 1 98.75 78 GLN B N 1
ATOM 2662 C CA . GLN B 1 78 ? -3.721 28.078 -6.809 1 98.75 78 GLN B CA 1
ATOM 2663 C C . GLN B 1 78 ? -2.482 27.453 -6.184 1 98.75 78 GLN B C 1
ATOM 2665 O O . GLN B 1 78 ? -2.24 27.594 -4.984 1 98.75 78 GLN B O 1
ATOM 2670 N N . MET B 1 79 ? -1.727 26.781 -7.008 1 98.62 79 MET B N 1
ATOM 2671 C CA . MET B 1 79 ? -0.502 26.188 -6.48 1 98.62 79 MET B CA 1
ATOM 2672 C C . MET B 1 79 ? 0.477 27.266 -6.027 1 98.62 79 MET B C 1
ATOM 2674 O O . MET B 1 79 ? 1.112 27.141 -4.98 1 98.62 79 MET B O 1
ATOM 2678 N N . ALA B 1 80 ? 0.652 28.281 -6.801 1 98.38 80 ALA B N 1
ATOM 2679 C CA . ALA B 1 80 ? 1.52 29.406 -6.426 1 98.38 80 ALA B CA 1
ATOM 2680 C C . ALA B 1 80 ? 1.034 30.062 -5.145 1 98.38 80 ALA B C 1
ATOM 2682 O O . ALA B 1 80 ? 1.838 30.406 -4.273 1 98.38 80 ALA B O 1
ATOM 2683 N N . GLY B 1 81 ? -0.294 30.297 -5.098 1 98.56 81 GLY B N 1
ATOM 2684 C CA . GLY B 1 81 ? -0.866 30.859 -3.883 1 98.56 81 GLY B CA 1
ATOM 2685 C C . GLY B 1 81 ? -0.607 30.016 -2.654 1 98.56 81 GLY B C 1
ATOM 2686 O O . GLY B 1 81 ? -0.209 30.531 -1.608 1 98.56 81 GLY B O 1
ATOM 2687 N N . TYR B 1 82 ? -0.8 28.75 -2.779 1 98.62 82 TYR B N 1
ATOM 2688 C CA . TYR B 1 82 ? -0.55 27.812 -1.688 1 98.62 82 TYR B CA 1
ATOM 2689 C C . TYR B 1 82 ? 0.913 27.844 -1.26 1 98.62 82 TYR B C 1
ATOM 2691 O O . TYR B 1 82 ? 1.215 27.891 -0.065 1 98.62 82 TYR B O 1
ATOM 2699 N N . ARG B 1 83 ? 1.767 27.797 -2.215 1 98 83 ARG B N 1
ATOM 2700 C CA . ARG B 1 83 ? 3.195 27.828 -1.921 1 98 83 ARG B CA 1
ATOM 2701 C C . ARG B 1 83 ? 3.57 29.062 -1.125 1 98 83 ARG B C 1
ATOM 2703 O O . ARG B 1 83 ? 4.352 29 -0.175 1 98 83 ARG B O 1
ATOM 2710 N N . LYS B 1 84 ? 3.082 30.188 -1.55 1 97.94 84 LYS B N 1
ATOM 2711 C CA . LYS B 1 84 ? 3.344 31.438 -0.843 1 97.94 84 LYS B CA 1
ATOM 2712 C C . LYS B 1 84 ? 2.852 31.375 0.6 1 97.94 84 LYS B C 1
ATOM 2714 O O . LYS B 1 84 ? 3.584 31.719 1.528 1 97.94 84 LYS B O 1
ATOM 2719 N N . LEU B 1 85 ? 1.609 30.938 0.757 1 97.94 85 LEU B N 1
ATOM 2720 C CA . LEU B 1 85 ? 1.032 30.812 2.092 1 97.94 85 LEU B CA 1
ATOM 2721 C C . LEU B 1 85 ? 1.862 29.891 2.963 1 97.94 85 LEU B C 1
ATOM 2723 O O . LEU B 1 85 ? 2.152 30.203 4.121 1 97.94 85 LEU B O 1
ATOM 2727 N N . ARG B 1 86 ? 2.256 28.734 2.398 1 97.12 86 ARG B N 1
ATOM 2728 C CA . ARG B 1 86 ? 3.029 27.734 3.123 1 97.12 86 ARG B CA 1
ATOM 2729 C C . ARG B 1 86 ? 4.398 28.281 3.518 1 97.12 86 ARG B C 1
ATOM 2731 O O . ARG B 1 86 ? 4.863 28.047 4.637 1 97.12 86 ARG B O 1
ATOM 2738 N N . THR B 1 87 ? 5.004 28.969 2.658 1 94.5 87 THR B N 1
ATOM 2739 C CA . THR B 1 87 ? 6.309 29.562 2.932 1 94.5 87 THR B CA 1
ATOM 2740 C C . THR B 1 87 ? 6.211 30.578 4.066 1 94.5 87 THR B C 1
ATOM 2742 O O . THR B 1 87 ? 7.09 30.641 4.926 1 94.5 87 THR B O 1
ATOM 2745 N N . GLU B 1 88 ? 5.18 31.312 4.102 1 96 88 GLU B N 1
ATOM 2746 C CA . GLU B 1 88 ? 4.992 32.375 5.098 1 96 88 GLU B CA 1
ATOM 2747 C C . GLU B 1 88 ? 4.504 31.781 6.426 1 96 88 GLU B C 1
ATOM 2749 O O . GLU B 1 88 ? 4.754 32.375 7.488 1 96 88 GLU B O 1
ATOM 2754 N N . ASN B 1 89 ? 3.793 30.641 6.34 1 94.94 89 ASN B N 1
ATOM 2755 C CA . ASN B 1 89 ? 3.178 30 7.496 1 94.94 89 ASN B CA 1
ATOM 2756 C C . ASN B 1 89 ? 3.404 28.5 7.48 1 94.94 89 ASN B C 1
ATOM 2758 O O . ASN B 1 89 ? 2.457 27.719 7.332 1 94.94 89 ASN B O 1
ATOM 2762 N N . SER B 1 90 ? 4.543 27.984 7.785 1 90.31 90 SER B N 1
ATOM 2763 C CA . SER B 1 90 ? 4.973 26.609 7.555 1 90.31 90 SER B CA 1
ATOM 2764 C C . SER B 1 90 ? 4.238 25.641 8.469 1 90.31 90 SER B C 1
ATOM 2766 O O . SER B 1 90 ? 4.094 24.453 8.148 1 90.31 90 SER B O 1
ATOM 2768 N N . GLY B 1 91 ? 3.705 26.094 9.547 1 91.94 91 GLY B N 1
ATOM 2769 C CA . GLY B 1 91 ? 3.088 25.203 10.508 1 91.94 91 GLY B CA 1
ATOM 2770 C C . GLY B 1 91 ? 1.577 25.141 10.391 1 91.94 91 GLY B C 1
ATOM 2771 O O . GLY B 1 91 ? 0.917 24.406 11.125 1 91.94 91 GLY B O 1
ATOM 2772 N N . THR B 1 92 ? 1.027 25.891 9.383 1 96.62 92 THR B N 1
ATOM 2773 C CA . THR B 1 92 ? -0.421 25.938 9.227 1 96.62 92 THR B CA 1
ATOM 2774 C C . THR B 1 92 ? -0.949 24.641 8.641 1 96.62 92 THR B C 1
ATOM 2776 O O . THR B 1 92 ? -0.363 24.078 7.707 1 96.62 92 THR B O 1
ATOM 2779 N N . ALA B 1 93 ? -2.074 24.141 9.203 1 97.88 93 ALA B N 1
ATOM 2780 C CA . ALA B 1 93 ? -2.701 22.906 8.734 1 97.88 93 ALA B CA 1
ATOM 2781 C C . ALA B 1 93 ? -3.641 23.188 7.562 1 97.88 93 ALA B C 1
ATOM 2783 O O . ALA B 1 93 ? -4.844 22.922 7.652 1 97.88 93 ALA B O 1
ATOM 2784 N N . TYR B 1 94 ? -3.092 23.688 6.48 1 98.75 94 TYR B N 1
ATOM 2785 C CA . TYR B 1 94 ? -3.908 23.812 5.277 1 98.75 94 TYR B CA 1
ATOM 2786 C C . TYR B 1 94 ? -4.566 22.469 4.934 1 98.75 94 TYR B C 1
ATOM 2788 O O . TYR B 1 94 ? -3.977 21.406 5.152 1 98.75 94 TYR B O 1
ATOM 2796 N N . ASN B 1 95 ? -5.785 22.547 4.43 1 98.81 95 ASN B N 1
ATOM 2797 C CA . ASN B 1 95 ? -6.531 21.344 4.121 1 98.81 95 ASN B CA 1
ATOM 2798 C C . ASN B 1 95 ? -7.539 21.562 2.996 1 98.81 95 ASN B C 1
ATOM 2800 O O . ASN B 1 95 ? -7.797 22.703 2.615 1 98.81 95 ASN B O 1
ATOM 2804 N N . LEU B 1 96 ? -8.031 20.484 2.447 1 98.94 96 LEU B N 1
ATOM 2805 C CA . LEU B 1 96 ? -9.078 20.562 1.432 1 98.94 96 LEU B CA 1
ATOM 2806 C C . LEU B 1 96 ? -10.102 19.453 1.618 1 98.94 96 LEU B C 1
ATOM 2808 O O . LEU B 1 96 ? -9.828 18.453 2.277 1 98.94 96 LEU B O 1
ATOM 2812 N N . ILE B 1 97 ? -11.32 19.672 1.14 1 98.81 97 ILE B N 1
ATOM 2813 C CA . ILE B 1 97 ? -12.422 18.719 1.098 1 98.81 97 ILE B CA 1
ATOM 2814 C C . ILE B 1 97 ? -13.062 18.734 -0.288 1 98.81 97 ILE B C 1
ATOM 2816 O O . ILE B 1 97 ? -13.391 19.797 -0.818 1 98.81 97 ILE B O 1
ATOM 2820 N N . ASN B 1 98 ? -13.141 17.516 -0.924 1 98.94 98 ASN B N 1
ATOM 2821 C CA . ASN B 1 98 ? -13.859 17.516 -2.193 1 98.94 98 ASN B CA 1
ATOM 2822 C C . ASN B 1 98 ? -15.289 18.031 -2.027 1 98.94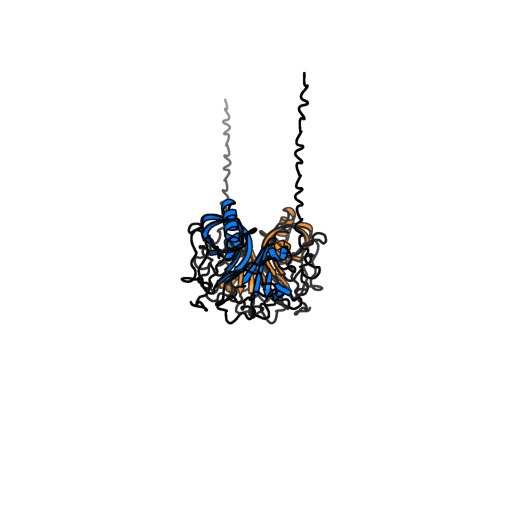 98 ASN B C 1
ATOM 2824 O O . ASN B 1 98 ? -15.938 17.75 -1.016 1 98.94 98 ASN B O 1
ATOM 2828 N N . VAL B 1 99 ? -15.758 18.719 -3.055 1 98.88 99 VAL B N 1
ATOM 2829 C CA . VAL B 1 99 ? -17.047 19.391 -2.965 1 98.88 99 VAL B CA 1
ATOM 2830 C C . VAL B 1 99 ? -18.172 18.375 -2.969 1 98.88 99 VAL B C 1
ATOM 2832 O O . VAL B 1 99 ? -17.984 17.219 -3.383 1 98.88 99 VAL B O 1
ATOM 2835 N N . ALA B 1 100 ? -19.391 18.75 -2.555 1 98.25 100 ALA B N 1
ATOM 2836 C CA . ALA B 1 100 ? -20.516 17.844 -2.326 1 98.25 100 ALA B CA 1
ATOM 2837 C C . ALA B 1 100 ? -20.984 17.203 -3.631 1 98.25 100 ALA B C 1
ATOM 2839 O O . ALA B 1 100 ? -21.484 16.078 -3.631 1 98.25 100 ALA B O 1
ATOM 2840 N N . ASP B 1 101 ? -20.828 17.828 -4.746 1 98 101 ASP B N 1
ATOM 2841 C CA . ASP B 1 101 ? -21.312 17.312 -6.016 1 98 101 ASP B CA 1
ATOM 2842 C C . ASP B 1 101 ? -20.234 16.516 -6.742 1 98 101 ASP B C 1
ATOM 2844 O O . ASP B 1 101 ? -20.391 16.156 -7.91 1 98 101 ASP B O 1
ATOM 2848 N N . ASP B 1 102 ? -19.141 16.234 -6.086 1 98.62 102 ASP B N 1
ATOM 2849 C CA . ASP B 1 102 ? -18.047 15.438 -6.648 1 98.62 102 ASP B CA 1
ATOM 2850 C C . ASP B 1 102 ? -17.547 14.414 -5.637 1 98.62 102 ASP B C 1
ATOM 2852 O O . ASP B 1 102 ? -16.375 14.438 -5.258 1 98.62 102 ASP B O 1
ATOM 2856 N N . GLN B 1 103 ? -18.391 13.578 -5.234 1 98.5 103 GLN B N 1
ATOM 2857 C CA . GLN B 1 103 ? -18.094 12.547 -4.238 1 98.5 103 GLN B CA 1
ATOM 2858 C C . GLN B 1 103 ? -17.5 11.305 -4.895 1 98.5 103 GLN B C 1
ATOM 2860 O O . GLN B 1 103 ? -17.766 11.023 -6.066 1 98.5 103 GLN B O 1
ATOM 2865 N N . PHE B 1 104 ? -16.719 10.586 -4.211 1 98.44 104 PHE B N 1
ATOM 2866 C CA . PHE B 1 104 ? -16.109 9.352 -4.688 1 98.44 104 PHE B CA 1
ATOM 2867 C C . PHE B 1 104 ? -15.75 8.438 -3.52 1 98.44 104 PHE B C 1
ATOM 2869 O O . PHE B 1 104 ? -15.812 8.852 -2.359 1 98.44 104 PHE B O 1
ATOM 2876 N N . THR B 1 105 ? -15.438 7.195 -3.822 1 97.94 105 THR B N 1
ATOM 2877 C CA . THR B 1 105 ? -14.867 6.281 -2.84 1 97.94 105 THR B CA 1
ATOM 2878 C C . THR B 1 105 ? -13.344 6.289 -2.912 1 97.94 105 THR B C 1
ATOM 2880 O O . THR B 1 105 ? -12.766 6.547 -3.973 1 97.94 105 THR B O 1
ATOM 2883 N N . LEU B 1 106 ? -12.648 6 -1.852 1 98.5 106 LEU B N 1
ATOM 2884 C CA . LEU B 1 106 ? -11.195 5.992 -1.837 1 98.5 106 LEU B CA 1
ATOM 2885 C C . LEU B 1 106 ? -10.648 4.852 -2.693 1 98.5 106 LEU B C 1
ATOM 2887 O O . LEU B 1 106 ? -9.648 5.02 -3.395 1 98.5 106 LEU B O 1
ATOM 2891 N N . PRO B 1 107 ? -11.344 3.674 -2.715 1 97.81 107 PRO B N 1
ATOM 2892 C CA . PRO B 1 107 ? -10.875 2.631 -3.631 1 97.81 107 PRO B CA 1
ATOM 2893 C C . PRO B 1 107 ? -10.914 3.072 -5.094 1 97.81 107 PRO B C 1
ATOM 2895 O O . PRO B 1 107 ? -10.07 2.645 -5.891 1 97.81 107 PRO B O 1
ATOM 2898 N N . GLU B 1 108 ? -11.797 3.955 -5.492 1 98.06 108 GLU B N 1
ATOM 2899 C CA . GLU B 1 108 ? -11.844 4.441 -6.867 1 98.06 108 GLU B CA 1
ATOM 2900 C C . GLU B 1 108 ? -10.594 5.25 -7.211 1 98.06 108 GLU B C 1
ATOM 2902 O O . GLU B 1 108 ? -10.133 5.242 -8.352 1 98.06 108 GLU B O 1
ATOM 2907 N N . ILE B 1 109 ? -10.086 5.934 -6.199 1 98.5 109 ILE B N 1
ATOM 2908 C CA . ILE B 1 109 ? -8.828 6.648 -6.383 1 98.5 109 ILE B CA 1
ATOM 2909 C C . ILE B 1 109 ? -7.695 5.648 -6.609 1 98.5 109 ILE B C 1
ATOM 2911 O O . ILE B 1 109 ? -6.93 5.781 -7.566 1 98.5 109 ILE B O 1
ATOM 2915 N N . LYS B 1 110 ? -7.609 4.688 -5.77 1 98.44 110 LYS B N 1
ATOM 2916 C CA . LYS B 1 110 ? -6.555 3.684 -5.863 1 98.44 110 LYS B CA 1
ATOM 2917 C C . LYS B 1 110 ? -6.613 2.941 -7.195 1 98.44 110 LYS B C 1
ATOM 2919 O O . LYS B 1 110 ? -5.578 2.668 -7.805 1 98.44 110 LYS B O 1
ATOM 2924 N N . ALA B 1 111 ? -7.828 2.662 -7.668 1 96.81 111 ALA B N 1
ATOM 2925 C CA . ALA B 1 111 ? -8.047 1.874 -8.875 1 96.81 111 ALA B CA 1
ATOM 2926 C C . ALA B 1 111 ? -7.82 2.717 -10.125 1 96.81 111 ALA B C 1
ATOM 2928 O O . ALA B 1 111 ? -7.805 2.191 -11.242 1 96.81 111 ALA B O 1
ATOM 2929 N N . GLY B 1 112 ? -7.723 4.02 -9.969 1 96.69 112 GLY B N 1
ATOM 2930 C CA . GLY B 1 112 ? -7.477 4.895 -11.102 1 96.69 112 GLY B CA 1
ATOM 2931 C C . GLY B 1 112 ? -8.75 5.387 -11.766 1 96.69 112 GLY B C 1
ATOM 2932 O O . GLY B 1 112 ? -8.695 6.047 -12.805 1 96.69 112 GLY B O 1
ATOM 2933 N N . GLY B 1 113 ? -9.883 5.062 -11.18 1 96.94 113 GLY B N 1
ATOM 2934 C CA . GLY B 1 113 ? -11.141 5.555 -11.703 1 96.94 113 GLY B CA 1
ATOM 2935 C C . GLY B 1 113 ? -11.375 7.027 -11.422 1 96.94 113 GLY B C 1
ATOM 2936 O O . GLY B 1 113 ? -12.117 7.691 -12.141 1 96.94 113 GLY B O 1
ATOM 2937 N N . VAL B 1 114 ? -10.828 7.523 -10.359 1 98.38 114 VAL B N 1
ATOM 2938 C CA . VAL B 1 114 ? -10.828 8.938 -10.008 1 98.38 114 VAL B CA 1
ATOM 2939 C C . VAL B 1 114 ? -9.398 9.484 -10.055 1 98.38 114 VAL B C 1
ATOM 2941 O O . VAL B 1 114 ? -8.547 9.078 -9.25 1 98.38 114 VAL B O 1
ATOM 2944 N N . ARG B 1 115 ? -9.125 10.359 -10.953 1 98.44 115 ARG B N 1
ATOM 2945 C CA . ARG B 1 115 ? -7.793 10.93 -11.109 1 98.44 115 ARG B CA 1
ATOM 2946 C C . ARG B 1 115 ? -7.809 12.438 -10.867 1 98.44 115 ARG B C 1
ATOM 2948 O O . ARG B 1 115 ? -6.754 13.07 -10.797 1 98.44 115 ARG B O 1
ATOM 2955 N N . GLN B 1 116 ? -9.023 12.961 -10.828 1 98.81 116 GLN B N 1
ATOM 2956 C CA . GLN B 1 116 ? -9.242 14.375 -10.562 1 98.81 116 GLN B CA 1
ATOM 2957 C C . GLN B 1 116 ? -10.547 14.594 -9.797 1 98.81 116 GLN B C 1
ATOM 2959 O O . GLN B 1 116 ? -11.508 13.836 -9.969 1 98.81 116 GLN B O 1
ATOM 2964 N N . PHE B 1 117 ? -10.57 15.609 -9.016 1 98.94 117 PHE B N 1
ATOM 2965 C CA . PHE B 1 117 ? -11.781 16.031 -8.328 1 98.94 117 PHE B CA 1
ATOM 2966 C C . PHE B 1 117 ? -11.727 17.531 -8 1 98.94 117 PHE B C 1
ATOM 2968 O O . PHE B 1 117 ? -10.664 18.141 -8.102 1 98.94 117 PHE B O 1
ATOM 2975 N N . LYS B 1 118 ? -12.82 18.125 -7.684 1 98.94 118 LYS B N 1
ATOM 2976 C CA . LYS B 1 118 ? -12.883 19.5 -7.23 1 98.94 118 LYS B CA 1
ATOM 2977 C C . LYS B 1 118 ? -12.938 19.578 -5.707 1 98.94 118 LYS B C 1
ATOM 2979 O O . LYS B 1 118 ? -13.594 18.766 -5.059 1 98.94 118 LYS B O 1
ATOM 2984 N N . ALA B 1 119 ? -12.281 20.578 -5.184 1 98.94 119 ALA B N 1
ATOM 2985 C CA . ALA B 1 119 ? -12.25 20.688 -3.727 1 98.94 119 ALA B CA 1
ATOM 2986 C C . ALA B 1 119 ? -12.328 22.156 -3.283 1 98.94 119 ALA B C 1
ATOM 2988 O O . ALA B 1 119 ? -11.984 23.062 -4.047 1 98.9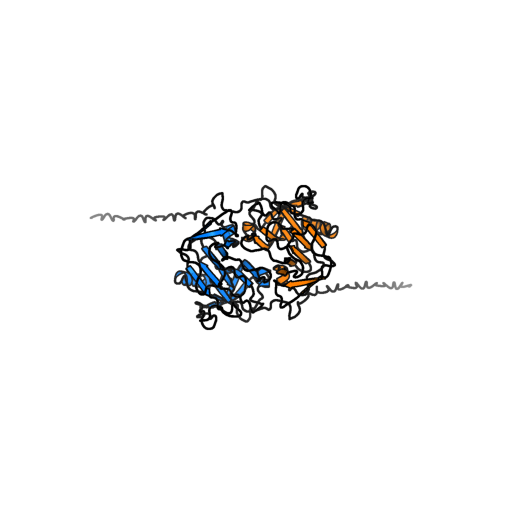4 119 ALA B O 1
ATOM 2989 N N . THR B 1 120 ? -12.844 22.344 -2.098 1 98.94 120 THR B N 1
ATOM 2990 C CA . THR B 1 120 ? -12.648 23.594 -1.354 1 98.94 120 THR B CA 1
ATOM 2991 C C . THR B 1 120 ? -11.391 23.516 -0.496 1 98.94 120 THR B C 1
ATOM 2993 O O . THR B 1 120 ? -11.148 22.5 0.173 1 98.94 120 THR B O 1
ATOM 2996 N N . ILE B 1 121 ? -10.516 24.547 -0.566 1 98.94 121 ILE B N 1
ATOM 2997 C CA . ILE B 1 121 ? -9.266 24.609 0.171 1 98.94 121 ILE B CA 1
ATOM 2998 C C . ILE B 1 121 ? -9.383 25.609 1.316 1 98.94 121 ILE B C 1
ATOM 3000 O O . ILE B 1 121 ? -9.906 26.719 1.132 1 98.94 121 ILE B O 1
ATOM 3004 N N . TYR B 1 122 ? -8.852 25.266 2.473 1 98.88 122 TYR B N 1
ATOM 3005 C CA . TYR B 1 122 ? -9.086 26.031 3.697 1 98.88 122 TYR B CA 1
ATOM 3006 C C . TYR B 1 122 ? -7.766 26.469 4.32 1 98.88 122 TYR B C 1
ATOM 3008 O O . TYR B 1 122 ? -6.77 25.75 4.262 1 98.88 122 TYR B O 1
ATOM 3016 N N . ASP B 1 123 ? -7.836 27.641 4.953 1 98.44 123 ASP B N 1
ATOM 3017 C CA . ASP B 1 123 ? -6.715 28.234 5.672 1 98.44 123 ASP B CA 1
ATOM 3018 C C . ASP B 1 123 ? -6.684 27.766 7.125 1 98.44 123 ASP B C 1
ATOM 3020 O O . ASP B 1 123 ? -7.09 28.5 8.023 1 98.44 123 ASP B O 1
ATOM 3024 N N . GLY B 1 124 ? -6.105 26.594 7.301 1 97.5 124 GLY B N 1
ATOM 3025 C CA . GLY B 1 124 ? -5.949 26.094 8.656 1 97.5 124 GLY B CA 1
ATOM 3026 C C . GLY B 1 124 ? -7.035 25.109 9.062 1 97.5 124 GLY B C 1
ATOM 3027 O O . GLY B 1 124 ? -7.977 24.875 8.305 1 97.5 124 GLY B O 1
ATOM 3028 N N . TYR B 1 125 ? -6.824 24.516 10.211 1 96.62 125 TYR B N 1
ATOM 3029 C CA . TYR B 1 125 ? -7.715 23.516 10.805 1 96.62 125 TYR B CA 1
ATOM 3030 C C . TYR B 1 125 ? -7.625 23.547 12.328 1 96.62 125 TYR B C 1
ATOM 3032 O O . TYR B 1 125 ? -6.551 23.781 12.891 1 96.62 125 TYR B O 1
ATOM 3040 N N . SER B 1 126 ? -8.711 23.438 12.992 1 91.88 126 SER B N 1
ATOM 3041 C CA . SER B 1 126 ? -8.719 23.469 14.453 1 91.88 126 SER B CA 1
ATOM 3042 C C . SER B 1 126 ? -9.375 22.219 15.023 1 91.88 126 SER B C 1
ATOM 3044 O O . SER B 1 126 ? -10.227 21.594 14.375 1 91.88 126 SER B O 1
ATOM 3046 N N . ASN B 1 127 ? -8.883 21.719 16.156 1 84.5 127 ASN B N 1
ATOM 3047 C CA . ASN B 1 127 ? -9.492 20.594 16.859 1 84.5 127 ASN B CA 1
ATOM 3048 C C . ASN B 1 127 ? -10.82 20.984 17.484 1 84.5 127 ASN B C 1
ATOM 3050 O O . ASN B 1 127 ? -11.555 20.125 17.984 1 84.5 127 ASN B O 1
ATOM 3054 N N . ALA B 1 128 ? -11.062 22.203 17.484 1 78.94 128 ALA B N 1
ATOM 3055 C CA . ALA B 1 128 ? -12.312 22.672 18.078 1 78.94 128 ALA B CA 1
ATOM 3056 C C . ALA B 1 128 ? -13.516 21.953 17.5 1 78.94 128 ALA B C 1
ATOM 3058 O O . ALA B 1 128 ? -13.602 21.766 16.281 1 78.94 128 ALA B O 1
ATOM 3059 N N . GLY B 1 129 ? -14.5 21.469 18.406 1 74.62 129 GLY B N 1
ATOM 3060 C CA . GLY B 1 129 ? -15.711 20.812 17.969 1 74.62 129 GLY B CA 1
ATOM 3061 C C . GLY B 1 129 ? -15.453 19.453 17.312 1 74.62 129 GLY B C 1
ATOM 3062 O O . GLY B 1 129 ? -16.281 18.969 16.547 1 74.62 129 GLY B O 1
ATOM 3063 N N . GLY B 1 130 ? -14.258 18.922 17.484 1 76.25 130 GLY B N 1
ATOM 3064 C CA . GLY B 1 130 ? -13.93 17.625 16.906 1 76.25 130 GLY B CA 1
ATOM 3065 C C . GLY B 1 130 ? -13.18 17.734 15.586 1 76.25 130 GLY B C 1
ATOM 3066 O O . GLY B 1 130 ? -12.789 16.719 15.008 1 76.25 130 GLY B O 1
ATOM 3067 N N . GLY B 1 131 ? -12.953 18.938 15.141 1 85.44 131 GLY B N 1
ATOM 3068 C CA . GLY B 1 131 ? -12.281 19.188 13.883 1 85.44 131 GLY B CA 1
ATOM 3069 C C . GLY B 1 131 ? -13.031 20.156 12.992 1 85.44 131 GLY B C 1
ATOM 3070 O O . GLY B 1 131 ? -14.141 19.875 12.547 1 85.44 131 GLY B O 1
ATOM 3071 N N . THR B 1 132 ? -12.469 21.297 12.734 1 92.06 132 THR B N 1
ATOM 3072 C CA . THR B 1 132 ? -13.133 22.344 11.961 1 92.06 132 THR B CA 1
ATOM 3073 C C . THR B 1 132 ? -12.156 23.016 10.992 1 92.06 132 THR B C 1
ATOM 3075 O O . THR B 1 132 ? -11.125 23.547 11.406 1 92.06 132 THR B O 1
ATOM 3078 N N . PRO B 1 133 ? -12.492 22.969 9.688 1 96.56 133 PRO B N 1
ATOM 3079 C CA . PRO B 1 133 ? -11.656 23.719 8.75 1 96.56 133 PRO B CA 1
ATOM 3080 C C . PRO B 1 133 ? -11.688 25.219 9.008 1 96.56 133 PRO B C 1
ATOM 3082 O O . PRO B 1 133 ? -12.68 25.75 9.508 1 96.56 133 PRO B O 1
ATOM 3085 N N . GLY B 1 134 ? -10.602 25.891 8.664 1 97.25 134 GLY B N 1
ATOM 3086 C CA . GLY B 1 134 ? -10.523 27.344 8.773 1 97.25 134 GLY B CA 1
ATOM 3087 C C . GLY B 1 134 ? -11.242 28.062 7.652 1 97.25 134 GLY B C 1
ATOM 3088 O O . GLY B 1 134 ? -12.219 27.562 7.102 1 97.25 134 GLY B O 1
ATOM 3089 N N . ALA B 1 135 ? -10.812 29.297 7.402 1 97.81 135 ALA B N 1
ATOM 3090 C CA . ALA B 1 135 ? -11.438 30.141 6.375 1 97.81 135 ALA B CA 1
ATOM 3091 C C . ALA B 1 135 ? -11.203 29.547 4.984 1 97.81 135 ALA B C 1
ATOM 3093 O O . ALA B 1 135 ? -10.125 29.016 4.699 1 97.81 135 ALA B O 1
ATOM 3094 N N . VAL B 1 136 ? -12.188 29.719 4.094 1 98.69 136 VAL B N 1
ATOM 3095 C CA . VAL B 1 136 ? -12.062 29.266 2.711 1 98.69 136 VAL B CA 1
ATOM 3096 C C . VAL B 1 136 ? -11.031 30.125 1.98 1 98.69 136 VAL B C 1
ATOM 3098 O O . VAL B 1 136 ? -11.125 31.359 1.983 1 98.69 136 VAL B O 1
ATOM 3101 N N . LEU B 1 137 ? -10.023 29.469 1.437 1 98.81 137 LEU B N 1
ATOM 3102 C CA . LEU B 1 137 ? -9.07 30.156 0.567 1 98.81 137 LEU B CA 1
ATOM 3103 C C . LEU B 1 137 ? -9.562 30.156 -0.878 1 98.81 137 LEU B C 1
ATOM 3105 O O . LEU B 1 137 ? -9.57 31.203 -1.534 1 98.81 137 LEU B O 1
ATOM 3109 N N . TRP B 1 138 ? -9.891 29.031 -1.45 1 98.81 138 TRP B N 1
ATOM 3110 C CA . TRP B 1 138 ? -10.422 28.812 -2.795 1 98.81 138 TRP B CA 1
ATOM 3111 C C . TRP B 1 138 ? -11.492 27.734 -2.797 1 98.81 138 TRP B C 1
ATOM 3113 O O . TRP B 1 138 ? -11.398 26.766 -2.037 1 98.81 138 TRP B O 1
ATOM 3123 N N . ASP B 1 139 ? -12.43 27.922 -3.627 1 98.75 139 ASP B N 1
ATOM 3124 C CA . ASP B 1 139 ? -13.516 26.969 -3.758 1 98.75 139 ASP B CA 1
ATOM 3125 C C . ASP B 1 139 ? -13.562 26.375 -5.168 1 98.75 139 ASP B C 1
ATOM 3127 O O . ASP B 1 139 ? -13.164 27.031 -6.133 1 98.75 139 ASP B O 1
ATOM 3131 N N . ASN B 1 140 ? -14.031 25.062 -5.262 1 98.75 140 ASN B N 1
ATOM 3132 C CA . ASN B 1 140 ? -14.211 24.344 -6.523 1 98.75 140 ASN B CA 1
ATOM 3133 C C . ASN B 1 140 ? -12.922 24.297 -7.328 1 98.75 140 ASN B C 1
ATOM 3135 O O . ASN B 1 140 ? -12.93 24.484 -8.547 1 98.75 140 ASN B O 1
ATOM 3139 N N . VAL B 1 141 ? -11.82 24.078 -6.688 1 9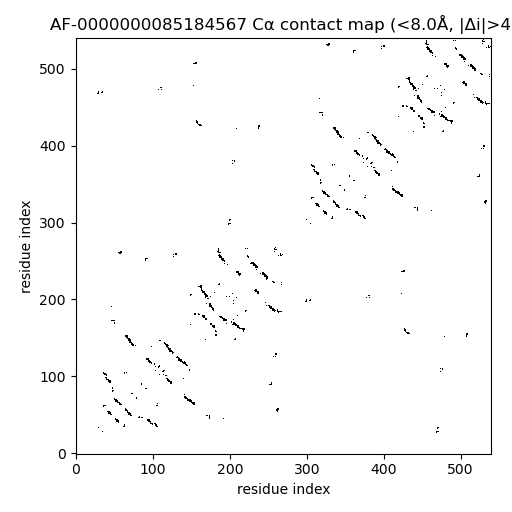8.94 141 VAL B N 1
ATOM 3140 C CA . VAL B 1 141 ? -10.508 23.984 -7.32 1 98.94 141 VAL B CA 1
ATOM 3141 C C . VAL B 1 141 ? -10.289 22.578 -7.875 1 98.94 141 VAL B C 1
ATOM 3143 O O . VAL B 1 141 ? -10.422 21.594 -7.156 1 98.94 141 VAL B O 1
ATOM 3146 N N . PRO B 1 142 ? -9.984 22.453 -9.156 1 98.88 142 PRO B N 1
ATOM 3147 C CA . PRO B 1 142 ? -9.609 21.125 -9.648 1 98.88 142 PRO B CA 1
ATOM 3148 C C . PRO B 1 142 ? -8.32 20.609 -9.016 1 98.88 142 PRO B C 1
ATOM 3150 O O . PRO B 1 142 ? -7.312 21.312 -8.977 1 98.88 142 PRO B O 1
ATOM 3153 N N . VAL B 1 143 ? -8.375 19.469 -8.477 1 98.94 143 VAL B N 1
ATOM 3154 C CA . VAL B 1 143 ? -7.234 18.75 -7.898 1 98.94 143 VAL B CA 1
ATOM 3155 C C . VAL B 1 143 ? -6.898 17.531 -8.75 1 98.94 143 VAL B C 1
ATOM 3157 O O . VAL B 1 143 ? -7.762 16.688 -9.008 1 98.94 143 VAL B O 1
ATOM 3160 N N . THR B 1 144 ? -5.707 17.438 -9.25 1 98.94 144 THR B N 1
ATOM 3161 C CA . THR B 1 144 ? -5.262 16.281 -10.039 1 98.94 144 THR B CA 1
ATOM 3162 C C . THR B 1 144 ? -4.438 15.328 -9.18 1 98.94 144 THR B C 1
ATOM 3164 O O . THR B 1 144 ? -3.492 15.75 -8.508 1 98.94 144 THR B O 1
ATOM 3167 N N . ILE B 1 145 ? -4.762 14.062 -9.172 1 98.81 145 ILE B N 1
ATOM 3168 C CA . ILE B 1 145 ? -4.004 13.047 -8.453 1 98.81 145 ILE B CA 1
ATOM 3169 C C . ILE B 1 145 ? -2.846 12.555 -9.32 1 98.81 145 ILE B C 1
ATOM 3171 O O . ILE B 1 145 ? -3.062 11.992 -10.398 1 98.81 145 ILE B O 1
ATOM 3175 N N . GLU B 1 146 ? -1.657 12.781 -8.867 1 98.19 146 GLU B N 1
ATOM 3176 C CA . GLU B 1 146 ? -0.462 12.375 -9.602 1 98.19 146 GLU B CA 1
ATOM 3177 C C . GLU B 1 146 ? -0.01 10.977 -9.195 1 98.19 146 GLU B C 1
ATOM 3179 O O . GLU B 1 146 ? 0.593 10.258 -10 1 98.19 146 GLU B O 1
ATOM 3184 N N . ASP B 1 147 ? -0.196 10.641 -8.008 1 97.88 147 ASP B N 1
ATOM 3185 C CA . ASP B 1 147 ? 0.241 9.352 -7.469 1 97.88 147 ASP B CA 1
ATOM 3186 C C . ASP B 1 147 ? -0.51 9.016 -6.184 1 97.88 147 ASP B C 1
ATOM 3188 O O . ASP B 1 147 ? -0.881 9.906 -5.418 1 97.88 147 ASP B O 1
ATOM 3192 N N . VAL B 1 148 ? -0.809 7.719 -5.992 1 98.62 148 VAL B N 1
ATOM 3193 C CA . VAL B 1 148 ? -1.262 7.207 -4.703 1 98.62 148 VAL B CA 1
ATOM 3194 C C . VAL B 1 148 ? -0.077 6.637 -3.928 1 98.62 148 VAL B C 1
ATOM 3196 O O . VAL B 1 148 ? 0.339 5.5 -4.16 1 98.62 148 VAL B O 1
ATOM 3199 N N . VAL B 1 149 ? 0.428 7.402 -2.986 1 98.62 149 VAL B N 1
ATOM 3200 C CA . VAL B 1 149 ? 1.649 7.047 -2.273 1 98.62 149 VAL B CA 1
ATOM 3201 C C . VAL B 1 149 ? 1.344 5.977 -1.226 1 98.62 149 VAL B C 1
ATOM 3203 O O . VAL B 1 149 ? 2.053 4.973 -1.13 1 98.62 149 VAL B O 1
ATOM 3206 N N . ILE B 1 150 ? 0.345 6.23 -0.447 1 98.5 150 ILE B N 1
ATOM 3207 C CA . ILE B 1 150 ? -0.143 5.293 0.559 1 98.5 150 ILE B CA 1
ATOM 3208 C C . ILE B 1 150 ? -1.625 5.012 0.324 1 98.5 150 ILE B C 1
ATOM 3210 O O . ILE B 1 150 ? -2.418 5.938 0.134 1 98.5 150 ILE B O 1
ATOM 3214 N N . PHE B 1 151 ? -1.99 3.889 0.197 1 98.44 151 PHE B N 1
ATOM 3215 C CA . PHE B 1 151 ? -3.363 3.398 0.24 1 98.44 151 PHE B CA 1
ATOM 3216 C C . PHE B 1 151 ? -3.471 2.168 1.132 1 98.44 151 PHE B C 1
ATOM 3218 O O . PHE B 1 151 ? -3.049 1.075 0.746 1 98.44 151 PHE B O 1
ATOM 3225 N N . ARG B 1 152 ? -4.055 2.367 2.281 1 97 152 ARG B N 1
ATOM 3226 C CA . ARG B 1 152 ? -4.203 1.287 3.252 1 97 152 ARG B CA 1
ATOM 3227 C C . ARG B 1 152 ? -5.555 1.366 3.955 1 97 152 ARG B C 1
ATOM 3229 O O . ARG B 1 152 ? -5.82 2.312 4.695 1 97 152 ARG B O 1
ATOM 3236 N N . HIS B 1 153 ? -6.434 0.442 3.66 1 96.06 153 HIS B N 1
ATOM 3237 C CA . HIS B 1 153 ? -7.555 0.26 4.574 1 96.06 153 HIS B CA 1
ATOM 3238 C C . HIS B 1 153 ? -7.078 -0.181 5.953 1 96.06 153 HIS B C 1
ATOM 3240 O O . HIS B 1 153 ? -6.156 -0.992 6.066 1 96.06 153 HIS B O 1
ATOM 3246 N N . PHE B 1 154 ? -7.676 0.344 7.012 1 96.06 154 PHE B N 1
ATOM 3247 C CA . PHE B 1 154 ? -7.367 -0.233 8.312 1 96.06 154 PHE B CA 1
ATOM 3248 C C . PHE B 1 154 ? -7.727 -1.714 8.352 1 96.06 154 PHE B C 1
ATOM 3250 O O . PHE B 1 154 ? -8.773 -2.115 7.84 1 96.06 154 PHE B O 1
ATOM 3257 N N . ASN B 1 155 ? -6.816 -2.496 8.789 1 94.19 155 ASN B N 1
ATOM 3258 C CA . ASN B 1 155 ? -7.035 -3.932 8.93 1 94.19 155 ASN B CA 1
ATOM 3259 C C . ASN B 1 155 ? -7.098 -4.344 10.398 1 94.19 155 ASN B C 1
ATOM 3261 O O . ASN B 1 155 ? -6.066 -4.418 11.07 1 94.19 155 ASN B O 1
ATOM 3265 N N . PHE B 1 156 ? -8.227 -4.727 10.844 1 94.31 156 PHE B N 1
ATOM 3266 C CA . PHE B 1 156 ? -8.461 -4.938 12.266 1 94.31 156 PHE B CA 1
ATOM 3267 C C . PHE B 1 156 ? -8.047 -6.348 12.68 1 94.31 156 PHE B C 1
ATOM 3269 O O . PHE B 1 156 ? -8.102 -6.695 13.859 1 94.31 156 PHE B O 1
ATOM 3276 N N . SER B 1 157 ? -7.559 -7.102 11.734 1 94.81 157 SER B N 1
ATOM 3277 C CA . SER B 1 157 ? -6.996 -8.414 12.039 1 94.81 157 SER B CA 1
ATOM 3278 C C . SER B 1 157 ? -5.516 -8.32 12.383 1 94.81 157 SER B C 1
ATOM 3280 O O . SER B 1 157 ? -4.914 -9.289 12.844 1 94.81 157 SER B O 1
ATOM 3282 N N . ILE B 1 158 ? -4.93 -7.242 12.141 1 95.38 158 ILE B N 1
ATOM 3283 C CA . ILE B 1 158 ? -3.518 -7.012 12.422 1 95.38 158 ILE B CA 1
ATOM 3284 C C . ILE B 1 158 ? -3.377 -6.09 13.633 1 95.38 158 ILE B C 1
ATOM 3286 O O . ILE B 1 158 ? -3.932 -4.988 13.641 1 95.38 158 ILE B O 1
ATOM 3290 N N . GLU B 1 159 ? -2.594 -6.488 14.562 1 95.69 159 GLU B N 1
ATOM 3291 C CA . GLU B 1 159 ? -2.436 -5.715 15.797 1 95.69 159 GLU B CA 1
ATOM 3292 C C . GLU B 1 159 ? -1.597 -4.465 15.555 1 95.69 159 GLU B C 1
ATOM 3294 O O . GLU B 1 159 ? -0.735 -4.445 14.672 1 95.69 159 GLU B O 1
ATOM 3299 N N . ARG B 1 160 ? -1.895 -3.484 16.328 1 96.88 160 ARG B N 1
ATOM 3300 C CA . ARG B 1 160 ? -1.05 -2.295 16.312 1 96.88 160 ARG B CA 1
ATOM 3301 C C . ARG B 1 160 ? 0.394 -2.646 16.656 1 96.88 160 ARG B C 1
ATOM 3303 O O . ARG B 1 160 ? 0.645 -3.471 17.547 1 96.88 160 ARG B O 1
ATOM 3310 N N . PRO B 1 161 ? 1.324 -2.014 15.977 1 97.12 161 PRO B N 1
ATOM 3311 C CA . PRO B 1 161 ? 2.715 -2.232 16.391 1 97.12 161 PRO B CA 1
ATOM 3312 C C . PRO B 1 161 ? 2.971 -1.842 17.844 1 97.12 161 PRO B C 1
ATOM 3314 O O . PRO B 1 161 ? 2.365 -0.893 18.344 1 97.12 161 PRO B O 1
ATOM 3317 N N . ALA B 1 162 ? 3.92 -2.518 18.469 1 97.25 162 ALA B N 1
ATOM 3318 C CA . ALA B 1 162 ? 4.234 -2.271 19.875 1 97.25 162 ALA B CA 1
ATOM 3319 C C . ALA B 1 162 ? 4.816 -0.873 20.062 1 97.25 162 ALA B C 1
ATOM 3321 O O . ALA B 1 162 ? 4.547 -0.217 21.078 1 97.25 162 ALA B O 1
ATOM 3322 N N . ASN B 1 163 ? 5.617 -0.466 19.141 1 97.88 163 ASN B N 1
ATOM 3323 C CA . ASN B 1 163 ? 6.258 0.845 19.172 1 97.88 163 ASN B CA 1
ATOM 3324 C C . ASN B 1 163 ? 5.758 1.74 18.031 1 97.88 163 ASN B C 1
ATOM 3326 O O . ASN B 1 163 ? 5.152 1.258 17.078 1 97.88 163 ASN B O 1
ATOM 3330 N N . LEU B 1 164 ? 6 3.031 18.156 1 98.31 164 LEU B N 1
ATOM 3331 C CA . LEU B 1 164 ? 5.527 3.99 17.172 1 98.31 164 LEU B CA 1
ATOM 3332 C C . LEU B 1 164 ? 6.156 3.721 15.805 1 98.31 164 LEU B C 1
ATOM 3334 O O . LEU B 1 164 ? 7.367 3.512 15.711 1 98.31 164 LEU B O 1
ATOM 3338 N N . ASN B 1 165 ? 5.359 3.631 14.812 1 98.44 165 ASN B N 1
ATOM 3339 C CA . ASN B 1 165 ? 5.75 3.592 13.406 1 98.44 165 ASN B CA 1
ATOM 3340 C C . ASN B 1 165 ? 5.301 4.848 12.664 1 98.44 165 ASN B C 1
ATOM 3342 O O . ASN B 1 165 ? 4.219 5.371 12.922 1 98.44 165 ASN B O 1
ATOM 3346 N N . TYR B 1 166 ? 6.098 5.363 11.828 1 98.75 166 TYR B N 1
ATOM 3347 C CA . TYR B 1 166 ? 5.785 6.445 10.898 1 98.75 166 TYR B CA 1
ATOM 3348 C C . TYR B 1 166 ? 6.152 6.062 9.469 1 98.75 166 TYR B C 1
ATOM 3350 O O . TYR B 1 166 ? 7.023 5.215 9.25 1 98.75 166 TYR B O 1
ATOM 3358 N N . VAL B 1 167 ? 5.441 6.645 8.547 1 98.75 167 VAL B N 1
ATOM 3359 C CA . VAL B 1 167 ? 5.848 6.562 7.148 1 98.75 167 VAL B CA 1
ATOM 3360 C C . VAL B 1 167 ? 6.605 7.828 6.758 1 98.75 167 VAL B C 1
ATOM 3362 O O . VAL B 1 167 ? 6.141 8.945 7.008 1 98.75 167 VAL B O 1
ATOM 3365 N N . ILE B 1 168 ? 7.801 7.656 6.211 1 98.69 168 ILE B N 1
ATOM 3366 C CA . ILE B 1 168 ? 8.516 8.758 5.574 1 98.69 168 ILE B CA 1
ATOM 3367 C C . ILE B 1 168 ? 8.219 8.766 4.078 1 98.69 168 ILE B C 1
ATOM 3369 O O . ILE B 1 168 ? 8.32 7.738 3.408 1 98.69 168 ILE B O 1
ATOM 3373 N N . PHE B 1 169 ? 7.836 9.867 3.613 1 98.88 169 PHE B N 1
ATOM 3374 C CA . PHE B 1 169 ? 7.527 10.016 2.197 1 98.88 169 PHE B CA 1
ATOM 3375 C C . PHE B 1 169 ? 7.91 11.406 1.707 1 98.88 169 PHE B C 1
ATOM 3377 O O . PHE B 1 169 ? 8.117 12.32 2.51 1 98.88 169 PHE B O 1
ATOM 3384 N N . GLY B 1 170 ? 8.039 11.586 0.386 1 98.75 170 GLY B N 1
ATOM 3385 C CA . GLY B 1 170 ? 8.398 12.875 -0.173 1 98.75 170 GLY B CA 1
ATOM 3386 C C . GLY B 1 170 ? 8.898 12.789 -1.603 1 98.75 170 GLY B C 1
ATOM 3387 O O . GLY B 1 170 ? 8.797 11.734 -2.24 1 98.75 170 GLY B O 1
ATOM 3388 N N . GLN B 1 171 ? 9.32 13.859 -2.068 1 98.12 171 GLN B N 1
ATOM 3389 C CA . GLN B 1 171 ? 9.859 14 -3.414 1 98.12 171 GLN B CA 1
ATOM 3390 C C . GLN B 1 171 ? 10.914 15.109 -3.467 1 98.12 171 GLN B C 1
ATOM 3392 O O . GLN B 1 171 ? 10.719 16.188 -2.896 1 98.12 171 GLN B O 1
ATOM 3397 N N . GLY B 1 172 ? 11.984 14.828 -4.215 1 96.5 172 GLY B N 1
ATOM 3398 C CA . GLY B 1 172 ? 13.055 15.812 -4.27 1 96.5 172 GLY B CA 1
ATOM 3399 C C . GLY B 1 172 ? 13.656 16.109 -2.912 1 96.5 172 GLY B C 1
ATOM 3400 O O . GLY B 1 172 ? 14.047 15.195 -2.182 1 96.5 172 GLY B O 1
ATOM 3401 N N . ASP B 1 173 ? 13.656 17.375 -2.562 1 96.88 173 ASP B N 1
ATOM 3402 C CA . ASP B 1 173 ? 14.289 17.797 -1.318 1 96.88 173 ASP B CA 1
ATOM 3403 C C . ASP B 1 173 ? 13.273 17.891 -0.185 1 96.88 173 ASP B C 1
ATOM 3405 O O . ASP B 1 173 ? 13.602 18.328 0.918 1 96.88 173 ASP B O 1
ATOM 3409 N N . GLU B 1 174 ? 12.062 17.469 -0.461 1 97.94 174 GLU B N 1
ATOM 3410 C CA . GLU B 1 174 ? 11.016 17.547 0.551 1 97.94 174 GLU B CA 1
ATOM 3411 C C . GLU B 1 174 ? 10.703 16.156 1.129 1 97.94 174 GLU B C 1
ATOM 3413 O O . GLU B 1 174 ? 10.57 15.188 0.386 1 97.94 174 GLU B O 1
ATOM 3418 N N . ALA B 1 175 ? 10.625 16.062 2.406 1 98.56 175 ALA B N 1
ATOM 3419 C CA . ALA B 1 175 ? 10.289 14.836 3.115 1 98.56 175 ALA B CA 1
ATOM 3420 C C . ALA B 1 175 ? 9.32 15.117 4.258 1 98.56 175 ALA B C 1
ATOM 3422 O O . ALA B 1 175 ? 9.391 16.156 4.906 1 98.56 175 ALA B O 1
ATOM 3423 N N . HIS B 1 176 ? 8.438 14.227 4.492 1 98.88 176 HIS B N 1
ATOM 3424 C CA . HIS B 1 176 ? 7.391 14.32 5.5 1 98.88 176 HIS B CA 1
ATOM 3425 C C . HIS B 1 176 ? 7.246 13 6.262 1 98.88 176 HIS B C 1
ATOM 3427 O O . HIS B 1 176 ? 7.738 11.961 5.812 1 98.88 176 HIS B O 1
ATOM 3433 N N . LEU B 1 177 ? 6.629 13.086 7.445 1 98.81 177 LEU B N 1
ATOM 3434 C CA . LEU B 1 177 ? 6.258 11.93 8.258 1 98.81 177 LEU B CA 1
ATOM 3435 C C . LEU B 1 177 ? 4.758 11.922 8.539 1 98.81 177 LEU B C 1
ATOM 3437 O O . LEU B 1 177 ? 4.168 12.977 8.789 1 98.81 177 LEU B O 1
ATOM 3441 N N . THR B 1 178 ? 4.215 10.797 8.477 1 98.88 178 THR B N 1
ATOM 3442 C CA . THR B 1 178 ? 2.877 10.609 9.031 1 98.88 178 THR B CA 1
ATOM 3443 C C . THR B 1 178 ? 2.828 9.375 9.922 1 98.88 178 THR B C 1
ATOM 3445 O O . THR B 1 178 ? 3.449 8.359 9.617 1 98.88 178 THR B O 1
ATOM 3448 N N . HIS B 1 179 ? 2.146 9.516 11.023 1 98.75 179 HIS B N 1
ATOM 3449 C CA . HIS B 1 179 ? 1.95 8.398 11.945 1 98.75 179 HIS B CA 1
ATOM 3450 C C . HIS B 1 179 ? 1.253 7.23 11.258 1 98.75 179 HIS B C 1
ATOM 3452 O O . HIS B 1 179 ? 0.302 7.43 10.5 1 98.75 179 HIS B O 1
ATOM 3458 N N . TYR B 1 180 ? 1.779 6.004 11.438 1 98.38 180 TYR B N 1
ATOM 3459 C CA . TYR B 1 180 ? 1.11 4.785 11 1 98.38 180 TYR B CA 1
ATOM 3460 C C . TYR B 1 180 ? -0.12 4.5 11.852 1 98.38 180 TYR B C 1
ATOM 3462 O O . TYR B 1 180 ? -0.005 3.99 12.969 1 98.38 180 TYR B O 1
ATOM 3470 N N . ILE B 1 181 ? -1.283 4.809 11.344 1 98.19 181 ILE B N 1
ATOM 3471 C CA . ILE B 1 181 ? -2.525 4.652 12.094 1 98.19 181 ILE B CA 1
ATOM 3472 C C . ILE B 1 181 ? -3.045 3.225 11.938 1 98.19 181 ILE B C 1
ATOM 3474 O O . ILE B 1 181 ? -3.326 2.777 10.82 1 98.19 181 ILE B O 1
ATOM 3478 N N . ALA B 1 182 ? -3.195 2.514 13.039 1 95.81 182 ALA B N 1
ATOM 3479 C CA . ALA B 1 182 ? -3.477 1.084 12.938 1 95.81 182 ALA B CA 1
ATOM 3480 C C . ALA B 1 182 ? -4.844 0.748 13.523 1 95.81 182 ALA B C 1
ATOM 3482 O O . ALA B 1 182 ? -5.633 0.032 12.906 1 95.81 182 ALA B O 1
ATOM 3483 N N . ARG B 1 183 ? -5.105 1.339 14.734 1 94.69 183 ARG B N 1
ATOM 3484 C CA . ARG B 1 183 ? -6.281 0.894 15.469 1 94.69 183 ARG B CA 1
ATOM 3485 C C . ARG B 1 183 ? -6.816 2.006 16.359 1 94.69 183 ARG B C 1
ATOM 3487 O O . ARG B 1 183 ? -6.062 2.881 16.797 1 94.69 183 ARG B O 1
ATOM 3494 N N . ASP B 1 184 ? -8.055 1.867 16.609 1 96.25 184 ASP B N 1
ATOM 3495 C CA . ASP B 1 184 ? -8.734 2.752 17.547 1 96.25 184 ASP B CA 1
ATOM 3496 C C . ASP B 1 184 ? -8.422 2.367 18.984 1 96.25 184 ASP B C 1
ATOM 3498 O O . ASP B 1 184 ? -8.5 1.191 19.359 1 96.25 184 ASP B O 1
ATOM 3502 N N . PRO B 1 185 ? -8.047 3.322 19.844 1 97.12 185 PRO B N 1
ATOM 3503 C CA . PRO B 1 185 ? -7.836 4.746 19.562 1 97.12 185 PRO B CA 1
ATOM 3504 C C . PRO B 1 185 ? -6.445 5.035 19 1 97.12 185 PRO B C 1
ATOM 3506 O O . PRO B 1 185 ? -5.523 4.242 19.188 1 97.12 185 PRO B O 1
ATOM 3509 N N . SER B 1 186 ? -6.348 6.055 18.297 1 97.38 186 SER B N 1
ATOM 3510 C CA . SER B 1 186 ? -5.09 6.477 17.688 1 97.38 186 SER B CA 1
ATOM 3511 C C . SER B 1 186 ? -5.027 7.996 17.547 1 97.38 186 SER B C 1
ATOM 3513 O O . SER B 1 186 ? -5.816 8.711 18.172 1 97.38 186 SER B O 1
ATOM 3515 N N . PHE B 1 187 ? -3.979 8.547 16.922 1 97.19 187 PHE B N 1
ATOM 3516 C CA . PHE B 1 187 ? -3.814 9.953 16.594 1 97.19 187 PHE B CA 1
ATOM 3517 C C . PHE B 1 187 ? -3.281 10.117 15.18 1 97.19 187 PHE B C 1
ATOM 3519 O O . PHE B 1 187 ? -2.719 9.18 14.609 1 97.19 187 PHE B O 1
ATOM 3526 N N . GLN B 1 188 ? -3.568 11.18 14.633 1 97.69 188 GLN B N 1
ATOM 3527 C CA . GLN B 1 188 ? -2.922 11.57 13.383 1 97.69 188 GLN B CA 1
ATOM 3528 C C . GLN B 1 188 ? -1.829 12.609 13.625 1 97.69 188 GLN B C 1
ATOM 3530 O O . GLN B 1 188 ? -2.045 13.586 14.336 1 97.69 188 GLN B O 1
ATOM 3535 N N . HIS B 1 189 ? -0.684 12.375 13.18 1 98.5 189 HIS B N 1
ATOM 3536 C CA . HIS B 1 189 ? 0.489 13.227 13.336 1 98.5 189 HIS B CA 1
ATOM 3537 C C . HIS B 1 189 ? 1.236 13.383 12.016 1 98.5 189 HIS B C 1
ATOM 3539 O O . HIS B 1 189 ? 1.617 12.391 11.391 1 98.5 189 HIS B O 1
ATOM 3545 N N . ILE B 1 190 ? 1.368 14.57 11.547 1 98.56 190 ILE B N 1
ATOM 3546 C CA . ILE B 1 190 ? 1.996 14.898 10.273 1 98.56 190 ILE B CA 1
ATOM 3547 C C . ILE B 1 190 ? 3.133 15.891 10.508 1 98.56 190 ILE B C 1
ATOM 3549 O O . ILE B 1 190 ? 2.934 16.938 11.125 1 98.56 190 ILE B O 1
ATOM 3553 N N . LEU B 1 191 ? 4.32 15.57 10.008 1 98.5 191 LEU B N 1
ATOM 3554 C CA . LEU B 1 191 ? 5.492 16.438 10.141 1 98.5 191 LEU B CA 1
ATOM 3555 C C . LEU B 1 191 ? 6.148 16.672 8.781 1 98.5 191 LEU B C 1
ATOM 3557 O O . LEU B 1 191 ? 6.094 15.805 7.906 1 98.5 191 LEU B O 1
ATOM 3561 N N . THR B 1 192 ? 6.711 17.812 8.648 1 98.31 192 THR B N 1
ATOM 3562 C CA . THR B 1 192 ? 7.633 18.094 7.555 1 98.31 192 THR B CA 1
ATOM 3563 C C . THR B 1 192 ? 9.07 18.141 8.055 1 98.31 192 THR B C 1
ATOM 3565 O O . THR B 1 192 ? 9.359 18.781 9.07 1 98.31 192 THR B O 1
ATOM 3568 N N . LEU B 1 193 ? 9.922 17.422 7.379 1 98 193 LEU B N 1
ATOM 3569 C CA . LEU B 1 193 ? 11.336 17.422 7.711 1 98 193 LEU B CA 1
ATOM 3570 C C . LEU B 1 193 ? 12.078 18.547 6.992 1 98 193 LEU B C 1
ATOM 3572 O O . LEU B 1 193 ? 11.648 18.984 5.926 1 98 193 LEU B O 1
ATOM 3576 N N . PRO B 1 194 ? 13.203 18.969 7.605 1 95.94 194 PRO B N 1
ATOM 3577 C CA . PRO B 1 194 ? 13.977 20 6.906 1 95.94 194 PRO B CA 1
ATOM 3578 C C . PRO B 1 194 ? 14.625 19.484 5.625 1 95.94 194 PRO B C 1
ATOM 3580 O O . PRO B 1 194 ? 14.914 20.281 4.715 1 95.94 194 PRO B O 1
ATOM 3583 N N . ALA B 1 195 ? 14.898 18.188 5.598 1 96.81 195 ALA B N 1
ATOM 3584 C CA . ALA B 1 195 ? 15.469 17.5 4.438 1 96.81 195 ALA B CA 1
ATOM 3585 C C . ALA B 1 195 ? 15.211 16 4.5 1 96.81 195 ALA B C 1
ATOM 3587 O O . ALA B 1 195 ? 14.938 15.453 5.57 1 96.81 195 ALA B O 1
ATOM 3588 N N . PRO B 1 196 ? 15.273 15.367 3.34 1 97.38 196 PRO B N 1
ATOM 3589 C CA . PRO B 1 196 ? 15.18 13.906 3.383 1 97.38 196 PRO B CA 1
ATOM 3590 C C . PRO B 1 196 ? 16.328 13.266 4.141 1 97.38 196 PRO B C 1
ATOM 3592 O O . PRO B 1 196 ? 17.469 13.75 4.074 1 97.38 196 PRO B O 1
ATOM 3595 N N . PRO B 1 197 ? 16.031 12.164 4.844 1 96.38 197 PRO B N 1
ATOM 3596 C CA . PRO B 1 197 ? 17.156 11.43 5.426 1 96.38 197 PRO B CA 1
ATOM 3597 C C . PRO B 1 197 ? 18.141 10.953 4.375 1 96.38 197 PRO B C 1
ATOM 3599 O O . PRO B 1 197 ? 17.75 10.523 3.289 1 96.38 197 PRO B O 1
ATOM 3602 N N . ASP B 1 198 ? 19.375 10.969 4.684 1 94.06 198 ASP B N 1
ATOM 3603 C CA . ASP B 1 198 ? 20.422 10.68 3.711 1 94.06 198 ASP B CA 1
ATOM 3604 C C . ASP B 1 198 ? 20.531 9.18 3.445 1 94.06 198 ASP B C 1
ATOM 3606 O O . ASP B 1 198 ? 21.172 8.758 2.48 1 94.06 198 ASP B O 1
ATOM 3610 N N . TRP B 1 199 ? 19.922 8.375 4.289 1 93.38 199 TRP B N 1
ATOM 3611 C CA . TRP B 1 199 ? 20.016 6.93 4.117 1 93.38 199 TRP B CA 1
ATOM 3612 C C . TRP B 1 199 ? 18.859 6.398 3.283 1 93.38 199 TRP B C 1
ATOM 3614 O O . TRP B 1 199 ? 18.766 5.195 3.035 1 93.38 199 TRP B O 1
ATOM 3624 N N . LEU B 1 200 ? 17.953 7.23 2.854 1 94.69 200 LEU B N 1
ATOM 3625 C CA . LEU B 1 200 ? 16.875 6.84 1.957 1 94.69 200 LEU B CA 1
ATOM 3626 C C . LEU B 1 200 ? 17.203 7.215 0.516 1 94.69 200 LEU B C 1
ATOM 3628 O O . LEU B 1 200 ? 17.641 8.336 0.246 1 94.69 200 LEU B O 1
ATOM 3632 N N . SER B 1 201 ? 17.031 6.301 -0.383 1 94.94 201 SER B N 1
ATOM 3633 C CA . SER B 1 201 ? 17.141 6.637 -1.799 1 94.94 201 SER B CA 1
ATOM 3634 C C . SER B 1 201 ? 15.969 7.512 -2.25 1 94.94 201 SER B C 1
ATOM 3636 O O . SER B 1 201 ? 14.938 7.582 -1.576 1 94.94 201 SER B O 1
ATOM 3638 N N . VAL B 1 202 ? 16.141 8.133 -3.416 1 96.62 202 VAL B N 1
ATOM 3639 C CA . VAL B 1 202 ? 15.094 8.953 -4.02 1 96.62 202 VAL B CA 1
ATOM 3640 C C . VAL B 1 202 ? 13.844 8.102 -4.246 1 96.62 202 VAL B C 1
ATOM 3642 O O . VAL B 1 202 ? 12.727 8.539 -3.963 1 96.62 202 VAL B O 1
ATOM 3645 N N . ALA B 1 203 ? 14.039 6.887 -4.699 1 96.94 203 ALA B N 1
ATOM 3646 C CA . ALA B 1 203 ? 12.922 6 -4.996 1 96.94 203 ALA B CA 1
ATOM 3647 C C . ALA B 1 203 ? 12.211 5.57 -3.715 1 96.94 203 ALA B C 1
ATOM 3649 O O . ALA B 1 203 ? 10.984 5.492 -3.674 1 96.94 203 ALA B O 1
ATOM 3650 N N . GLU B 1 204 ? 13.008 5.242 -2.697 1 96.56 204 GLU B N 1
ATOM 3651 C CA . GLU B 1 204 ? 12.414 4.859 -1.419 1 96.56 204 GLU B CA 1
ATOM 3652 C C . GLU B 1 204 ? 11.586 5.996 -0.832 1 96.56 204 GLU B C 1
ATOM 3654 O O . GLU B 1 204 ? 10.484 5.77 -0.326 1 96.56 204 GLU B O 1
ATOM 3659 N N . LEU B 1 205 ? 12.133 7.207 -0.899 1 97.88 205 LEU B N 1
ATOM 3660 C CA . LEU B 1 205 ? 11.406 8.367 -0.398 1 97.88 205 LEU B CA 1
ATOM 3661 C C . LEU B 1 205 ? 10.086 8.547 -1.139 1 97.88 205 LEU B C 1
ATOM 3663 O O . LEU B 1 205 ? 9.047 8.766 -0.515 1 97.88 205 LEU B O 1
ATOM 3667 N N . ALA B 1 206 ? 10.133 8.414 -2.465 1 98.12 206 ALA B N 1
ATOM 3668 C CA . ALA B 1 206 ? 8.945 8.602 -3.295 1 98.12 206 ALA B CA 1
ATOM 3669 C C . ALA B 1 206 ? 7.93 7.488 -3.066 1 98.12 206 ALA B C 1
ATOM 3671 O O . ALA B 1 206 ? 6.719 7.715 -3.131 1 98.12 206 ALA B O 1
ATOM 3672 N N . ALA B 1 207 ? 8.391 6.281 -2.766 1 97.25 207 ALA B N 1
ATOM 3673 C CA . ALA B 1 207 ? 7.527 5.125 -2.547 1 97.25 207 ALA B CA 1
ATOM 3674 C C . ALA B 1 207 ? 6.848 5.195 -1.183 1 97.25 207 ALA B C 1
ATOM 3676 O O . ALA B 1 207 ? 5.766 4.637 -0.992 1 97.25 207 ALA B O 1
ATOM 3677 N N . GLY B 1 208 ? 7.441 5.91 -0.202 1 97.62 208 GLY B N 1
ATOM 3678 C CA . GLY B 1 208 ? 6.996 5.875 1.183 1 97.62 208 GLY B CA 1
ATOM 3679 C C . GLY B 1 208 ? 7.484 4.648 1.934 1 97.62 208 GLY B C 1
ATOM 3680 O O . GLY B 1 208 ? 7.246 3.518 1.507 1 97.62 208 GLY B O 1
ATOM 3681 N N . VAL B 1 209 ? 8.188 4.852 3.012 1 96.5 209 VAL B N 1
ATOM 3682 C CA . VAL B 1 209 ? 8.742 3.73 3.764 1 96.5 209 VAL B CA 1
ATOM 3683 C C . VAL B 1 209 ? 8.383 3.871 5.242 1 96.5 209 VAL B C 1
ATOM 3685 O O . VAL B 1 209 ? 8.258 4.988 5.754 1 96.5 209 VAL B O 1
ATOM 3688 N N . VAL B 1 210 ? 8.219 2.748 5.906 1 97.25 210 VAL B N 1
ATOM 3689 C CA . VAL B 1 210 ? 7.855 2.756 7.32 1 97.25 210 VAL B CA 1
ATOM 3690 C C . VAL B 1 210 ? 9.117 2.701 8.18 1 97.25 210 VAL B C 1
ATOM 3692 O O . VAL B 1 210 ? 10.047 1.94 7.883 1 97.25 210 VAL B O 1
ATOM 3695 N N . VAL B 1 211 ? 9.164 3.51 9.172 1 97.31 211 VAL B N 1
ATOM 3696 C CA . VAL B 1 211 ? 10.219 3.453 10.172 1 97.31 211 VAL B CA 1
ATOM 3697 C C . VAL B 1 211 ? 9.609 3.234 11.555 1 97.31 211 VAL B C 1
ATOM 3699 O O . VAL B 1 211 ? 8.547 3.781 11.867 1 97.31 211 VAL B O 1
ATOM 3702 N N . GLU B 1 212 ? 10.281 2.461 12.328 1 97.69 212 GLU B N 1
ATOM 3703 C CA . GLU B 1 212 ? 9.906 2.232 13.727 1 97.69 212 GLU B CA 1
ATOM 3704 C C . GLU B 1 212 ? 10.766 3.072 14.664 1 97.69 212 GLU B C 1
ATOM 3706 O O . GLU B 1 212 ? 11.984 3.174 14.484 1 97.69 212 GLU B O 1
ATOM 3711 N N . PHE B 1 213 ? 10.18 3.744 15.625 1 97.81 213 PHE B N 1
ATOM 3712 C CA . PHE B 1 213 ? 10.859 4.301 16.781 1 97.81 213 PHE B CA 1
ATOM 3713 C C . PHE B 1 213 ? 10.891 3.287 17.922 1 97.81 213 PHE B C 1
ATOM 3715 O O . PHE B 1 213 ? 9.969 3.232 18.75 1 97.81 213 PHE B O 1
ATOM 3722 N N . PRO B 1 214 ? 12.016 2.527 18.031 1 96.12 214 PRO B N 1
ATOM 3723 C CA . PRO B 1 214 ? 12.016 1.344 18.906 1 96.12 214 PRO B CA 1
ATOM 3724 C C . PRO B 1 214 ? 11.891 1.694 20.375 1 96.12 214 PRO B C 1
ATOM 3726 O O . PRO B 1 214 ? 11.508 0.846 21.188 1 96.12 214 PRO B O 1
ATOM 3729 N N . ASP B 1 215 ? 12.133 2.941 20.781 1 95.19 215 ASP B N 1
ATOM 3730 C CA . ASP B 1 215 ? 12.141 3.314 22.188 1 95.19 215 ASP B CA 1
ATOM 3731 C C . ASP B 1 215 ? 10.859 4.059 22.562 1 95.19 215 ASP B C 1
ATOM 3733 O O . ASP B 1 215 ? 10.719 4.535 23.688 1 95.19 215 ASP B O 1
ATOM 3737 N N . LEU B 1 216 ? 9.938 4.203 21.688 1 97.88 216 LEU B N 1
ATOM 3738 C CA . LEU B 1 216 ? 8.695 4.93 21.922 1 97.88 216 LEU B CA 1
ATOM 3739 C C . LEU B 1 216 ? 7.484 4.016 21.75 1 97.88 216 LEU B C 1
ATOM 3741 O O . LEU B 1 216 ? 7.105 3.686 20.625 1 97.88 216 LEU B O 1
ATOM 3745 N N . PRO B 1 217 ? 6.883 3.65 22.875 1 97.88 217 PRO B N 1
ATOM 3746 C CA . PRO B 1 217 ? 5.746 2.734 22.797 1 97.88 217 PRO B CA 1
ATOM 3747 C C . PRO B 1 217 ? 4.523 3.369 22.125 1 97.88 217 PRO B C 1
ATOM 3749 O O . PRO B 1 217 ? 4.293 4.574 22.281 1 97.88 217 PRO B O 1
ATOM 3752 N N . SER B 1 218 ? 3.688 2.533 21.453 1 97.81 218 SER B N 1
ATOM 3753 C CA . SER B 1 218 ? 2.479 3.004 20.781 1 97.81 218 SER B CA 1
ATOM 3754 C C . SER B 1 218 ? 1.362 3.277 21.781 1 97.81 218 SER B C 1
ATOM 3756 O O . SER B 1 218 ? 0.415 4.008 21.484 1 97.81 218 SER B O 1
ATOM 3758 N N . GLU B 1 219 ? 1.469 2.666 22.969 1 96.19 219 GLU B N 1
ATOM 3759 C CA . GLU B 1 219 ? 0.441 2.826 23.984 1 96.19 219 GLU B CA 1
ATOM 3760 C C . GLU B 1 219 ? 1.058 3.184 25.344 1 96.19 219 GLU B C 1
ATOM 3762 O O . GLU B 1 219 ? 2.158 2.734 25.656 1 96.19 219 GLU B O 1
ATOM 3767 N N . PRO B 1 220 ? 0.383 3.957 26.203 1 95.75 220 PRO B N 1
ATOM 3768 C CA . PRO B 1 220 ? -0.907 4.574 25.891 1 95.75 220 PRO B CA 1
ATOM 3769 C C . PRO B 1 220 ? -0.799 5.652 24.812 1 95.75 220 PRO B C 1
ATOM 3771 O O . PRO B 1 220 ? 0.281 6.207 24.594 1 95.75 220 PRO B O 1
ATOM 3774 N N . VAL B 1 221 ? -1.926 5.871 24.078 1 96.38 221 VAL B N 1
ATOM 3775 C CA . VAL B 1 221 ? -1.974 6.922 23.062 1 96.38 221 VAL B CA 1
ATOM 3776 C C . VAL B 1 221 ? -1.647 8.266 23.703 1 96.38 221 VAL B C 1
ATOM 3778 O O . VAL B 1 221 ? -2.23 8.641 24.719 1 96.38 221 VAL B O 1
ATOM 3781 N N . SER B 1 222 ? -0.717 8.969 23.109 1 92.69 222 SER B N 1
ATOM 3782 C CA . SER B 1 222 ? -0.277 10.258 23.641 1 92.69 222 SER B CA 1
ATOM 3783 C C . SER B 1 222 ? -1.283 11.359 23.328 1 92.69 222 SER B C 1
ATOM 3785 O O . SER B 1 222 ? -1.854 11.391 22.234 1 92.69 222 SER B O 1
ATOM 3787 N N . CYS B 1 223 ? -1.407 12.312 24.297 1 93.56 223 CYS B N 1
ATOM 3788 C CA . CYS B 1 223 ? -2.293 13.453 24.109 1 93.56 223 CYS B CA 1
ATOM 3789 C C . CYS B 1 223 ? -1.517 14.672 23.609 1 93.56 223 CYS B C 1
ATOM 3791 O O . CYS B 1 223 ? -2.078 15.758 23.484 1 93.56 223 CYS B O 1
ATOM 3793 N N . THR B 1 224 ? -0.304 14.539 23.469 1 94.06 224 THR B N 1
ATOM 3794 C CA . THR B 1 224 ? 0.57 15.523 22.844 1 94.06 224 THR B CA 1
ATOM 3795 C C . THR B 1 224 ? 1.49 14.867 21.828 1 94.06 224 THR B C 1
ATOM 3797 O O . THR B 1 224 ? 1.621 13.641 21.812 1 94.06 224 THR B O 1
ATOM 3800 N N . GLU B 1 225 ? 2.07 15.625 21 1 94.75 225 GLU B N 1
ATOM 3801 C CA . GLU B 1 225 ? 2.994 15.086 20.016 1 94.75 225 GLU B CA 1
ATOM 3802 C C . GLU B 1 225 ? 4.062 14.211 20.672 1 94.75 225 GLU B C 1
ATOM 3804 O O . GLU B 1 225 ? 4.793 14.672 21.547 1 94.75 225 GLU B O 1
ATOM 3809 N N . PRO B 1 226 ? 4.207 13.031 20.203 1 96.88 226 PRO B N 1
ATOM 3810 C CA . PRO B 1 226 ? 5.094 12.109 20.906 1 96.88 226 PRO B CA 1
ATOM 3811 C C . PRO B 1 226 ? 6.551 12.234 20.469 1 96.88 226 PRO B C 1
ATOM 3813 O O . PRO B 1 226 ? 7.445 11.695 21.141 1 96.88 226 PRO B O 1
ATOM 3816 N N . LEU B 1 227 ? 6.809 12.836 19.312 1 97.69 227 LEU B N 1
ATOM 3817 C CA . LEU B 1 227 ? 8.172 12.938 18.812 1 97.69 227 LEU B CA 1
ATOM 3818 C C . LEU B 1 227 ? 8.812 14.258 19.219 1 97.69 227 LEU B C 1
ATOM 3820 O O . LEU B 1 227 ? 8.375 15.328 18.781 1 97.69 227 LEU B O 1
ATOM 3824 N N . SER B 1 228 ? 9.898 14.172 20.062 1 96.19 228 SER B N 1
ATOM 3825 C CA . SER B 1 228 ? 10.633 15.375 20.453 1 96.19 228 SER B CA 1
ATOM 3826 C C . SER B 1 228 ? 11.523 15.859 19.312 1 96.19 228 SER B C 1
ATOM 3828 O O . SER B 1 228 ? 11.906 15.086 18.438 1 96.19 228 SER B O 1
ATOM 3830 N N . ALA B 1 229 ? 11.82 17.141 19.344 1 95.94 229 ALA B N 1
ATOM 3831 C CA . ALA B 1 229 ? 12.656 17.781 18.328 1 95.94 229 ALA B CA 1
ATOM 3832 C C . ALA B 1 229 ? 14.133 17.469 18.562 1 95.94 229 ALA B C 1
ATOM 3834 O O . ALA B 1 229 ? 14.938 18.391 18.766 1 95.94 229 ALA B O 1
ATOM 3835 N N . THR B 1 230 ? 14.5 16.219 18.531 1 97 230 THR B N 1
ATOM 3836 C CA . THR B 1 230 ? 15.859 15.719 18.672 1 97 230 THR B CA 1
ATOM 3837 C C . THR B 1 230 ? 16.141 14.586 17.688 1 97 230 THR B C 1
ATOM 3839 O O . THR B 1 230 ? 15.289 14.266 16.859 1 97 230 THR B O 1
ATOM 3842 N N . THR B 1 231 ? 17.328 14.133 17.797 1 97.56 231 THR B N 1
ATOM 3843 C CA . THR B 1 231 ? 17.672 12.961 17 1 97.56 231 THR B CA 1
ATOM 3844 C C . THR B 1 231 ? 17.172 11.68 17.672 1 97.56 231 THR B C 1
ATOM 3846 O O . THR B 1 231 ? 17.375 11.492 18.875 1 97.56 231 THR B O 1
ATOM 3849 N N . HIS B 1 232 ? 16.5 10.812 16.906 1 98 232 HIS B N 1
ATOM 3850 C CA . HIS B 1 232 ? 15.961 9.562 17.422 1 98 232 HIS B CA 1
ATOM 3851 C C . HIS B 1 232 ? 16.578 8.359 16.703 1 98 232 HIS B C 1
ATOM 3853 O O . HIS B 1 232 ? 16.781 8.391 15.492 1 98 232 HIS B O 1
ATOM 3859 N N . PRO B 1 233 ? 16.938 7.328 17.469 1 97.25 233 PRO B N 1
ATOM 3860 C CA . PRO B 1 233 ? 17.156 6.055 16.766 1 97.25 233 PRO B CA 1
ATOM 3861 C C . PRO B 1 233 ? 15.891 5.527 16.094 1 97.25 233 PRO B C 1
ATOM 3863 O O . PRO B 1 233 ? 14.789 5.66 16.641 1 97.25 233 PRO B O 1
ATOM 3866 N N . VAL B 1 234 ? 16.031 4.992 14.867 1 97.31 234 VAL B N 1
ATOM 3867 C CA . VAL B 1 234 ? 14.906 4.379 14.18 1 97.31 234 VAL B CA 1
ATOM 3868 C C . VAL B 1 234 ? 15.359 3.092 13.492 1 97.31 234 VAL B C 1
ATOM 3870 O O . VAL B 1 234 ? 16.562 2.863 13.32 1 97.31 234 VAL B O 1
ATOM 3873 N N . SER B 1 235 ? 14.391 2.238 13.195 1 95.19 235 SER B N 1
ATOM 3874 C CA . SER B 1 235 ? 14.633 1.049 12.383 1 95.19 235 SER B CA 1
ATOM 3875 C C . SER B 1 235 ? 13.859 1.109 11.07 1 95.19 235 SER B C 1
ATOM 3877 O O . SER B 1 235 ? 12.641 1.281 11.07 1 95.19 235 SER B O 1
ATOM 3879 N N . PHE B 1 236 ? 14.617 1.026 9.938 1 92.69 236 PHE B N 1
ATOM 3880 C CA . PHE B 1 236 ? 14.008 0.951 8.617 1 92.69 236 PHE B CA 1
ATOM 3881 C C . PHE B 1 236 ? 13.211 -0.337 8.461 1 92.69 236 PHE B C 1
ATOM 3883 O O . PHE B 1 236 ? 13.781 -1.43 8.453 1 92.69 236 PHE B O 1
ATOM 3890 N N . GLU B 1 237 ? 11.922 -0.218 8.359 1 91.31 237 GLU B N 1
ATOM 3891 C CA . GLU B 1 237 ? 11.016 -1.352 8.188 1 91.31 237 GLU B CA 1
ATOM 3892 C C . GLU B 1 237 ? 11.203 -2.383 9.297 1 91.31 237 GLU B C 1
ATOM 3894 O O . GLU B 1 237 ? 11.148 -3.588 9.047 1 91.31 237 GLU B O 1
ATOM 3899 N N . GLY B 1 238 ? 11.516 -1.934 10.461 1 89.06 238 GLY B N 1
ATOM 3900 C CA . GLY B 1 238 ? 11.68 -2.785 11.625 1 89.06 238 GLY B CA 1
ATOM 3901 C C . GLY B 1 238 ? 12.938 -3.627 11.586 1 89.06 238 GLY B C 1
ATOM 3902 O O . GLY B 1 238 ? 13.094 -4.551 12.383 1 89.06 238 GLY B O 1
ATOM 3903 N N . ARG B 1 239 ? 13.766 -3.373 10.648 1 88.5 239 ARG B N 1
ATOM 3904 C CA . ARG B 1 239 ? 15.016 -4.121 10.531 1 88.5 239 ARG B CA 1
ATOM 3905 C C . ARG B 1 239 ? 16 -3.721 11.633 1 88.5 239 ARG B C 1
ATOM 3907 O O . ARG B 1 239 ? 16.5 -2.594 11.641 1 88.5 239 ARG B O 1
ATOM 3914 N N . ARG B 1 240 ? 16.281 -4.637 12.438 1 85.12 240 ARG B N 1
ATOM 3915 C CA . ARG B 1 240 ? 17.172 -4.363 13.562 1 85.12 240 ARG B CA 1
ATOM 3916 C C . ARG B 1 240 ? 18.625 -4.477 13.148 1 85.12 240 ARG B C 1
ATOM 3918 O O . ARG B 1 240 ? 19.516 -3.969 13.836 1 85.12 240 ARG B O 1
ATOM 3925 N N . ASP B 1 241 ? 18.812 -5.129 12.047 1 83.88 241 ASP B N 1
ATOM 3926 C CA . ASP B 1 241 ? 20.172 -5.348 11.578 1 83.88 241 ASP B CA 1
ATOM 3927 C C . ASP B 1 241 ? 20.719 -4.109 10.867 1 83.88 241 ASP B C 1
ATOM 3929 O O . ASP B 1 241 ? 21.906 -4.031 10.562 1 83.88 241 ASP B O 1
ATOM 3933 N N . LYS B 1 242 ? 19.938 -3.123 10.695 1 82.44 242 LYS B N 1
ATOM 3934 C CA . LYS B 1 242 ? 20.344 -1.889 10.031 1 82.44 242 LYS B CA 1
ATOM 3935 C C . LYS B 1 242 ? 19.781 -0.667 10.75 1 82.44 242 LYS B C 1
ATOM 3937 O O . LYS B 1 242 ? 18.922 0.029 10.211 1 82.44 242 LYS B O 1
ATOM 3942 N N . PRO B 1 243 ? 20.375 -0.422 11.883 1 88.31 243 PRO B N 1
ATOM 3943 C CA . PRO B 1 243 ? 19.875 0.745 12.609 1 88.31 243 PRO B CA 1
ATOM 3944 C C . PRO B 1 243 ? 20.172 2.061 11.898 1 88.31 243 PRO B C 1
ATOM 3946 O O . PRO B 1 243 ? 21.234 2.199 11.281 1 88.31 243 PRO B O 1
ATOM 3949 N N . GLN B 1 244 ? 19.234 2.961 11.977 1 94.69 244 GLN B N 1
ATOM 3950 C CA . GLN B 1 244 ? 19.375 4.309 11.438 1 94.69 244 GLN B CA 1
ATOM 3951 C C . GLN B 1 244 ? 19.031 5.359 12.492 1 94.69 244 GLN B C 1
ATOM 3953 O O . GLN B 1 244 ? 18.688 5.02 13.625 1 94.69 244 GLN B O 1
ATOM 3958 N N . THR B 1 245 ? 19.297 6.582 12.172 1 96.62 245 THR B N 1
ATOM 3959 C CA . THR B 1 245 ? 18.859 7.715 12.977 1 96.62 245 THR B CA 1
ATOM 3960 C C . THR B 1 245 ? 18.031 8.68 12.148 1 96.62 245 THR B C 1
ATOM 3962 O O . THR B 1 245 ? 18.172 8.742 10.922 1 96.62 245 THR B O 1
ATOM 3965 N N . LEU B 1 246 ? 17.109 9.305 12.82 1 97.81 246 LEU B N 1
ATOM 3966 C CA . LEU B 1 246 ? 16.297 10.344 12.211 1 97.81 246 LEU B CA 1
ATOM 3967 C C . LEU B 1 246 ? 16.391 11.648 12.992 1 97.81 246 LEU B C 1
ATOM 3969 O O . LEU B 1 246 ? 16.031 11.703 14.164 1 97.81 246 LEU B O 1
ATOM 3973 N N . ASP B 1 247 ? 16.922 12.672 12.344 1 97.5 247 ASP B N 1
ATOM 3974 C CA . ASP B 1 247 ? 17.062 13.992 12.969 1 97.5 247 ASP B CA 1
ATOM 3975 C C . ASP B 1 247 ? 15.766 14.797 12.828 1 97.5 247 ASP B C 1
ATOM 3977 O O . ASP B 1 247 ? 15.367 15.156 11.719 1 97.5 247 ASP B O 1
ATOM 3981 N N . LEU B 1 248 ? 15.164 15.078 14 1 98 248 LEU B N 1
ATOM 3982 C CA . LEU B 1 248 ? 13.898 15.805 14.008 1 98 248 LEU B CA 1
ATOM 3983 C C . LEU B 1 248 ? 14.078 17.203 14.578 1 98 248 LEU B C 1
ATOM 3985 O O . LEU B 1 248 ? 13.102 17.891 14.875 1 98 248 LEU B O 1
ATOM 3989 N N . SER B 1 249 ? 15.266 17.703 14.758 1 96.81 249 SER B N 1
ATOM 3990 C CA . SER B 1 249 ? 15.523 19 15.359 1 96.81 249 SER B CA 1
ATOM 3991 C C . SER B 1 249 ? 14.906 20.125 14.531 1 96.81 249 SER B C 1
ATOM 3993 O O . SER B 1 249 ? 14.453 21.125 15.086 1 96.81 249 SER B O 1
ATOM 3995 N N . GLY B 1 250 ? 14.859 20.016 13.289 1 95.19 250 GLY B N 1
ATOM 3996 C CA . GLY B 1 250 ? 14.289 21.047 12.422 1 95.19 250 GLY B CA 1
ATOM 3997 C C . GLY B 1 250 ? 12.945 20.656 11.844 1 95.19 250 GLY B C 1
ATOM 3998 O O . GLY B 1 250 ? 12.422 21.328 10.961 1 95.19 250 GLY B O 1
ATOM 3999 N N . ALA B 1 251 ? 12.367 19.594 12.375 1 96.56 251 ALA B N 1
ATOM 4000 C CA . ALA B 1 251 ? 11.078 19.141 11.859 1 96.56 251 ALA B CA 1
ATOM 4001 C C . ALA B 1 251 ? 9.945 20.031 12.344 1 96.56 251 ALA B C 1
ATOM 4003 O O . ALA B 1 251 ? 10.016 20.609 13.438 1 96.56 251 ALA B O 1
ATOM 4004 N N . GLN B 1 252 ? 8.992 20.219 11.547 1 95.88 252 GLN B N 1
ATOM 4005 C CA . GLN B 1 252 ? 7.82 21.016 11.891 1 95.88 252 GLN B CA 1
ATOM 4006 C C . GLN B 1 252 ? 6.555 20.172 11.891 1 95.88 252 GLN B C 1
ATOM 4008 O O . GLN B 1 252 ? 6.219 19.547 10.883 1 95.88 252 GLN B O 1
ATOM 4013 N N . THR B 1 253 ? 5.879 20.172 13.031 1 96.25 253 THR B N 1
ATOM 4014 C CA . THR B 1 253 ? 4.566 19.547 13.086 1 96.25 253 THR B CA 1
ATOM 4015 C C . THR B 1 253 ? 3.535 20.375 12.328 1 96.25 253 THR B C 1
ATOM 4017 O O . THR B 1 253 ? 3.375 21.562 12.602 1 96.25 253 THR B O 1
ATOM 4020 N N . VAL B 1 254 ? 2.875 19.75 11.43 1 96.75 254 VAL B N 1
ATOM 4021 C CA . VAL B 1 254 ? 1.803 20.391 10.68 1 96.75 254 VAL B CA 1
ATOM 4022 C C . VAL B 1 254 ? 0.461 20.109 11.352 1 96.75 254 VAL B C 1
ATOM 4024 O O . VAL B 1 254 ? -0.419 20.984 11.375 1 96.75 254 VAL B O 1
ATOM 4027 N N . TRP B 1 255 ? 0.353 18.938 11.875 1 96.12 255 TRP B N 1
ATOM 4028 C CA . TRP B 1 255 ? -0.896 18.547 12.516 1 96.12 255 TRP B CA 1
ATOM 4029 C C . TRP B 1 255 ? -0.657 17.422 13.531 1 96.12 255 TRP B C 1
ATOM 4031 O O . TRP B 1 255 ? 0.098 16.484 13.273 1 96.12 255 TRP B O 1
ATOM 4041 N N . TYR B 1 256 ? -1.267 17.594 14.625 1 95.94 256 TYR B N 1
ATOM 4042 C CA . TYR B 1 256 ? -1.415 16.516 15.602 1 95.94 256 TYR B CA 1
ATOM 4043 C C . TYR B 1 256 ? -2.795 16.562 16.25 1 95.94 256 TYR B C 1
ATOM 4045 O O . TYR B 1 256 ? -3.234 17.609 16.719 1 95.94 256 TYR B O 1
ATOM 4053 N N . SER B 1 257 ? -3.438 15.352 16.297 1 95.88 257 SER B N 1
ATOM 4054 C CA . SER B 1 257 ? -4.688 15.305 17.047 1 95.88 257 SER B CA 1
ATOM 4055 C C . SER B 1 257 ? -5.16 13.867 17.234 1 95.88 257 SER B C 1
ATOM 4057 O O . SER B 1 257 ? -4.957 13.016 16.359 1 95.88 257 SER B O 1
ATOM 4059 N N . THR B 1 258 ? -5.789 13.586 18.375 1 94.31 258 THR B N 1
ATOM 4060 C CA . THR B 1 258 ? -6.574 12.375 18.578 1 94.31 258 THR B CA 1
ATOM 4061 C C . THR B 1 258 ? -8.031 12.602 18.203 1 94.31 258 THR B C 1
ATOM 4063 O O . THR B 1 258 ? -8.844 11.672 18.234 1 94.31 258 THR B O 1
ATOM 4066 N N . GLY B 1 259 ? -8.305 13.82 17.875 1 91 259 GLY B N 1
ATOM 4067 C CA . GLY B 1 259 ? -9.664 14.227 17.578 1 91 259 GLY B CA 1
ATOM 4068 C C . GLY B 1 259 ? -10 14.109 16.094 1 91 259 GLY B C 1
ATOM 4069 O O . GLY B 1 259 ? -9.68 13.102 15.461 1 91 259 GLY B O 1
ATOM 4070 N N . ASN B 1 260 ? -10.836 15.102 15.609 1 90.38 260 ASN B N 1
ATOM 4071 C CA . ASN B 1 260 ? -11.242 15.148 14.211 1 90.38 260 ASN B CA 1
ATOM 4072 C C . ASN B 1 260 ? -11.984 13.875 13.805 1 90.38 260 ASN B C 1
ATOM 4074 O O . ASN B 1 260 ? -11.75 13.336 12.727 1 90.38 260 ASN B O 1
ATOM 4078 N N . LEU B 1 261 ? -12.68 13.305 14.734 1 90.06 261 LEU B N 1
ATOM 4079 C CA . LEU B 1 261 ? -13.57 12.172 14.562 1 90.06 261 LEU B CA 1
ATOM 4080 C C . LEU B 1 261 ? -12.789 10.906 14.227 1 90.06 261 LEU B C 1
ATOM 4082 O O . LEU B 1 261 ? -13.359 9.922 13.75 1 90.06 261 LEU B O 1
ATOM 4086 N N . LEU B 1 262 ? -11.477 10.93 14.391 1 95.81 262 LEU B N 1
ATOM 4087 C CA . LEU B 1 262 ? -10.656 9.758 14.117 1 95.81 262 LEU B CA 1
ATOM 4088 C C . LEU B 1 262 ? -11.141 8.555 14.93 1 95.81 262 LEU B C 1
ATOM 4090 O O . LEU B 1 262 ? -11.336 7.469 14.383 1 95.81 262 LEU B O 1
ATOM 4094 N N . ASN B 1 263 ? -11.398 8.781 16.203 1 96.06 263 ASN B N 1
ATOM 4095 C CA . ASN B 1 263 ? -11.672 7.723 17.172 1 96.06 263 ASN B CA 1
ATOM 4096 C C . ASN B 1 263 ? -13.156 7.637 17.516 1 96.06 263 ASN B C 1
ATOM 4098 O O . ASN B 1 263 ? -13.867 8.641 17.469 1 96.06 263 ASN B O 1
ATOM 4102 N N . ALA B 1 264 ? -13.633 6.426 17.844 1 95.19 264 ALA B N 1
ATOM 4103 C CA . ALA B 1 264 ? -14.992 6.281 18.359 1 95.19 264 ALA B CA 1
ATOM 4104 C C . ALA B 1 264 ? -15.195 7.133 19.609 1 95.19 264 ALA B C 1
ATOM 4106 O O . ALA B 1 264 ? -16.219 7.801 19.766 1 95.19 264 ALA B O 1
ATOM 4107 N N . LYS B 1 265 ? -14.242 7.027 20.516 1 94.12 265 LYS B N 1
ATOM 4108 C CA . LYS B 1 265 ? -14.125 7.902 21.688 1 94.12 265 LYS B CA 1
ATOM 4109 C C . LYS B 1 265 ? -12.75 8.562 21.734 1 94.12 265 LYS B C 1
ATOM 4111 O O . LYS B 1 265 ? -11.727 7.871 21.766 1 94.12 265 LYS B O 1
ATOM 4116 N N . ASP B 1 266 ? -12.734 9.867 21.719 1 93.44 266 ASP B N 1
ATOM 4117 C CA . ASP B 1 266 ? -11.469 10.586 21.766 1 93.44 266 ASP B CA 1
ATOM 4118 C C . ASP B 1 266 ? -10.719 10.273 23.062 1 93.44 266 ASP B C 1
ATOM 4120 O O . ASP B 1 266 ? -11.211 10.531 24.156 1 93.44 266 ASP B O 1
ATOM 4124 N N . PRO B 1 267 ? -9.531 9.742 22.984 1 93.94 267 PRO B N 1
ATOM 4125 C CA . PRO B 1 267 ? -8.781 9.414 24.203 1 93.94 267 PRO B CA 1
ATOM 4126 C C . PRO B 1 267 ? -8.234 10.656 24.906 1 93.94 267 PRO B C 1
ATOM 4128 O O . PRO B 1 267 ? -7.777 10.57 26.047 1 93.94 267 PRO B O 1
ATOM 4131 N N . CYS B 1 268 ? -8.188 11.781 24.156 1 90.81 268 CYS B N 1
ATOM 4132 C CA . CYS B 1 268 ? -7.707 13.039 24.719 1 90.81 268 CYS B CA 1
ATOM 4133 C C . CYS B 1 268 ? -8.75 14.133 24.578 1 90.81 268 CYS B C 1
ATOM 4135 O O . CYS B 1 268 ? -8.516 15.141 23.906 1 90.81 268 CYS B O 1
ATOM 4137 N N . PRO B 1 269 ? -9.891 13.914 25.297 1 78.5 269 PRO B N 1
ATOM 4138 C CA . PRO B 1 269 ? -10.938 14.93 25.141 1 78.5 269 PRO B CA 1
ATOM 4139 C C . PRO B 1 269 ? -10.539 16.281 25.703 1 78.5 269 PRO B C 1
ATOM 4141 O O . PRO B 1 269 ? -9.773 16.359 26.672 1 78.5 269 PRO B O 1
ATOM 4144 N N . GLU B 1 270 ? -10.703 17.359 25.016 1 68.06 270 GLU B N 1
ATOM 4145 C CA . GLU B 1 270 ? -10.461 18.688 25.578 1 68.06 270 GLU B CA 1
ATOM 4146 C C . GLU B 1 270 ? -11.219 18.875 26.891 1 68.06 270 GLU B C 1
ATOM 4148 O O . GLU B 1 270 ? -12.273 18.281 27.094 1 68.06 270 GLU B O 1
#

Organism: NCBI:txid2984134

Nearest PDB structures (foldseek):
  6ebn-assembly1_A  TM=6.382E-01  e=4.683E-09  Psilocybe cubensis
  7usb-assembly1_A  TM=2.351E-01  e=3.700E+00  unidentified human coronavirus
  8qyn-assembly1_K  TM=2.122E-01  e=4.115E+00  Homo sapiens
  6ebn-assembly1_A  TM=6.383E-01  e=5.067E-09  Psilocybe cubensis
  7usb-assembly1_A  TM=2.352E-01  e=3.787E+00  unidentified human coronavirus

pLDDT: mean 88.21, std 21.23, range [25.31, 99.0]

Secondary structure (DSSP, 8-state):
-------------------------------TTTS---B--EEEEE-SSSEEEEE---TT-GGG-EEEEEEEE--HHHHHHHHHHHHH-TT---EEEE-TTS-B-HHHHHHTS--EEEEEEEEEEE-GGG-EEEEEEEEEEEEEEEEEEEEEE--TTSPPPSEEEEEEEEETTEEEEEE---SSS--EEEEEESS--TTS-HHHHHH-EEEEEEEEES-SPPSS----SSEEEEEETT-TTSEEEEE-TT-EEEEEESTTTTSSS-SS--/-------------------------------TTTS---B--EEEEE-SSSEEEEE---TT-GGG-EEEEEEEE--HHHHHHHHHHHHH-TT---EEEE-TTS-B-HHHHHTTS--EEEEEEEEEEE-GGG-EEEEEEEEEEEEEEEEEEEEEE--TTSPPPSEEEEEEEEETTEEEEEE---SSS--EEEEEESS--TTS-HHHHHH-EEEEEEEEES-SPPSS----SSEEEEEETT-TTSEEEEE-TT-EEEEEESTTTTSSS-SS--

Foldseek 3Di:
DCPPPPPPPPPPPPPPPPPPPPPPPPPPDPDPPPDQDWDKWKWWWADQVWIKTWTDAAPVHQLRQKTWIFTKDFPPVVSVVVNVLCVVPVQFRKMKIFDGVWTDGVVCVVVVVDFKTFIWIAGGWDCPPQIDGHHTPDGRTIMGTPDTQDIDRADPVDDDDFFWKWKWADADFWIKIWTDDHDPQEKTWIKTANGDDPVADRVCRHNIWMKTQVVGGPPPHDQDDRDDQAKGWIHTNPDPVDIDIDHRVPMHINDMHSGNNRHPDRPNDD/DPPPPPPPPPPPPPPPPPPPPPPPPPPPDPDPPPDQDWDKWKWWWADQVWIKTWTDAAPVHQLRQKTWIFTKDFPPVVSVVVNVLCVVPVQFRKMKIFDGVWTDGVVCVVVVVDFKTFIWIAGGWDCPPQIDGHHTPDGRTIMGTPDTQDIDRADPVDDDDFFWKWKWADADFWIKIWTDDHDPQEKTWIKTANGDDPPADRVCRHNIWMKTQVVGGPPPHDQDDRDDQAKGWIHTNPDPVDIDIDHRVPMHINDMHSGNNRHPDRPNDD

Sequence (540 aa):
MSRSVSYALALALAILLLIGLAIPSRAHAPGPDAADQPGQHGMFMVGEDSLFLLHMPMFTMEKHMYQVVLRASLPDEQMAGYRKLRTENSGTAYNLINVADDQFTLPEIKAGGVRQFKATIYDGYSNAGGGTPGAVLWDNVPVTIEDVVIFRHFNFSIERPANLNYVIFGQGDEAHLTHYIARDPSFQHILTLPAPPDWLSVAELAAGVVVEFPDLPSEPVSCTEPLSATTHPVSFEGRRDKPQTLDLSGAQTVWYSTGNLLNAKDPCPEMSRSVSYALALALAILLLIGLAIPSRAHAPGPDAADQPGQHGMFMVGEDSLFLLHMPMFTMEKHMYQVVLRASLPDEQMAGYRKLRTENSGTAYNLINVADDQFTLPEIKAGGVRQFKATIYDGYSNAGGGTPGAVLWDNVPVTIEDVVIFRHFNFSIERPANLNYVIFGQGDEAHLTHYIARDPSFQHILTLPAPPDWLSVAELAAGVVVEFPDLPSEPVSCTEPLSATTHPVSFEGRRDKPQTLDLSGAQTVWYSTGNLLNAKDPCPE